Protein AF-0000000077598444 (afdb_homodimer)

Secondary structure (DSSP, 8-state):
-------------------B-TTSPBPEE-SSS--TT--EEEEETTEEEEE-HHHHHHH-HHHHHHHHT--S-EETTEEEEEESS-HHHHHHHHHHHHH-STT---STTTHHHHHHHHHHHHHTT-HHHHHHHHHHHHHHS-SSHHHHHHHHHHTB-TTS-B--TTTS--HHHHHHHHHHHT-GGGHHHHHHHHHTS-HHHHHH-EE-TTS-EE---HHHHHHHHHHHHHHHHHHHHHIIIIITTPPPPTT-TTTTTSTTHHHHHHHHHHHHHHHHHHHHS--SSGGGG-HHHHHHHHHHHHTSPEEE-SSS-EEE---HHHHHHHHHHHHHHHHHHHHHHHHHTT---SSTT-/-------------------B-TTSPBPEE-SSS--TT--EEEEETTEEEEE-HHHHHHH-HHHHHHHHT--S-EETTEEEEEESS-HHHHHHHHHHHHH-STT---STTTHHHHHHHHHHHHHTT-HHHHHHHHHHHHHHS-SSHHHHHHHHHHTB-TTS-B--TTTS--HHHHHHHHHHHT-GGGHHHHHHHHHTS-HHHHHH-EE-TTS-EE---HHHHHHHHHHHHHHHHHHHHHIIIIITTPPPPTT-TTTTTSTTTHHHHHHHHHHHHHHHHHHHS--SSGGGG-HHHHHHHHHHHHTSPEEE-SSS-EEE---HHHHHHHHHHHHHHHHHHHHHHHHHTT---SSTT-

Radius of gyration: 36.98 Å; Cα contacts (8 Å, |Δi|>4): 1005; chains: 2; bounding box: 118×114×106 Å

Sequence (708 aa):
MEVCHDFSTNRHARKNSKIWANGGHRAKRHPTLNFEDGNLAILAGEFYFLVHQGLISRHSAPLAAAILELSTDRLEGRPVLRVSESPEDMLHFLTALYDGVSSLRYDNAGFPLVAIVLTLATKYDVKHLRNDLLRGLRVSWPVSLIQWDEREAAAEDSDGHCIPRPSLPHPIMVINLARLAGAPELLPSAFYDLSRCSPSDSAAGYMCPTSQLAFLSAEDLMKLLRGREHASRFLSTFIVNELEGRHPSALCAFGAREPGRRSCQAAFEAITFELLRNINVSSDDIRGADPLYAIYDLEAMLNRNFVTGGDHPTLYQACESCREEFRVLAEGVREDLWRHLPQWFDIEIANWSSMEVCHDFSTNRHARKNSKIWANGGHRAKRHPTLNFEDGNLAILAGEFYFLVHQGLISRHSAPLAAAILELSTDRLEGRPVLRVSESPEDMLHFLTALYDGVSSLRYDNAGFPLVAIVLTLATKYDVKHLRNDLLRGLRVSWPVSLIQWDEREAAAEDSDGHCIPRPSLPHPIMVINLARLAGAPELLPSAFYDLSRCSPSDSAAGYMCPTSQLAFLSAEDLMKLLRGREHASRFLSTFIVNELEGRHPSALCAFGAREPGRRSCQAAFEAITFELLRNINVSSDDIRGADPLYAIYDLEAMLNRNFVTGGDHPTLYQACESCREEFRVLAEGVREDLWRHLPQWFDIEIANWSS

Solvent-accessible surface area (backbone atoms only — not comparable to full-atom values): 38681 Å² total; per-residue (Å²): 136,83,80,76,77,78,77,76,76,82,74,74,73,74,70,62,46,75,50,61,24,95,83,75,46,70,53,35,76,43,90,84,59,66,39,91,85,31,61,26,25,40,32,17,54,54,29,29,31,36,34,49,54,67,62,50,38,71,48,11,60,61,52,32,55,51,60,75,64,46,61,89,52,35,49,82,82,18,43,41,47,80,50,89,52,51,49,69,56,47,48,53,38,51,48,33,70,75,71,45,68,81,83,63,43,76,26,41,85,32,31,64,60,51,50,50,35,40,42,50,23,47,74,34,51,21,58,69,60,34,51,51,51,50,56,60,48,31,61,80,26,27,64,41,69,69,50,44,53,51,44,52,58,70,28,39,49,96,86,67,47,64,55,50,61,75,62,27,51,53,37,64,61,50,43,54,46,25,64,74,47,66,36,60,71,42,38,43,42,27,47,52,60,48,41,26,47,57,68,37,54,58,69,71,33,43,78,39,96,85,74,41,77,44,67,64,52,72,65,55,45,46,26,38,40,40,22,37,51,49,48,49,41,51,46,28,49,45,40,62,72,62,40,55,88,44,72,63,39,95,67,29,79,48,44,95,81,54,87,45,41,50,22,33,32,46,31,44,51,50,50,46,49,50,48,44,49,44,56,48,39,78,48,97,44,46,61,34,57,26,58,65,52,52,54,55,47,48,56,59,52,53,74,39,80,41,70,48,59,83,93,62,61,44,76,20,50,45,41,71,50,35,49,51,55,47,45,55,50,45,52,51,50,47,51,52,54,59,59,42,37,33,64,45,41,70,46,87,64,84,73,71,64,107,135,81,84,77,80,80,79,79,76,79,75,72,72,75,70,63,47,75,51,62,24,96,83,76,45,69,53,36,76,43,91,83,59,65,39,91,85,31,61,25,26,42,32,17,54,53,28,28,29,35,34,50,52,67,63,51,37,71,49,10,61,61,54,33,57,50,59,75,64,47,59,88,50,34,49,84,82,18,44,42,45,79,48,90,52,51,48,68,56,47,50,52,38,51,47,32,71,75,73,43,66,82,84,63,45,75,24,41,87,31,30,63,60,49,51,49,35,42,42,50,22,47,74,36,51,22,58,69,61,35,50,51,50,51,55,60,47,32,60,81,26,29,62,41,69,68,50,42,52,51,42,53,59,70,28,38,48,96,85,66,48,63,56,50,60,74,64,27,50,54,35,64,60,49,42,54,45,24,65,75,47,69,36,60,70,42,38,43,43,27,47,53,59,48,39,26,47,56,69,38,54,58,70,70,33,43,77,40,95,86,74,41,77,43,67,64,52,73,66,55,46,45,26,38,40,41,22,36,51,48,47,49,40,51,45,29,49,44,40,60,72,62,39,54,88,44,72,63,40,96,68,31,78,51,49,94,79,48,91,63,33,53,22,35,34,47,31,44,52,49,51,48,50,49,49,43,48,45,56,47,40,77,47,97,44,45,60,33,57,25,58,66,52,52,54,57,47,48,57,60,52,53,73,40,81,40,71,48,57,84,93,62,61,43,75,21,51,45,43,70,50,35,48,50,55,46,46,55,50,45,52,50,52,48,52,52,53,60,60,44,36,34,64,46,40,71,46,85,64,83,72,70,63,109

Organism: Pleurotus ostreatus (NCBI:txid5322)

Structure (mmCIF, N/CA/C/O backbone):
data_AF-0000000077598444-model_v1
#
loop_
_entity.id
_entity.type
_entity.pdbx_description
1 polymer 'BTB domain-containing protein'
#
loop_
_atom_site.group_PDB
_atom_site.id
_atom_site.type_symbol
_atom_site.label_atom_id
_atom_site.label_alt_id
_atom_site.label_comp_id
_atom_site.label_asym_id
_atom_site.label_entity_id
_atom_site.label_seq_id
_atom_site.pdbx_PDB_ins_code
_atom_site.Cartn_x
_atom_site.Cartn_y
_atom_site.Cartn_z
_atom_site.occupancy
_atom_site.B_iso_or_equiv
_atom_site.auth_seq_id
_atom_site.auth_comp_id
_atom_site.auth_asym_id
_atom_site.auth_atom_id
_atom_site.pdbx_PDB_model_num
ATOM 1 N N . MET A 1 1 ? -48.844 -69.75 -50.406 1 29.05 1 MET A N 1
ATOM 2 C CA . MET A 1 1 ? -49.656 -68.688 -49.812 1 29.05 1 MET A CA 1
ATOM 3 C C . MET A 1 1 ? -48.938 -68 -48.656 1 29.05 1 MET A C 1
ATOM 5 O O . MET A 1 1 ? -48.844 -68.562 -47.562 1 29.05 1 MET A O 1
ATOM 9 N N . GLU A 1 2 ? -47.75 -67.312 -48.906 1 31.41 2 GLU A N 1
ATOM 10 C CA . GLU A 1 2 ? -46.656 -66.812 -48.094 1 31.41 2 GLU A CA 1
ATOM 11 C C . GLU A 1 2 ? -47.125 -65.625 -47.25 1 31.41 2 GLU A C 1
ATOM 13 O O . GLU A 1 2 ? -47.656 -64.625 -47.75 1 31.41 2 GLU A O 1
ATOM 18 N N . VAL A 1 3 ? -47.688 -66 -46.062 1 33.88 3 VAL A N 1
ATOM 19 C CA . VAL A 1 3 ? -48.25 -65.062 -45.031 1 33.88 3 VAL A CA 1
ATOM 20 C C . VAL A 1 3 ? -47.25 -64 -44.688 1 33.88 3 VAL A C 1
ATOM 22 O O . VAL A 1 3 ? -46.125 -64.312 -44.219 1 33.88 3 VAL A O 1
ATOM 25 N N . CYS A 1 4 ? -47.125 -62.906 -45.438 1 30.52 4 CYS A N 1
ATOM 26 C CA . CYS A 1 4 ? -46.406 -61.656 -45.219 1 30.52 4 CYS A CA 1
ATOM 27 C C . CYS A 1 4 ? -46.781 -61.031 -43.875 1 30.52 4 CYS A C 1
ATOM 29 O O . CYS A 1 4 ? -47.875 -60.469 -43.719 1 30.52 4 CYS A O 1
ATOM 31 N N . HIS A 1 5 ? -46.594 -61.719 -42.719 1 30.75 5 HIS A N 1
ATOM 32 C CA . HIS A 1 5 ? -46.906 -61.094 -41.438 1 30.75 5 HIS A CA 1
ATOM 33 C C . HIS A 1 5 ? -46.188 -59.75 -41.281 1 30.75 5 HIS A C 1
ATOM 35 O O . HIS A 1 5 ? -44.969 -59.688 -41.375 1 30.75 5 HIS A O 1
ATOM 41 N N . ASP A 1 6 ? -46.812 -58.594 -41.688 1 29.97 6 ASP A N 1
ATOM 42 C CA . ASP A 1 6 ? -46.438 -57.219 -41.531 1 29.97 6 ASP A CA 1
ATOM 43 C C . ASP A 1 6 ? -46.188 -56.875 -40.062 1 29.97 6 ASP A C 1
ATOM 45 O O . ASP A 1 6 ? -47.094 -56.906 -39.25 1 29.97 6 ASP A O 1
ATOM 49 N N . PHE A 1 7 ? -45.156 -57.375 -39.344 1 31.48 7 PHE A N 1
ATOM 50 C CA . PHE A 1 7 ? -44.719 -57 -38 1 31.48 7 PHE A CA 1
ATOM 51 C C . PHE A 1 7 ? -44.469 -55.5 -37.938 1 31.48 7 PHE A C 1
ATOM 53 O O . PHE A 1 7 ? -43.469 -55 -38.438 1 31.48 7 PHE A O 1
ATOM 60 N N . SER A 1 8 ? -45.594 -54.656 -38.094 1 31.59 8 SER A N 1
ATOM 61 C CA . SER A 1 8 ? -45.5 -53.219 -37.812 1 31.59 8 SER A CA 1
ATOM 62 C C . SER A 1 8 ? -44.781 -52.969 -36.469 1 31.59 8 SER A C 1
ATOM 64 O O . SER A 1 8 ? -45.25 -53.438 -35.438 1 31.59 8 SER A O 1
ATOM 66 N N . THR A 1 9 ? -43.5 -52.969 -36.344 1 31.73 9 THR A N 1
ATOM 67 C CA . THR A 1 9 ? -42.656 -52.562 -35.25 1 31.73 9 THR A CA 1
ATOM 68 C C . THR A 1 9 ? -43.125 -51.219 -34.688 1 31.73 9 THR A C 1
ATOM 70 O O . THR A 1 9 ? -43.344 -50.25 -35.438 1 31.73 9 THR A O 1
ATOM 73 N N . ASN A 1 10 ? -44.031 -51.156 -33.625 1 31.66 10 ASN A N 1
ATOM 74 C CA . ASN A 1 10 ? -44.438 -50.062 -32.781 1 31.66 10 ASN A CA 1
ATOM 75 C C . ASN A 1 10 ? -43.281 -49.094 -32.5 1 31.66 10 ASN A C 1
ATOM 77 O O . ASN A 1 10 ? -42.312 -49.469 -31.828 1 31.66 10 ASN A O 1
ATOM 81 N N . ARG A 1 11 ? -43 -48.188 -33.312 1 31.52 11 ARG A N 1
ATOM 82 C CA . ARG A 1 11 ? -42.188 -47 -33.125 1 31.52 11 ARG A CA 1
ATOM 83 C C . ARG A 1 11 ? -42.656 -46.219 -31.891 1 31.52 11 ARG A C 1
ATOM 85 O O . ARG A 1 11 ? -43.625 -45.469 -31.969 1 31.52 11 ARG A O 1
ATOM 92 N N . HIS A 1 12 ? -42.781 -46.781 -30.688 1 33.53 12 HIS A N 1
ATOM 93 C CA . HIS A 1 12 ? -42.938 -45.906 -29.547 1 33.53 12 HIS A CA 1
ATOM 94 C C . HIS A 1 12 ? -42 -44.719 -29.641 1 33.53 12 HIS A C 1
ATOM 96 O O . HIS A 1 12 ? -40.781 -44.906 -29.75 1 33.53 12 HIS A O 1
ATOM 102 N N . ALA A 1 13 ? -42.469 -43.688 -30.219 1 36.16 13 ALA A N 1
ATOM 103 C CA . ALA A 1 13 ? -41.812 -42.375 -30.172 1 36.16 13 ALA A CA 1
ATOM 104 C C . ALA A 1 13 ? -41.219 -42.125 -28.797 1 36.16 13 ALA A C 1
ATOM 106 O O . ALA A 1 13 ? -41.906 -42.188 -27.781 1 36.16 13 ALA A O 1
ATOM 107 N N . ARG A 1 14 ? -40 -42.312 -28.594 1 34.25 14 ARG A N 1
ATOM 108 C CA . ARG A 1 14 ? -39.188 -41.875 -27.469 1 34.25 14 ARG A CA 1
ATOM 109 C C . ARG A 1 14 ? -39.625 -40.5 -27 1 34.25 14 ARG A C 1
ATOM 111 O O . ARG A 1 14 ? -39.625 -39.531 -27.766 1 34.25 14 ARG A O 1
ATOM 118 N N . LYS A 1 15 ? -40.594 -40.344 -26.156 1 38.66 15 LYS A N 1
ATOM 119 C CA . LYS A 1 15 ? -41 -39.125 -25.484 1 38.66 15 LYS A CA 1
ATOM 120 C C . LYS A 1 15 ? -39.781 -38.25 -25.141 1 38.66 15 LYS A C 1
ATOM 122 O O . LYS A 1 15 ? -38.969 -38.656 -24.297 1 38.66 15 LYS A O 1
ATOM 127 N N . ASN A 1 16 ? -39.219 -37.688 -26.219 1 39.78 16 ASN A N 1
ATOM 128 C CA . ASN A 1 16 ? -38.281 -36.625 -25.891 1 39.78 16 ASN A CA 1
ATOM 129 C C . ASN A 1 16 ? -38.812 -35.781 -24.703 1 39.78 16 ASN A C 1
ATOM 131 O O . ASN A 1 16 ? -39.719 -34.969 -24.859 1 39.78 16 ASN A O 1
ATOM 135 N N . SER A 1 17 ? -38.938 -36.375 -23.688 1 43.78 17 SER A N 1
ATOM 136 C CA . SER A 1 17 ? -39.406 -35.594 -22.547 1 43.78 17 SER A CA 1
ATOM 137 C C . SER A 1 17 ? -38.656 -34.281 -22.438 1 43.78 17 SER A C 1
ATOM 139 O O . SER A 1 17 ? -37.406 -34.281 -22.438 1 43.78 17 SER A O 1
ATOM 141 N N . LYS A 1 18 ? -39.219 -33.188 -22.812 1 49.56 18 LYS A N 1
ATOM 142 C CA . LYS A 1 18 ? -38.812 -31.797 -22.703 1 49.56 18 LYS A CA 1
ATOM 143 C C . LYS A 1 18 ? -38.375 -31.453 -21.297 1 49.56 18 LYS A C 1
ATOM 145 O O . LYS A 1 18 ? -39.188 -31.391 -20.375 1 49.56 18 LYS A O 1
ATOM 150 N N . ILE A 1 19 ? -37.281 -32.062 -20.953 1 55.69 19 ILE A N 1
ATOM 151 C CA . ILE A 1 19 ? -36.781 -31.547 -19.703 1 55.69 19 ILE A CA 1
ATOM 152 C C . ILE A 1 19 ? -36.5 -30.047 -19.844 1 55.69 19 ILE A C 1
ATOM 154 O O . ILE A 1 19 ? -35.844 -29.609 -20.797 1 55.69 19 ILE A O 1
ATOM 158 N N . TRP A 1 20 ? -37.281 -29.188 -19.188 1 51.47 20 TRP A N 1
ATOM 159 C CA . TRP A 1 20 ? -37.156 -27.734 -19.156 1 51.47 20 TRP A CA 1
ATOM 160 C C . TRP A 1 20 ? -35.938 -27.312 -18.328 1 51.47 20 TRP A C 1
ATOM 162 O O . TRP A 1 20 ? -35.656 -27.891 -17.266 1 51.47 20 TRP A O 1
ATOM 172 N N . ALA A 1 21 ? -34.844 -26.75 -19.031 1 55.72 21 ALA A N 1
ATOM 173 C CA . ALA A 1 21 ? -33.719 -26.094 -18.359 1 55.72 21 ALA A CA 1
ATOM 174 C C . ALA A 1 21 ? -34.188 -25 -17.422 1 55.72 21 ALA A C 1
ATOM 176 O O . ALA A 1 21 ? -35.344 -24.578 -17.484 1 55.72 21 ALA A O 1
ATOM 177 N N . ASN A 1 22 ? -33.469 -24.625 -16.438 1 50.09 22 ASN A N 1
ATOM 178 C CA . ASN A 1 22 ? -33.75 -23.5 -15.555 1 50.09 22 ASN A CA 1
ATOM 179 C C . ASN A 1 22 ? -33.969 -22.203 -16.344 1 50.09 22 ASN A C 1
ATOM 181 O O . ASN A 1 22 ? -33.062 -21.734 -17.047 1 50.09 22 ASN A O 1
ATOM 185 N N . GLY A 1 23 ? -35.406 -21.781 -16.781 1 52.72 23 GLY A N 1
ATOM 186 C CA . GLY A 1 23 ? -35.969 -20.594 -17.406 1 52.72 23 GLY A CA 1
ATOM 187 C C . GLY A 1 23 ? -36.969 -20.922 -18.484 1 52.72 23 GLY A C 1
ATOM 188 O O . GLY A 1 23 ? -37.25 -20.078 -19.344 1 52.72 23 GLY A O 1
ATOM 189 N N . GLY A 1 24 ? -37.469 -22.109 -18.562 1 56.72 24 GLY A N 1
ATOM 190 C CA . GLY A 1 24 ? -38.625 -22.406 -19.422 1 56.72 24 GLY A CA 1
ATOM 191 C C . GLY A 1 24 ? -38.219 -22.875 -20.797 1 56.72 24 GLY A C 1
ATOM 192 O O . GLY A 1 24 ? -39.094 -23.203 -21.625 1 56.72 24 GLY A O 1
ATOM 193 N N . HIS A 1 25 ? -37.031 -22.75 -21.188 1 62.84 25 HIS A N 1
ATOM 194 C CA . HIS A 1 25 ? -36.688 -23.094 -22.562 1 62.84 25 HIS A CA 1
ATOM 195 C C . HIS A 1 25 ? -36.25 -24.547 -22.656 1 62.84 25 HIS A C 1
ATOM 197 O O . HIS A 1 25 ? -35.812 -25.141 -21.672 1 62.84 25 HIS A O 1
ATOM 203 N N . ARG A 1 26 ? -36.531 -25.203 -23.766 1 78.38 26 ARG A N 1
ATOM 204 C CA . ARG A 1 26 ? -36.156 -26.578 -24.094 1 78.38 26 ARG A CA 1
ATOM 205 C C . ARG A 1 26 ? -34.656 -26.734 -24.141 1 78.38 26 ARG A C 1
ATOM 207 O O . ARG A 1 26 ? -33.938 -25.922 -24.734 1 78.38 26 ARG A O 1
ATOM 214 N N . ALA A 1 27 ? -34.094 -27.688 -23.344 1 90.44 27 ALA A N 1
ATOM 215 C CA . ALA A 1 27 ? -32.656 -27.984 -23.328 1 90.44 27 ALA A CA 1
ATOM 216 C C . ALA A 1 27 ? -32.156 -28.375 -24.703 1 90.44 27 ALA A C 1
ATOM 218 O O . ALA A 1 27 ? -32.844 -29.078 -25.453 1 90.44 27 ALA A O 1
ATOM 219 N N . LYS A 1 28 ? -31.031 -27.75 -25.078 1 93.25 28 LYS A N 1
ATOM 220 C CA . LYS A 1 28 ? -30.438 -28.016 -26.391 1 93.25 28 LYS A CA 1
ATOM 221 C C . LYS A 1 28 ? -29.125 -28.797 -26.25 1 93.25 28 LYS A C 1
ATOM 223 O O . LYS A 1 28 ? -28.344 -28.547 -25.328 1 93.25 28 LYS A O 1
ATOM 228 N N . ARG A 1 29 ? -28.938 -29.688 -27.219 1 94.06 29 ARG A N 1
ATOM 229 C CA . ARG A 1 29 ? -27.656 -30.406 -27.297 1 94.06 29 ARG A CA 1
ATOM 230 C C . ARG A 1 29 ? -26.516 -29.438 -27.562 1 94.06 29 ARG A C 1
ATOM 232 O O . ARG A 1 29 ? -26.609 -28.562 -28.438 1 94.06 29 ARG A O 1
ATOM 239 N N . HIS A 1 30 ? -25.453 -29.594 -26.812 1 94.81 30 HIS A N 1
ATOM 240 C CA . HIS A 1 30 ? -24.297 -28.75 -27.109 1 94.81 30 HIS A CA 1
ATOM 241 C C . HIS A 1 30 ? -23.641 -29.141 -28.422 1 94.81 30 HIS A C 1
ATOM 243 O O . HIS A 1 30 ? -23.453 -30.328 -28.703 1 94.81 30 HIS A O 1
ATOM 249 N N . PRO A 1 31 ? -23.266 -28.25 -29.203 1 92.94 31 PRO A N 1
ATOM 250 C CA . PRO A 1 31 ? -22.812 -28.531 -30.562 1 92.94 31 PRO A CA 1
ATOM 251 C C . PRO A 1 31 ? -21.406 -29.125 -30.609 1 92.94 31 PRO A C 1
ATOM 253 O O . PRO A 1 31 ? -21.031 -29.797 -31.578 1 92.94 31 PRO A O 1
ATOM 256 N N . THR A 1 32 ? -20.594 -28.984 -29.656 1 92.38 32 THR A N 1
ATOM 257 C CA . THR A 1 32 ? -19.172 -29.266 -29.766 1 92.38 32 THR A CA 1
ATOM 258 C C . THR A 1 32 ? -18.828 -30.609 -29.125 1 92.38 32 THR A C 1
ATOM 260 O O . THR A 1 32 ? -18.031 -31.375 -29.672 1 92.38 32 THR A O 1
ATOM 263 N N . LEU A 1 33 ? -19.391 -30.938 -27.969 1 93.75 33 LEU A N 1
ATOM 264 C CA . LEU A 1 33 ? -18.984 -32.125 -27.234 1 93.75 33 LEU A CA 1
ATOM 265 C C . LEU A 1 33 ? -20.188 -33 -26.875 1 93.75 33 LEU A C 1
ATOM 267 O O . LEU A 1 33 ? -20.828 -32.781 -25.828 1 93.75 33 LEU A O 1
ATOM 271 N N . ASN A 1 34 ? -20.312 -34.031 -27.719 1 94.81 34 ASN A N 1
ATOM 272 C CA . ASN A 1 34 ? -21.344 -35.031 -27.516 1 94.81 34 ASN A CA 1
ATOM 273 C C . ASN A 1 34 ? -20.906 -36.406 -28.031 1 94.81 34 ASN A C 1
ATOM 275 O O . ASN A 1 34 ? -20.297 -36.5 -29.109 1 94.81 34 ASN A O 1
ATOM 279 N N . PHE A 1 35 ? -21.281 -37.375 -27.266 1 95.5 35 PHE A N 1
ATOM 280 C CA . PHE A 1 35 ? -20.984 -38.719 -27.688 1 95.5 35 PHE A CA 1
ATOM 281 C C . PHE A 1 35 ? -22.266 -39.531 -27.938 1 95.5 35 PHE A C 1
ATOM 283 O O . PHE A 1 35 ? -23.078 -39.688 -27.031 1 95.5 35 PHE A O 1
ATOM 290 N N . GLU A 1 36 ? -22.406 -40.031 -29.109 1 93.94 36 GLU A N 1
ATOM 291 C CA . GLU A 1 36 ? -23.625 -40.75 -29.453 1 93.94 36 GLU A CA 1
ATOM 292 C C . GLU A 1 36 ? -23.828 -41.969 -28.562 1 93.94 36 GLU A C 1
ATOM 294 O O . GLU A 1 36 ? -24.953 -42.375 -28.281 1 93.94 36 GLU A O 1
ATOM 299 N N . ASP A 1 37 ? -22.734 -42.469 -28.188 1 95.06 37 ASP A N 1
ATOM 300 C CA . ASP A 1 37 ? -22.812 -43.656 -27.344 1 95.06 37 ASP A CA 1
ATOM 301 C C . ASP A 1 37 ? -22.812 -43.281 -25.875 1 95.06 37 ASP A C 1
ATOM 303 O O . ASP A 1 37 ? -22.672 -44.156 -25 1 95.06 37 ASP A O 1
ATOM 307 N N . GLY A 1 38 ? -23 -42.031 -25.562 1 96.19 38 GLY A N 1
ATOM 308 C CA . GLY A 1 38 ? -23.125 -41.594 -24.188 1 96.19 38 GLY A CA 1
ATOM 309 C C . GLY A 1 38 ? -24.391 -42.062 -23.5 1 96.19 38 GLY A C 1
ATOM 310 O O . GLY A 1 38 ? -25.422 -42.219 -24.141 1 96.19 38 GLY A O 1
ATOM 311 N N . ASN A 1 39 ? -24.266 -42.281 -22.172 1 95.81 39 ASN A N 1
ATOM 312 C CA . ASN A 1 39 ? -25.422 -42.844 -21.453 1 95.81 39 ASN A CA 1
ATOM 313 C C . ASN A 1 39 ? -25.844 -41.938 -20.297 1 95.81 39 ASN A C 1
ATOM 315 O O . ASN A 1 39 ? -26.578 -42.344 -19.406 1 95.81 39 ASN A O 1
ATOM 319 N N . LEU A 1 40 ? -25.297 -40.781 -20.297 1 96 40 LEU A N 1
ATOM 320 C CA . LEU A 1 40 ? -25.656 -39.75 -19.328 1 96 40 LEU A CA 1
ATOM 321 C C . LEU A 1 40 ? -25.734 -38.375 -19.984 1 96 40 LEU A C 1
ATOM 323 O O . LEU A 1 40 ? -24.906 -38.031 -20.828 1 96 40 LEU A O 1
ATOM 327 N N . ALA A 1 41 ? -26.719 -37.625 -19.609 1 95.94 41 ALA A N 1
ATOM 328 C CA . ALA A 1 41 ? -26.844 -36.219 -20.078 1 95.94 41 ALA A CA 1
ATOM 329 C C . ALA A 1 41 ? -26.531 -35.25 -18.938 1 95.94 41 ALA A C 1
ATOM 331 O O . ALA A 1 41 ? -27.219 -35.25 -17.922 1 95.94 41 ALA A O 1
ATOM 332 N N . ILE A 1 42 ? -25.469 -34.469 -19.125 1 96.44 42 ILE A N 1
ATOM 333 C CA . ILE A 1 42 ? -25.172 -33.406 -18.172 1 96.44 42 ILE A CA 1
ATOM 334 C C . ILE A 1 42 ? -25.766 -32.094 -18.641 1 96.44 42 ILE A C 1
ATOM 336 O O . ILE A 1 42 ? -25.391 -31.562 -19.703 1 96.44 42 ILE A O 1
ATOM 340 N N . LEU A 1 43 ? -26.688 -31.578 -17.859 1 95.56 43 LEU A N 1
ATOM 341 C CA . LEU A 1 43 ? -27.391 -30.344 -18.234 1 95.56 43 LEU A CA 1
ATOM 342 C C . LEU A 1 43 ? -26.781 -29.141 -17.531 1 95.56 43 LEU A C 1
ATOM 344 O O . LEU A 1 43 ? -26.797 -29.047 -16.297 1 95.56 43 LEU A O 1
ATOM 348 N N . ALA A 1 44 ? -26.188 -28.297 -18.25 1 96.06 44 ALA A N 1
ATOM 349 C CA . ALA A 1 44 ? -25.641 -27.031 -17.781 1 96.06 44 ALA A CA 1
ATOM 350 C C . ALA A 1 44 ? -26.328 -25.844 -18.469 1 96.06 44 ALA A C 1
ATOM 352 O O . ALA A 1 44 ? -26.156 -25.625 -19.672 1 96.06 44 ALA A O 1
ATOM 353 N N . GLY A 1 45 ? -27.078 -25.078 -17.688 1 93.69 45 GLY A N 1
ATOM 354 C CA . GLY A 1 45 ? -27.859 -24.016 -18.297 1 93.69 45 GLY A CA 1
ATOM 355 C C . GLY A 1 45 ? -28.859 -24.531 -19.328 1 93.69 45 GLY A C 1
ATOM 356 O O . GLY A 1 45 ? -29.688 -25.375 -19.016 1 93.69 45 GLY A O 1
ATOM 357 N N . GLU A 1 46 ? -28.719 -24.062 -20.547 1 93.31 46 GLU A N 1
ATOM 358 C CA . GLU A 1 46 ? -29.672 -24.438 -21.594 1 93.31 46 GLU A CA 1
ATOM 359 C C . GLU A 1 46 ? -29.109 -25.547 -22.469 1 93.31 46 GLU A C 1
ATOM 361 O O . GLU A 1 46 ? -29.797 -26.078 -23.344 1 93.31 46 GLU A O 1
ATOM 366 N N . PHE A 1 47 ? -27.906 -25.953 -22.172 1 95.75 47 PHE A N 1
ATOM 367 C CA . PHE A 1 47 ? -27.266 -26.969 -23.016 1 95.75 47 PHE A CA 1
ATOM 368 C C . PHE A 1 47 ? -27.016 -28.234 -22.219 1 95.75 47 PHE A C 1
ATOM 370 O O . PHE A 1 47 ? -26.781 -28.188 -21.016 1 95.75 47 PHE A O 1
ATOM 377 N N . TYR A 1 48 ? -27.109 -29.344 -22.922 1 96.06 48 TYR A N 1
ATOM 378 C CA . TYR A 1 48 ? -26.734 -30.594 -22.281 1 96.06 48 TYR A CA 1
ATOM 379 C C . TYR A 1 48 ? -25.656 -31.328 -23.094 1 96.06 48 TYR A C 1
ATOM 381 O O . TYR A 1 48 ? -25.516 -31.094 -24.297 1 96.06 48 TYR A O 1
ATOM 389 N N . PHE A 1 49 ? -24.859 -32.125 -22.453 1 97.44 49 PHE A N 1
ATOM 390 C CA . PHE A 1 49 ? -23.766 -32.906 -23.016 1 97.44 49 PHE A CA 1
ATOM 391 C C . PHE A 1 49 ? -24.047 -34.406 -22.828 1 97.44 49 PHE A C 1
ATOM 393 O O . PHE A 1 49 ? -24.359 -34.844 -21.719 1 97.44 49 PHE A O 1
ATOM 400 N N . LEU A 1 50 ? -24 -35.125 -23.922 1 96.94 50 LEU A N 1
ATOM 401 C CA . LEU A 1 50 ? -24.078 -36.594 -23.828 1 96.94 50 LEU A CA 1
ATOM 402 C C . LEU A 1 50 ? -22.703 -37.188 -23.547 1 96.94 50 LEU A C 1
ATOM 404 O O . LEU A 1 50 ? -21.797 -37.094 -24.375 1 96.94 50 LEU A O 1
ATOM 408 N N . VAL A 1 51 ? -22.609 -37.812 -22.344 1 97.44 51 VAL A N 1
ATOM 409 C CA . VAL A 1 51 ? -21.297 -38.281 -21.891 1 97.44 51 VAL A CA 1
ATOM 410 C C . VAL A 1 51 ? -21.422 -39.688 -21.328 1 97.44 51 VAL A C 1
ATOM 412 O O . VAL A 1 51 ? -22.516 -40.25 -21.281 1 97.44 51 VAL A O 1
ATOM 415 N N . HIS A 1 52 ? -20.266 -40.25 -21.078 1 96.94 52 HIS A N 1
ATOM 416 C CA . HIS A 1 52 ? -20.219 -41.625 -20.531 1 96.94 52 HIS A CA 1
ATOM 417 C C . HIS A 1 52 ? -20.219 -41.594 -19.016 1 96.94 52 HIS A C 1
ATOM 419 O O . HIS A 1 52 ? -19.281 -41.094 -18.391 1 96.94 52 HIS A O 1
ATOM 425 N N . GLN A 1 53 ? -21.188 -42.188 -18.453 1 96.06 53 GLN A N 1
ATOM 426 C CA . GLN A 1 53 ? -21.344 -42.219 -17 1 96.06 53 GLN A CA 1
ATOM 427 C C . GLN A 1 53 ? -20.125 -42.875 -16.328 1 96.06 53 GLN A C 1
ATOM 429 O O . GLN A 1 53 ? -19.672 -42.406 -15.289 1 96.06 53 GLN A O 1
ATOM 434 N N . GLY A 1 54 ? -19.625 -43.906 -16.906 1 95.12 54 GLY A N 1
ATOM 435 C CA . GLY A 1 54 ? -18.484 -44.594 -16.344 1 95.12 54 GLY A CA 1
ATOM 436 C C . GLY A 1 54 ? -17.25 -43.719 -16.234 1 95.12 54 GLY A C 1
ATOM 437 O O . GLY A 1 54 ? -16.531 -43.781 -15.227 1 95.12 54 GLY A O 1
ATOM 438 N N . LEU A 1 55 ? -17.016 -42.969 -17.25 1 95.25 55 LEU A N 1
ATOM 439 C CA . LEU A 1 55 ? -15.859 -42.094 -17.25 1 95.25 55 LEU A CA 1
ATOM 440 C C . LEU A 1 55 ? -15.977 -41 -16.188 1 95.25 55 LEU A C 1
ATOM 442 O O . LEU A 1 55 ? -15.031 -40.75 -15.438 1 95.25 55 LEU A O 1
ATOM 446 N N . ILE A 1 56 ? -17.141 -40.406 -16.094 1 96.25 56 ILE A N 1
ATOM 447 C CA . ILE A 1 56 ? -17.406 -39.344 -15.133 1 96.25 56 ILE A CA 1
ATOM 448 C C . ILE A 1 56 ? -17.266 -39.906 -13.711 1 96.25 56 ILE A C 1
ATOM 450 O O . ILE A 1 56 ? -16.562 -39.312 -12.875 1 96.25 56 ILE A O 1
ATOM 454 N N . SER A 1 57 ? -17.797 -41.031 -13.477 1 95.88 57 SER A N 1
ATOM 455 C CA . SER A 1 57 ? -17.828 -41.656 -12.148 1 95.88 57 SER A CA 1
ATOM 456 C C . SER A 1 57 ? -16.438 -42.125 -11.734 1 95.88 57 SER A C 1
ATOM 458 O O . SER A 1 57 ? -16.109 -42.094 -10.547 1 95.88 57 SER A O 1
ATOM 460 N N . ARG A 1 58 ? -15.695 -42.5 -12.648 1 96.06 58 ARG A N 1
ATOM 461 C CA . ARG A 1 58 ? -14.344 -42.969 -12.359 1 96.06 58 ARG A CA 1
ATOM 462 C C . ARG A 1 58 ? -13.461 -41.844 -11.852 1 96.06 58 ARG A C 1
ATOM 464 O O . ARG A 1 58 ? -12.609 -42.031 -10.984 1 96.06 58 ARG A O 1
ATOM 471 N N . HIS A 1 59 ? -13.695 -40.688 -12.352 1 96.12 59 HIS A N 1
ATOM 472 C CA . HIS A 1 59 ? -12.727 -39.625 -12.133 1 96.12 59 HIS A CA 1
ATOM 473 C C . HIS A 1 59 ? -13.234 -38.625 -11.094 1 96.12 59 HIS A C 1
ATOM 475 O O . HIS A 1 59 ? -12.461 -37.812 -10.586 1 96.12 59 HIS A O 1
ATOM 481 N N . SER A 1 60 ? -14.531 -38.719 -10.75 1 97.12 60 SER A N 1
ATOM 482 C CA . SER A 1 60 ? -15.094 -37.75 -9.82 1 97.12 60 SER A CA 1
ATOM 483 C C . SER A 1 60 ? -16.047 -38.406 -8.836 1 97.12 60 SER A C 1
ATOM 485 O O . SER A 1 60 ? -17.156 -38.812 -9.219 1 97.12 60 SER A O 1
ATOM 487 N N . ALA A 1 61 ? -15.648 -38.406 -7.598 1 95.81 61 ALA A N 1
ATOM 488 C CA . ALA A 1 61 ? -16.484 -39 -6.559 1 95.81 61 ALA A CA 1
ATOM 489 C C . ALA A 1 61 ? -17.766 -38.188 -6.348 1 95.81 61 ALA A C 1
ATOM 491 O O . ALA A 1 61 ? -18.859 -38.719 -6.273 1 95.81 61 ALA A O 1
ATOM 492 N N . PRO A 1 62 ? -17.578 -36.906 -6.289 1 96.62 62 PRO A N 1
ATOM 493 C CA . PRO A 1 62 ? -18.797 -36.094 -6.125 1 96.62 62 PRO A CA 1
ATOM 494 C C . PRO A 1 62 ? -19.797 -36.281 -7.27 1 96.62 62 PRO A C 1
ATOM 496 O O . PRO A 1 62 ? -21 -36.375 -7.031 1 96.62 62 PRO A O 1
ATOM 499 N N . LEU A 1 63 ? -19.344 -36.375 -8.469 1 95.94 63 LEU A N 1
ATOM 500 C CA . LEU A 1 63 ? -20.234 -36.562 -9.602 1 95.94 63 LEU A CA 1
ATOM 501 C C . LEU A 1 63 ? -20.812 -37.969 -9.609 1 95.94 63 LEU A C 1
ATOM 503 O O . LEU A 1 63 ? -21.969 -38.156 -9.977 1 95.94 63 LEU A O 1
ATOM 507 N N . ALA A 1 64 ? -20.016 -38.875 -9.195 1 96.12 64 ALA A N 1
ATOM 508 C CA . ALA A 1 64 ? -20.5 -40.25 -9.07 1 96.12 64 ALA A CA 1
ATOM 509 C C . ALA A 1 64 ? -21.672 -40.344 -8.094 1 96.12 64 ALA A C 1
ATOM 511 O O . ALA A 1 64 ? -22.672 -41 -8.367 1 96.12 64 ALA A O 1
ATOM 512 N N . ALA A 1 65 ? -21.484 -39.688 -7.02 1 96 65 ALA A N 1
ATOM 513 C CA . ALA A 1 65 ? -22.547 -39.656 -6.004 1 96 65 ALA A CA 1
ATOM 514 C C . ALA A 1 65 ? -23.797 -39 -6.535 1 96 65 ALA A C 1
ATOM 516 O O . ALA A 1 65 ? -24.922 -39.438 -6.27 1 96 65 ALA A O 1
ATOM 517 N N . ALA A 1 66 ? -23.578 -37.969 -7.258 1 94.88 66 ALA A N 1
ATOM 518 C CA . ALA A 1 66 ? -24.719 -37.219 -7.824 1 94.88 66 ALA A CA 1
ATOM 519 C C . ALA A 1 66 ? -25.469 -38.094 -8.844 1 94.88 66 ALA A C 1
ATOM 521 O O . ALA A 1 66 ? -26.688 -38 -8.945 1 94.88 66 ALA A O 1
ATOM 522 N N . ILE A 1 67 ? -24.781 -38.875 -9.586 1 93.5 67 ILE A N 1
ATOM 523 C CA . ILE A 1 67 ? -25.359 -39.719 -10.633 1 93.5 67 ILE A CA 1
ATOM 524 C C . ILE A 1 67 ? -26.219 -40.812 -10 1 93.5 67 ILE A C 1
ATOM 526 O O . ILE A 1 67 ? -27.25 -41.188 -10.555 1 93.5 67 ILE A O 1
ATOM 530 N N . LEU A 1 68 ? -25.812 -41.25 -8.883 1 90.69 68 LEU A N 1
ATOM 531 C CA . LEU A 1 68 ? -26.547 -42.281 -8.18 1 90.69 68 LEU A CA 1
ATOM 532 C C . LEU A 1 68 ? -27.891 -41.781 -7.703 1 90.69 68 LEU A C 1
ATOM 534 O O . LEU A 1 68 ? -28.828 -42.562 -7.504 1 90.69 68 LEU A O 1
ATOM 538 N N . GLU A 1 69 ? -27.969 -40.5 -7.566 1 90.62 69 GLU A N 1
ATOM 539 C CA . GLU A 1 69 ? -29.188 -39.906 -7.02 1 90.62 69 GLU A CA 1
ATOM 540 C C . GLU A 1 69 ? -30 -39.219 -8.102 1 90.62 69 GLU A C 1
ATOM 542 O O . GLU A 1 69 ? -30.812 -38.344 -7.812 1 90.62 69 GLU A O 1
ATOM 547 N N . LEU A 1 70 ? -29.734 -39.562 -9.242 1 85.69 70 LEU A N 1
ATOM 548 C CA . LEU A 1 70 ? -30.359 -38.844 -10.352 1 85.69 70 LEU A CA 1
ATOM 549 C C . LEU A 1 70 ? -31.875 -39.031 -10.336 1 85.69 70 LEU A C 1
ATOM 551 O O . LEU A 1 70 ? -32.344 -40.094 -9.906 1 85.69 70 LEU A O 1
ATOM 555 N N . SER A 1 71 ? -32.438 -37.938 -10.781 1 75.25 71 SER A N 1
ATOM 556 C CA . SER A 1 71 ? -33.906 -37.938 -10.891 1 75.25 71 SER A CA 1
ATOM 557 C C . SER A 1 71 ? -34.375 -38.781 -12.078 1 75.25 71 SER A C 1
ATOM 559 O O . SER A 1 71 ? -33.562 -39.375 -12.773 1 75.25 71 SER A O 1
ATOM 561 N N . THR A 1 72 ? -35.719 -38.719 -12.273 1 80.12 72 THR A N 1
ATOM 562 C CA . THR A 1 72 ? -36.406 -39.5 -13.312 1 80.12 72 THR A CA 1
ATOM 563 C C . THR A 1 72 ? -36.375 -38.75 -14.641 1 80.12 72 THR A C 1
ATOM 565 O O . THR A 1 72 ? -36.781 -39.281 -15.672 1 80.12 72 THR A O 1
ATOM 568 N N . ASP A 1 73 ? -35.75 -37.625 -14.625 1 85.31 73 ASP A N 1
ATOM 569 C CA . ASP A 1 73 ? -35.719 -36.844 -15.859 1 85.31 73 ASP A CA 1
ATOM 570 C C . ASP A 1 73 ? -34.812 -37.5 -16.891 1 85.31 73 ASP A C 1
ATOM 572 O O . ASP A 1 73 ? -33.75 -38.031 -16.547 1 85.31 73 ASP A O 1
ATOM 576 N N . ARG A 1 74 ? -35.344 -37.5 -18.109 1 89.94 74 ARG A N 1
ATOM 577 C CA . ARG A 1 74 ? -34.562 -38.094 -19.203 1 89.94 74 ARG A CA 1
ATOM 578 C C . ARG A 1 74 ? -34.438 -37.125 -20.375 1 89.94 74 ARG A C 1
ATOM 580 O O . ARG A 1 74 ? -35.375 -36.375 -20.656 1 89.94 74 ARG A O 1
ATOM 587 N N . LEU A 1 75 ? -33.281 -37.094 -20.938 1 90.44 75 LEU A N 1
ATOM 588 C CA . LEU A 1 75 ? -33.031 -36.438 -22.203 1 90.44 75 LEU A CA 1
ATOM 589 C C . LEU A 1 75 ? -32.531 -37.406 -23.25 1 90.44 75 LEU A C 1
ATOM 591 O O . LEU A 1 75 ? -31.531 -38.062 -23.047 1 90.44 75 LEU A O 1
ATOM 595 N N . GLU A 1 76 ? -33.25 -37.5 -24.266 1 91.25 76 GLU A N 1
ATOM 596 C CA . GLU A 1 76 ? -32.969 -38.5 -25.312 1 91.25 76 GLU A CA 1
ATOM 597 C C . GLU A 1 76 ? -32.844 -39.875 -24.719 1 91.25 76 GLU A C 1
ATOM 599 O O . GLU A 1 76 ? -31.922 -40.625 -25.078 1 91.25 76 GLU A O 1
ATOM 604 N N . GLY A 1 77 ? -33.656 -40.188 -23.766 1 89.25 77 GLY A N 1
ATOM 605 C CA . GLY A 1 77 ? -33.719 -41.5 -23.156 1 89.25 77 GLY A CA 1
ATOM 606 C C . GLY A 1 77 ? -32.625 -41.719 -22.109 1 89.25 77 GLY A C 1
ATOM 607 O O . GLY A 1 77 ? -32.531 -42.781 -21.531 1 89.25 77 GLY A O 1
ATOM 608 N N . ARG A 1 78 ? -31.828 -40.781 -21.859 1 92.88 78 ARG A N 1
ATOM 609 C CA . ARG A 1 78 ? -30.734 -40.906 -20.922 1 92.88 78 ARG A CA 1
ATOM 610 C C . ARG A 1 78 ? -31.016 -40.094 -19.641 1 92.88 78 ARG A C 1
ATOM 612 O O . ARG A 1 78 ? -31.641 -39.062 -19.688 1 92.88 78 ARG A O 1
ATOM 619 N N . PRO A 1 79 ? -30.562 -40.594 -18.5 1 93.81 79 PRO A N 1
ATOM 620 C CA . PRO A 1 79 ? -30.703 -39.844 -17.266 1 93.81 79 PRO A CA 1
ATOM 621 C C . PRO A 1 79 ? -30 -38.469 -17.328 1 93.81 79 PRO A C 1
ATOM 623 O O . PRO A 1 79 ? -28.984 -38.344 -18 1 93.81 79 PRO A O 1
ATOM 626 N N . VAL A 1 80 ? -30.547 -37.5 -16.531 1 94.69 80 VAL A N 1
ATOM 627 C CA . VAL A 1 80 ? -30.062 -36.125 -16.625 1 94.69 80 VAL A CA 1
ATOM 628 C C . VAL A 1 80 ? -29.422 -35.719 -15.297 1 94.69 80 VAL A C 1
ATOM 630 O O . VAL A 1 80 ? -30.031 -35.844 -14.234 1 94.69 80 VAL A O 1
ATOM 633 N N . LEU A 1 81 ? -28.141 -35.281 -15.336 1 95.5 81 LEU A N 1
ATOM 634 C CA . LEU A 1 81 ? -27.469 -34.656 -14.219 1 95.5 81 LEU A CA 1
ATOM 635 C C . LEU A 1 81 ? -27.422 -33.125 -14.398 1 95.5 81 LEU A C 1
ATOM 637 O O . LEU A 1 81 ? -26.766 -32.625 -15.312 1 95.5 81 LEU A O 1
ATOM 641 N N . ARG A 1 82 ? -28.031 -32.406 -13.492 1 94.12 82 ARG A N 1
ATOM 642 C CA . ARG A 1 82 ? -28.047 -30.953 -13.57 1 94.12 82 ARG A CA 1
ATOM 643 C C . ARG A 1 82 ? -26.891 -30.344 -12.781 1 94.12 82 ARG A C 1
ATOM 645 O O . ARG A 1 82 ? -26.656 -30.734 -11.641 1 94.12 82 ARG A O 1
ATOM 652 N N . VAL A 1 83 ? -26.219 -29.5 -13.43 1 94.62 83 VAL A N 1
ATOM 653 C CA . VAL A 1 83 ? -25.125 -28.812 -12.766 1 94.62 83 VAL A CA 1
ATOM 654 C C . VAL A 1 83 ? -25.359 -27.297 -12.805 1 94.62 83 VAL A C 1
ATOM 656 O O . VAL A 1 83 ? -26.156 -26.812 -13.602 1 94.62 83 VAL A O 1
ATOM 659 N N . SER A 1 84 ? -24.672 -26.531 -11.945 1 94.81 84 SER A N 1
ATOM 660 C CA . SER A 1 84 ? -24.891 -25.094 -11.812 1 94.81 84 SER A CA 1
ATOM 661 C C . SER A 1 84 ? -23.906 -24.312 -12.664 1 94.81 84 SER A C 1
ATOM 663 O O . SER A 1 84 ? -24.062 -23.109 -12.867 1 94.81 84 SER A O 1
ATOM 665 N N . GLU A 1 85 ? -22.953 -25 -13.203 1 95.38 85 GLU A N 1
ATOM 666 C CA . GLU A 1 85 ? -21.922 -24.344 -13.992 1 95.38 85 GLU A CA 1
ATOM 667 C C . GLU A 1 85 ? -22.469 -23.844 -15.32 1 95.38 85 GLU A C 1
ATOM 669 O O . GLU A 1 85 ? -23.484 -24.344 -15.812 1 95.38 85 GLU A O 1
ATOM 674 N N . SER A 1 86 ? -21.781 -22.844 -15.891 1 95.75 86 SER A N 1
ATOM 675 C CA . SER A 1 86 ? -22.141 -22.406 -17.234 1 95.75 86 SER A CA 1
ATOM 676 C C . SER A 1 86 ? -21.812 -23.469 -18.281 1 95.75 86 SER A C 1
ATOM 678 O O . SER A 1 86 ? -20.906 -24.281 -18.078 1 95.75 86 SER A O 1
ATOM 680 N N . PRO A 1 87 ? -22.562 -23.453 -19.438 1 96.44 87 PRO A N 1
ATOM 681 C CA . PRO A 1 87 ? -22.266 -24.406 -20.5 1 96.44 87 PRO A CA 1
ATOM 682 C C . PRO A 1 87 ? -20.828 -24.297 -21 1 96.44 87 PRO A C 1
ATOM 684 O O . PRO A 1 87 ? -20.172 -25.312 -21.281 1 96.44 87 PRO A O 1
ATOM 687 N N . GLU A 1 88 ? -20.359 -23.094 -21 1 95.88 88 GLU A N 1
ATOM 688 C CA . GLU A 1 88 ? -19 -22.859 -21.484 1 95.88 88 GLU A CA 1
ATOM 689 C C . GLU A 1 88 ? -17.969 -23.453 -20.547 1 95.88 88 GLU A C 1
ATOM 691 O O . GLU A 1 88 ? -17.031 -24.125 -21 1 95.88 88 GLU A O 1
ATOM 696 N N . ASP A 1 89 ? -18.156 -23.266 -19.328 1 96.69 89 ASP A N 1
ATOM 697 C CA . ASP A 1 89 ? -17.234 -23.812 -18.328 1 96.69 89 ASP A CA 1
ATOM 698 C C . ASP A 1 89 ? -17.266 -25.344 -18.328 1 96.69 89 ASP A C 1
ATOM 700 O O . ASP A 1 89 ? -16.219 -25.984 -18.266 1 96.69 89 ASP A O 1
ATOM 704 N N . MET A 1 90 ? -18.453 -25.859 -18.484 1 97.12 90 MET A N 1
ATOM 705 C CA . MET A 1 90 ? -18.625 -27.297 -18.469 1 97.12 90 MET A CA 1
ATOM 706 C C . MET A 1 90 ? -17.969 -27.938 -19.703 1 97.12 90 MET A C 1
ATOM 708 O O . MET A 1 90 ? -17.375 -29 -19.609 1 97.12 90 MET A O 1
ATOM 712 N N . LEU A 1 91 ? -18.125 -27.188 -20.797 1 97.31 91 LEU A N 1
ATOM 713 C CA . LEU A 1 91 ? -17.469 -27.656 -22.016 1 97.31 91 LEU A CA 1
ATOM 714 C C . LEU A 1 91 ? -15.969 -27.812 -21.797 1 97.31 91 LEU A C 1
ATOM 716 O O . LEU A 1 91 ? -15.398 -28.844 -22.141 1 97.31 91 LEU A O 1
ATOM 720 N N . HIS A 1 92 ? -15.375 -26.875 -21.234 1 96.88 92 HIS A N 1
ATOM 721 C CA . HIS A 1 92 ? -13.93 -26.891 -21.031 1 96.88 92 HIS A CA 1
ATOM 722 C C . HIS A 1 92 ? -13.523 -27.969 -20.031 1 96.88 92 HIS A C 1
ATOM 724 O O . HIS A 1 92 ? -12.523 -28.672 -20.25 1 96.88 92 HIS A O 1
ATOM 730 N N . PHE A 1 93 ? -14.305 -28.141 -19.047 1 97.62 93 PHE A N 1
ATOM 731 C CA . PHE A 1 93 ? -14.039 -29.156 -18.047 1 97.62 93 PHE A CA 1
ATOM 732 C C . PHE A 1 93 ? -14.133 -30.562 -18.641 1 97.62 93 PHE A C 1
ATOM 734 O O . PHE A 1 93 ? -13.227 -31.375 -18.469 1 97.62 93 PHE A O 1
ATOM 741 N N . LEU A 1 94 ? -15.227 -30.781 -19.344 1 97.38 94 LEU A N 1
ATOM 742 C CA . LEU A 1 94 ? -15.438 -32.094 -19.953 1 97.38 94 LEU A CA 1
ATOM 743 C C . LEU A 1 94 ? -14.383 -32.375 -21.016 1 97.38 94 LEU A C 1
ATOM 745 O O . LEU A 1 94 ? -13.883 -33.5 -21.109 1 97.38 94 LEU A O 1
ATOM 749 N N . THR A 1 95 ? -14.039 -31.375 -21.766 1 96.88 95 THR A N 1
ATOM 750 C CA . THR A 1 95 ? -13 -31.547 -22.781 1 96.88 95 THR A CA 1
ATOM 751 C C . THR A 1 95 ? -11.68 -31.953 -22.125 1 96.88 95 THR A C 1
ATOM 753 O O . THR A 1 95 ? -11 -32.844 -22.609 1 96.88 95 THR A O 1
ATOM 756 N N . ALA A 1 96 ? -11.344 -31.328 -21.047 1 96.88 96 ALA A N 1
ATOM 757 C CA . ALA A 1 96 ? -10.125 -31.672 -20.312 1 96.88 96 ALA A CA 1
ATOM 758 C C . ALA A 1 96 ? -10.211 -33.094 -19.75 1 96.88 96 ALA A C 1
ATOM 760 O O . ALA A 1 96 ? -9.211 -33.812 -19.734 1 96.88 96 ALA A O 1
ATOM 761 N N . LEU A 1 97 ? -11.367 -33.438 -19.297 1 96.19 97 LEU A N 1
ATOM 762 C CA . LEU A 1 97 ? -11.562 -34.781 -18.719 1 96.19 97 LEU A CA 1
ATOM 763 C C . LEU A 1 97 ? -11.352 -35.844 -19.766 1 96.19 97 LEU A C 1
ATOM 765 O O . LEU A 1 97 ? -10.742 -36.875 -19.484 1 96.19 97 LEU A O 1
ATOM 769 N N . TYR A 1 98 ? -11.844 -35.594 -20.969 1 95.5 98 TYR A N 1
ATOM 770 C CA . TYR A 1 98 ? -11.789 -36.594 -22.016 1 95.5 98 TYR A CA 1
ATOM 771 C C . TYR A 1 98 ? -10.453 -36.562 -22.734 1 95.5 98 TYR A C 1
ATOM 773 O O . TYR A 1 98 ? -9.906 -37.594 -23.094 1 95.5 98 TYR A O 1
ATOM 781 N N . ASP A 1 99 ? -9.922 -35.375 -22.969 1 94.06 99 ASP A N 1
ATOM 782 C CA . ASP A 1 99 ? -8.773 -35.25 -23.875 1 94.06 99 ASP A CA 1
ATOM 783 C C . ASP A 1 99 ? -7.504 -34.906 -23.094 1 94.06 99 ASP A C 1
ATOM 785 O O . ASP A 1 99 ? -6.402 -34.938 -23.641 1 94.06 99 ASP A O 1
ATOM 789 N N . GLY A 1 100 ? -7.629 -34.562 -21.859 1 93 100 GLY A N 1
ATOM 790 C CA . GLY A 1 100 ? -6.477 -34.156 -21.078 1 93 100 GLY A CA 1
ATOM 791 C C . GLY A 1 100 ? -6.23 -32.656 -21.141 1 93 100 GLY A C 1
ATOM 792 O O . GLY A 1 100 ? -7.055 -31.906 -21.688 1 93 100 GLY A O 1
ATOM 793 N N . VAL A 1 101 ? -5.102 -32.188 -20.547 1 93.44 101 VAL A N 1
ATOM 794 C CA . VAL A 1 101 ? -4.875 -30.75 -20.406 1 93.44 101 VAL A CA 1
ATOM 795 C C . VAL A 1 101 ? -3.682 -30.328 -21.25 1 93.44 101 VAL A C 1
ATOM 797 O O . VAL A 1 101 ? -3.156 -29.219 -21.094 1 93.44 101 VAL A O 1
ATOM 800 N N . SER A 1 102 ? -3.281 -31.109 -22.188 1 89.31 102 SER A N 1
ATOM 801 C CA . SER A 1 102 ? -2.064 -30.859 -22.953 1 89.31 102 SER A CA 1
ATOM 802 C C . SER A 1 102 ? -2.232 -29.656 -23.875 1 89.31 102 SER A C 1
ATOM 804 O O . SER A 1 102 ? -1.249 -29.016 -24.266 1 89.31 102 SER A O 1
ATOM 806 N N . SER A 1 103 ? -3.373 -29.328 -24.203 1 90.31 103 SER A N 1
ATOM 807 C CA . SER A 1 103 ? -3.625 -28.25 -25.141 1 90.31 103 SER A CA 1
ATOM 808 C C . SER A 1 103 ? -3.727 -26.906 -24.422 1 90.31 103 SER A C 1
ATOM 810 O O . SER A 1 103 ? -3.766 -25.844 -25.062 1 90.31 103 SER A O 1
ATOM 812 N N . LEU A 1 104 ? -3.68 -26.953 -23.188 1 93.38 104 LEU A N 1
ATOM 813 C CA . LEU A 1 104 ? -3.854 -25.719 -22.422 1 93.38 104 LEU A CA 1
ATOM 814 C C . LEU A 1 104 ? -2.551 -24.922 -22.375 1 93.38 104 LEU A C 1
ATOM 816 O O . LEU A 1 104 ? -1.471 -25.5 -22.25 1 93.38 104 LEU A O 1
ATOM 820 N N . ARG A 1 105 ? -2.76 -23.641 -22.5 1 91.19 105 ARG A N 1
ATOM 821 C CA . ARG A 1 105 ? -1.63 -22.734 -22.391 1 91.19 105 ARG A CA 1
ATOM 822 C C . ARG A 1 105 ? -1.605 -22.062 -21.016 1 91.19 105 ARG A C 1
ATOM 824 O O . ARG A 1 105 ? -2.648 -21.656 -20.5 1 91.19 105 ARG A O 1
ATOM 831 N N . TYR A 1 106 ? -0.386 -21.906 -20.547 1 91.75 106 TYR A N 1
ATOM 832 C CA . TYR A 1 106 ? -0.248 -21.406 -19.188 1 91.75 106 TYR A CA 1
ATOM 833 C C . TYR A 1 106 ? 0.257 -19.969 -19.203 1 91.75 106 TYR A C 1
ATOM 835 O O . TYR A 1 106 ? 0.775 -19.469 -18.188 1 91.75 106 TYR A O 1
ATOM 843 N N . ASP A 1 107 ? 0.127 -19.297 -20.281 1 88.44 107 ASP A N 1
ATOM 844 C CA . ASP A 1 107 ? 0.467 -17.875 -20.375 1 88.44 107 ASP A CA 1
ATOM 845 C C . ASP A 1 107 ? -0.74 -17 -20.047 1 88.44 107 ASP A C 1
ATOM 847 O O . ASP A 1 107 ? -1.778 -17.5 -19.609 1 88.44 107 ASP A O 1
ATOM 851 N N . ASN A 1 108 ? -0.551 -15.766 -20.188 1 88.06 108 ASN A N 1
ATOM 852 C CA . ASN A 1 108 ? -1.576 -14.805 -19.797 1 88.06 108 ASN A CA 1
ATOM 853 C C . ASN A 1 108 ? -2.863 -15 -20.594 1 88.06 108 ASN A C 1
ATOM 855 O O . ASN A 1 108 ? -3.961 -14.922 -20.031 1 88.06 108 ASN A O 1
ATOM 859 N N . ALA A 1 109 ? -2.766 -15.352 -21.812 1 86.88 109 ALA A N 1
ATOM 860 C CA . ALA A 1 109 ? -3.922 -15.508 -22.688 1 86.88 109 ALA A CA 1
ATOM 861 C C . ALA A 1 109 ? -4.676 -16.797 -22.375 1 86.88 109 ALA A C 1
ATOM 863 O O . ALA A 1 109 ? -5.902 -16.844 -22.484 1 86.88 109 ALA A O 1
ATOM 864 N N . GLY A 1 110 ? -3.969 -17.812 -22.031 1 92.19 110 GLY A N 1
ATOM 865 C CA . GLY A 1 110 ? -4.562 -19.125 -21.812 1 92.19 110 GLY A CA 1
ATOM 866 C C . GLY A 1 110 ? -5.008 -19.344 -20.375 1 92.19 110 GLY A C 1
ATOM 867 O O . GLY A 1 110 ? -5.793 -20.25 -20.078 1 92.19 110 GLY A O 1
ATOM 868 N N . PHE A 1 111 ? -4.656 -18.469 -19.531 1 94.38 111 PHE A N 1
ATOM 869 C CA . PHE A 1 111 ? -4.824 -18.656 -18.094 1 94.38 111 PHE A CA 1
ATOM 870 C C . PHE A 1 111 ? -6.301 -18.75 -17.734 1 94.38 111 PHE A C 1
ATOM 872 O O . PHE A 1 111 ? -6.691 -19.547 -16.875 1 94.38 111 PHE A O 1
ATOM 879 N N . PRO A 1 112 ? -7.133 -17.969 -18.344 1 93.38 112 PRO A N 1
ATOM 880 C CA . PRO A 1 112 ? -8.547 -18.062 -17.969 1 93.38 112 PRO A CA 1
ATOM 881 C C . PRO A 1 112 ? -9.102 -19.484 -18.125 1 93.38 112 PRO A C 1
ATOM 883 O O . PRO A 1 112 ? -9.875 -19.938 -17.281 1 93.38 112 PRO A O 1
ATOM 886 N N . LEU A 1 113 ? -8.695 -20.109 -19.141 1 94.75 113 LEU A N 1
ATOM 887 C CA . LEU A 1 113 ? -9.156 -21.484 -19.359 1 94.75 113 LEU A CA 1
ATOM 888 C C . LEU A 1 113 ? -8.57 -22.422 -18.312 1 94.75 113 LEU A C 1
ATOM 890 O O . LEU A 1 113 ? -9.273 -23.297 -17.812 1 94.75 113 LEU A O 1
ATOM 894 N N . VAL A 1 114 ? -7.332 -22.234 -18.031 1 96.69 114 VAL A N 1
ATOM 895 C CA . VAL A 1 114 ? -6.676 -23.016 -17 1 96.69 114 VAL A CA 1
ATOM 896 C C . VAL A 1 114 ? -7.406 -22.828 -15.664 1 96.69 114 VAL A C 1
ATOM 898 O O . VAL A 1 114 ? -7.656 -23.797 -14.945 1 96.69 114 VAL A O 1
ATOM 901 N N . ALA A 1 115 ? -7.742 -21.641 -15.43 1 96.31 115 ALA A N 1
ATOM 902 C CA . ALA A 1 115 ? -8.422 -21.312 -14.18 1 96.31 115 ALA A CA 1
ATOM 903 C C . ALA A 1 115 ? -9.781 -22 -14.086 1 96.31 115 ALA A C 1
ATOM 905 O O . ALA A 1 115 ? -10.141 -22.531 -13.039 1 96.31 115 ALA A O 1
ATOM 906 N N . ILE A 1 116 ? -10.484 -22.016 -15.133 1 96.19 116 ILE A N 1
ATOM 907 C CA . ILE A 1 116 ? -11.805 -22.641 -15.18 1 96.19 116 ILE A CA 1
ATOM 908 C C . ILE A 1 116 ? -11.68 -24.141 -14.906 1 96.19 116 ILE A C 1
ATOM 910 O O . ILE A 1 116 ? -12.375 -24.688 -14.055 1 96.19 116 ILE A O 1
ATOM 914 N N . VAL A 1 117 ? -10.805 -24.734 -15.578 1 97.75 117 VAL A N 1
ATOM 915 C CA . VAL A 1 117 ? -10.664 -26.188 -15.484 1 97.75 117 VAL A CA 1
ATOM 916 C C . VAL A 1 117 ? -10.156 -26.562 -14.102 1 97.75 117 VAL A C 1
ATOM 918 O O . VAL A 1 117 ? -10.641 -27.531 -13.5 1 97.75 117 VAL A O 1
ATOM 921 N N . LEU A 1 118 ? -9.18 -25.828 -13.57 1 97.94 118 LEU A N 1
ATOM 922 C CA . LEU A 1 118 ? -8.664 -26.125 -12.242 1 97.94 118 LEU A CA 1
ATOM 923 C C . LEU A 1 118 ? -9.75 -25.953 -11.18 1 97.94 118 LEU A C 1
ATOM 925 O O . LEU A 1 118 ? -9.867 -26.766 -10.266 1 97.94 118 LEU A O 1
ATOM 929 N N . THR A 1 119 ? -10.508 -24.969 -11.336 1 97.44 119 THR A N 1
ATOM 930 C CA . THR A 1 119 ? -11.586 -24.703 -10.391 1 97.44 119 THR A CA 1
ATOM 931 C C . THR A 1 119 ? -12.586 -25.859 -10.391 1 97.44 119 THR A C 1
ATOM 933 O O . THR A 1 119 ? -12.945 -26.375 -9.328 1 97.44 119 THR A O 1
ATOM 936 N N . LEU A 1 120 ? -12.984 -26.312 -11.508 1 97.56 120 LEU A N 1
ATOM 937 C CA . LEU A 1 120 ? -13.969 -27.391 -11.609 1 97.56 120 LEU A CA 1
ATOM 938 C C . LEU A 1 120 ? -13.352 -28.734 -11.234 1 97.56 120 LEU A C 1
ATOM 940 O O . LEU A 1 120 ? -14.016 -29.578 -10.633 1 97.56 120 LEU A O 1
ATOM 944 N N . ALA A 1 121 ? -12.086 -28.906 -11.633 1 97.81 121 ALA A N 1
ATOM 945 C CA . ALA A 1 121 ? -11.398 -30.125 -11.219 1 97.81 121 ALA A CA 1
ATOM 946 C C . ALA A 1 121 ? -11.328 -30.234 -9.703 1 97.81 121 ALA A C 1
ATOM 948 O O . ALA A 1 121 ? -11.406 -31.328 -9.148 1 97.81 121 ALA A O 1
ATOM 949 N N . THR A 1 122 ? -11.172 -29.109 -9.078 1 97.12 122 THR A N 1
ATOM 950 C CA . THR A 1 122 ? -11.148 -29.078 -7.617 1 97.12 122 THR A CA 1
ATOM 951 C C . THR A 1 122 ? -12.539 -29.297 -7.043 1 97.12 122 THR A C 1
ATOM 953 O O . THR A 1 122 ? -12.719 -30.109 -6.129 1 97.12 122 THR A O 1
ATOM 956 N N . LYS A 1 123 ? -13.477 -28.656 -7.59 1 96.62 123 LYS A N 1
ATOM 957 C CA . LYS A 1 123 ? -14.859 -28.766 -7.125 1 96.62 123 LYS A CA 1
ATOM 958 C C . LYS A 1 123 ? -15.344 -30.203 -7.203 1 96.62 123 LYS A C 1
ATOM 960 O O . L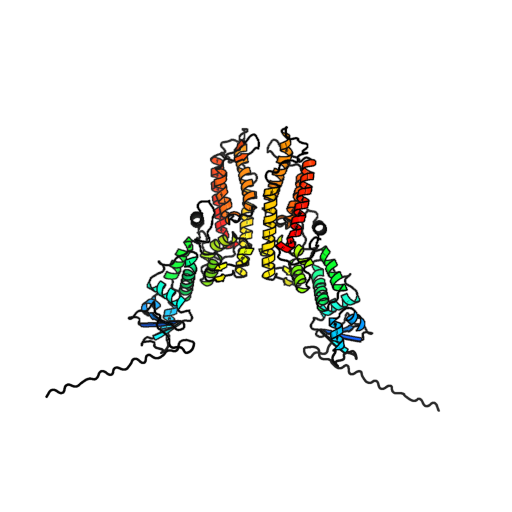YS A 1 123 ? -16 -30.703 -6.277 1 96.62 123 LYS A O 1
ATOM 965 N N . TYR A 1 124 ? -15.039 -30.844 -8.312 1 97.5 124 TYR A N 1
ATOM 966 C CA . TYR A 1 124 ? -15.547 -32.188 -8.562 1 97.5 124 TYR A CA 1
ATOM 967 C C . TYR A 1 124 ? -14.508 -33.25 -8.188 1 97.5 124 TYR A C 1
ATOM 969 O O . TYR A 1 124 ? -14.664 -34.406 -8.516 1 97.5 124 TYR A O 1
ATOM 977 N N . ASP A 1 125 ? -13.414 -32.812 -7.594 1 97.19 125 ASP A N 1
ATOM 978 C CA . ASP A 1 125 ? -12.375 -33.656 -7.008 1 97.19 125 ASP A CA 1
ATOM 979 C C . ASP A 1 125 ? -11.789 -34.625 -8.055 1 97.19 125 ASP A C 1
ATOM 981 O O . ASP A 1 125 ? -11.727 -35.812 -7.832 1 97.19 125 ASP A O 1
ATOM 985 N N . VAL A 1 126 ? -11.5 -34.031 -9.164 1 97.5 126 VAL A N 1
ATOM 986 C CA . VAL A 1 126 ? -10.781 -34.781 -10.18 1 97.5 126 VAL A CA 1
ATOM 987 C C . VAL A 1 126 ? -9.281 -34.656 -9.953 1 97.5 126 VAL A C 1
ATOM 989 O O . VAL A 1 126 ? -8.641 -33.75 -10.477 1 97.5 126 VAL A O 1
ATOM 992 N N . LYS A 1 127 ? -8.664 -35.594 -9.43 1 95.56 127 LYS A N 1
ATOM 993 C CA . LYS A 1 127 ? -7.324 -35.5 -8.867 1 95.56 127 LYS A CA 1
ATOM 994 C C . LYS A 1 127 ? -6.27 -35.406 -9.961 1 95.56 127 LYS A C 1
ATOM 996 O O . LYS A 1 127 ? -5.363 -34.562 -9.898 1 95.56 127 LYS A O 1
ATOM 1001 N N . HIS A 1 128 ? -6.391 -36.281 -10.906 1 95.25 128 HIS A N 1
ATOM 1002 C CA . HIS A 1 128 ? -5.34 -36.312 -11.914 1 95.25 128 HIS A CA 1
ATOM 1003 C C . HIS A 1 128 ? -5.309 -35 -12.703 1 95.25 128 HIS A C 1
ATOM 1005 O O . HIS A 1 128 ? -4.234 -34.469 -13.023 1 95.25 128 HIS A O 1
ATOM 1011 N N . LEU A 1 129 ? -6.445 -34.406 -13.047 1 96.25 129 LEU A N 1
ATOM 1012 C CA . LEU A 1 129 ? -6.496 -33.125 -13.75 1 96.25 129 LEU A CA 1
ATOM 1013 C C . LEU A 1 129 ? -5.934 -32.031 -12.875 1 96.25 129 LEU A C 1
ATOM 1015 O O . LEU A 1 129 ? -5.148 -31.203 -13.344 1 96.25 129 LEU A O 1
ATOM 1019 N N . ARG A 1 130 ? -6.355 -32.031 -11.648 1 96.94 130 ARG A N 1
ATOM 1020 C CA . ARG A 1 130 ? -5.863 -31.031 -10.719 1 96.94 130 ARG A CA 1
ATOM 1021 C C . ARG A 1 130 ? -4.344 -31.078 -10.617 1 96.94 130 ARG A C 1
ATOM 1023 O O . ARG A 1 130 ? -3.68 -30.047 -10.711 1 96.94 130 ARG A O 1
ATOM 1030 N N . ASN A 1 131 ? -3.857 -32.25 -10.492 1 95.81 131 ASN A N 1
ATOM 1031 C CA . ASN A 1 131 ? -2.414 -32.406 -10.352 1 95.81 131 ASN A CA 1
ATOM 1032 C C . ASN A 1 131 ? -1.671 -31.969 -11.602 1 95.81 131 ASN A C 1
ATOM 1034 O O . ASN A 1 131 ? -0.628 -31.312 -11.516 1 95.81 131 ASN A O 1
ATOM 1038 N N . ASP A 1 132 ? -2.209 -32.312 -12.703 1 96.38 132 ASP A N 1
ATOM 1039 C CA . ASP A 1 132 ? -1.586 -31.922 -13.961 1 96.38 132 ASP A CA 1
ATOM 1040 C C . ASP A 1 132 ? -1.572 -30.406 -14.133 1 96.38 132 ASP A C 1
ATOM 1042 O O . ASP A 1 132 ? -0.568 -29.844 -14.562 1 96.38 132 ASP A O 1
ATOM 1046 N N . LEU A 1 133 ? -2.617 -29.828 -13.805 1 97.5 133 LEU A N 1
ATOM 1047 C CA . LEU A 1 133 ? -2.729 -28.375 -13.953 1 97.5 133 LEU A CA 1
ATOM 1048 C C . LEU A 1 133 ? -1.792 -27.672 -12.984 1 97.5 133 LEU A C 1
ATOM 1050 O O . LEU A 1 133 ? -1.128 -26.703 -13.359 1 97.5 133 LEU A O 1
ATOM 1054 N N . LEU A 1 134 ? -1.712 -28.156 -11.781 1 96.25 134 LEU A N 1
ATOM 1055 C CA . LEU A 1 134 ? -0.834 -27.547 -10.789 1 96.25 134 LEU A CA 1
ATOM 1056 C C . LEU A 1 134 ? 0.629 -27.703 -11.188 1 96.25 134 LEU A C 1
ATOM 1058 O O . LEU A 1 134 ? 1.438 -26.797 -10.977 1 96.25 134 LEU A O 1
ATOM 1062 N N . ARG A 1 135 ? 0.902 -28.812 -11.766 1 94.38 135 ARG A N 1
ATOM 1063 C CA . ARG A 1 135 ? 2.254 -29.016 -12.273 1 94.38 135 ARG A CA 1
ATOM 1064 C C . ARG A 1 135 ? 2.598 -28 -13.359 1 94.38 135 ARG A C 1
ATOM 1066 O O . ARG A 1 135 ? 3.695 -27.453 -13.359 1 94.38 135 ARG A O 1
ATOM 1073 N N . GLY A 1 136 ? 1.698 -27.828 -14.25 1 94.12 136 GLY A N 1
ATOM 1074 C CA . GLY A 1 136 ? 1.9 -26.812 -15.281 1 94.12 136 GLY A CA 1
ATOM 1075 C C . GLY A 1 136 ? 2.064 -25.422 -14.727 1 94.12 136 GLY A C 1
ATOM 1076 O O . GLY A 1 136 ? 2.916 -24.656 -15.195 1 94.12 136 GLY A O 1
ATOM 1077 N N . LEU A 1 137 ? 1.31 -25.125 -13.711 1 96 137 LEU A N 1
ATOM 1078 C CA . LEU A 1 137 ? 1.34 -23.797 -13.109 1 96 137 LEU A CA 1
ATOM 1079 C C . LEU A 1 137 ? 2.633 -23.578 -12.328 1 96 137 LEU A C 1
ATOM 1081 O O . LEU A 1 137 ? 3.105 -22.453 -12.203 1 96 137 LEU A O 1
ATOM 1085 N N . ARG A 1 138 ? 3.229 -24.594 -11.883 1 93.5 138 ARG A N 1
ATOM 1086 C CA . ARG A 1 138 ? 4.441 -24.516 -11.078 1 93.5 138 ARG A CA 1
ATOM 1087 C C . ARG A 1 138 ? 5.625 -24.047 -11.914 1 93.5 138 ARG A C 1
ATOM 1089 O O . ARG A 1 138 ? 6.621 -23.562 -11.383 1 93.5 138 ARG A O 1
ATOM 1096 N N . VAL A 1 139 ? 5.535 -24.172 -13.133 1 92.12 139 VAL A N 1
ATOM 1097 C CA . VAL A 1 139 ? 6.594 -23.672 -14.008 1 92.12 139 VAL A CA 1
ATOM 1098 C C . VAL A 1 139 ? 6.648 -22.141 -13.945 1 92.12 139 VAL A C 1
ATOM 1100 O O . VAL A 1 139 ? 7.73 -21.562 -13.867 1 92.12 139 VAL A O 1
ATOM 1103 N N . SER A 1 140 ? 5.5 -21.578 -13.938 1 93.94 140 SER A N 1
ATOM 1104 C CA . SER A 1 140 ? 5.406 -20.125 -13.852 1 93.94 140 SER A CA 1
ATOM 1105 C C . SER A 1 140 ? 5.48 -19.641 -12.406 1 93.94 140 SER A C 1
ATOM 1107 O O . SER A 1 140 ? 5.941 -18.531 -12.141 1 93.94 140 SER A O 1
ATOM 1109 N N . TRP A 1 141 ? 5.039 -20.5 -11.531 1 96.25 141 TRP A N 1
ATOM 1110 C CA . TRP A 1 141 ? 4.973 -20.156 -10.117 1 96.25 141 TRP A CA 1
ATOM 1111 C C . TRP A 1 141 ? 5.629 -21.219 -9.258 1 96.25 141 TRP A C 1
ATOM 1113 O O . TRP A 1 141 ? 4.945 -21.969 -8.555 1 96.25 141 TRP A O 1
ATOM 1123 N N . PRO A 1 142 ? 6.883 -21.188 -9.266 1 95.69 142 PRO A N 1
ATOM 1124 C CA . PRO A 1 142 ? 7.66 -22.297 -8.703 1 95.69 142 PRO A CA 1
ATOM 1125 C C . PRO A 1 142 ? 7.707 -22.266 -7.176 1 95.69 142 PRO A C 1
ATOM 1127 O O . PRO A 1 142 ? 7.398 -21.25 -6.562 1 95.69 142 PRO A O 1
ATOM 1130 N N . VAL A 1 143 ? 8.172 -23.438 -6.641 1 94.81 143 VAL A N 1
ATOM 1131 C CA . VAL A 1 143 ? 8.305 -23.594 -5.199 1 94.81 143 VAL A CA 1
ATOM 1132 C C . VAL A 1 143 ? 9.781 -23.547 -4.809 1 94.81 143 VAL A C 1
ATOM 1134 O O . VAL A 1 143 ? 10.117 -23.5 -3.621 1 94.81 143 VAL A O 1
ATOM 1137 N N . SER A 1 144 ? 10.656 -23.516 -5.812 1 94.94 144 SER A N 1
ATOM 1138 C CA . SER A 1 144 ? 12.086 -23.484 -5.52 1 94.94 144 SER A CA 1
ATOM 1139 C C . SER A 1 144 ? 12.75 -22.25 -6.125 1 94.94 144 SER A C 1
ATOM 1141 O O . SER A 1 144 ? 12.289 -21.734 -7.141 1 94.94 144 SER A O 1
ATOM 1143 N N . LEU A 1 145 ? 13.836 -21.906 -5.508 1 96.81 145 LEU A N 1
ATOM 1144 C CA . LEU A 1 145 ? 14.562 -20.719 -5.953 1 96.81 145 LEU A CA 1
ATOM 1145 C C . LEU A 1 145 ? 15.18 -20.953 -7.324 1 96.81 145 LEU A C 1
ATOM 1147 O O . LEU A 1 145 ? 15.195 -20.047 -8.164 1 96.81 145 LEU A O 1
ATOM 1151 N N . ILE A 1 146 ? 15.688 -22.125 -7.555 1 95.25 146 ILE A N 1
ATOM 1152 C CA . ILE A 1 146 ? 16.328 -22.453 -8.82 1 95.25 146 ILE A CA 1
ATOM 1153 C C . ILE A 1 146 ? 15.336 -22.281 -9.961 1 95.25 146 ILE A C 1
ATOM 1155 O O . ILE A 1 146 ? 15.656 -21.688 -10.992 1 95.25 146 ILE A O 1
ATOM 1159 N N . GLN A 1 147 ? 14.188 -22.797 -9.766 1 95.12 147 GLN A N 1
ATOM 1160 C CA . GLN A 1 147 ? 13.156 -22.688 -10.789 1 95.12 147 GLN A CA 1
ATOM 1161 C C . GLN A 1 147 ? 12.703 -21.234 -10.969 1 95.12 147 GLN A C 1
ATOM 1163 O O . GLN A 1 147 ? 12.359 -20.812 -12.078 1 95.12 147 GLN A O 1
ATOM 1168 N N . TRP A 1 148 ? 12.695 -20.453 -9.891 1 96.06 148 TRP A N 1
ATOM 1169 C CA . TRP A 1 148 ? 12.406 -19.031 -9.977 1 96.06 148 TRP A CA 1
ATOM 1170 C C . TRP A 1 148 ? 13.406 -18.312 -10.875 1 96.06 148 TRP A C 1
ATOM 1172 O O . TRP A 1 148 ? 13.023 -17.531 -11.742 1 96.06 148 TRP A O 1
ATOM 1182 N N . ASP A 1 149 ? 14.648 -18.641 -10.695 1 94.31 149 ASP A N 1
ATOM 1183 C CA . ASP A 1 149 ? 15.703 -18.016 -11.5 1 94.31 149 ASP A CA 1
ATOM 1184 C C . ASP A 1 149 ? 15.547 -18.375 -12.977 1 94.31 149 ASP A C 1
ATOM 1186 O O . ASP A 1 149 ? 15.766 -17.531 -13.844 1 94.31 149 ASP A O 1
ATOM 1190 N N . GLU A 1 150 ? 15.18 -19.578 -13.195 1 93.56 150 GLU A N 1
ATOM 1191 C CA . GLU A 1 150 ? 14.953 -20.016 -14.57 1 93.56 150 GLU A CA 1
ATOM 1192 C C . GLU A 1 150 ? 13.789 -19.25 -15.203 1 93.56 150 GLU A C 1
ATOM 1194 O O . GLU A 1 150 ? 13.883 -18.812 -16.359 1 93.56 150 GLU A O 1
ATOM 1199 N N . ARG A 1 151 ? 12.797 -19.109 -14.477 1 93.5 151 ARG A N 1
ATOM 1200 C CA . ARG A 1 151 ? 11.617 -18.375 -14.914 1 93.5 151 ARG A CA 1
ATOM 1201 C C . ARG A 1 151 ? 11.977 -16.938 -15.258 1 93.5 151 ARG A C 1
ATOM 1203 O O . ARG A 1 151 ? 11.547 -16.406 -16.297 1 93.5 151 ARG A O 1
ATOM 1210 N N . GLU A 1 152 ? 12.695 -16.312 -14.359 1 92.56 152 GLU A N 1
ATOM 1211 C CA . GLU A 1 152 ? 13.086 -14.914 -14.547 1 92.56 152 GLU A CA 1
ATOM 1212 C C . GLU A 1 152 ? 13.984 -14.758 -15.773 1 92.56 152 GLU A C 1
ATOM 1214 O O . GLU A 1 152 ? 13.867 -13.773 -16.516 1 92.56 152 GLU A O 1
ATOM 1219 N N . ALA A 1 153 ? 14.828 -15.688 -15.977 1 90.31 153 ALA A N 1
ATOM 1220 C CA . ALA A 1 153 ? 15.719 -15.656 -17.125 1 90.31 153 ALA A CA 1
ATOM 1221 C C . ALA A 1 153 ? 14.938 -15.789 -18.438 1 90.31 153 ALA A C 1
ATOM 1223 O O . ALA A 1 153 ? 15.266 -15.141 -19.438 1 90.31 153 ALA A O 1
ATOM 1224 N N . ALA A 1 154 ? 13.93 -16.562 -18.375 1 89.44 154 ALA A N 1
ATOM 1225 C CA . ALA A 1 154 ? 13.102 -16.781 -19.547 1 89.44 154 ALA A CA 1
ATOM 1226 C C . ALA A 1 154 ? 12.273 -15.555 -19.891 1 89.44 154 ALA A C 1
ATOM 1228 O O . ALA A 1 154 ? 11.859 -15.375 -21.031 1 89.44 154 ALA A O 1
ATOM 1229 N N . ALA A 1 155 ? 12.047 -14.727 -18.875 1 87.88 155 ALA A N 1
ATOM 1230 C CA . ALA A 1 155 ? 11.203 -13.555 -19.062 1 87.88 155 ALA A CA 1
ATOM 1231 C C . ALA A 1 155 ? 12.039 -12.328 -19.422 1 87.88 155 ALA A C 1
ATOM 1233 O O . ALA A 1 155 ? 11.516 -11.211 -19.516 1 87.88 155 ALA A O 1
ATOM 1234 N N . GLU A 1 156 ? 13.25 -12.461 -19.594 1 86.31 156 GLU A N 1
ATOM 1235 C CA . GLU A 1 156 ? 14.141 -11.359 -19.922 1 86.31 156 GLU A CA 1
ATOM 1236 C C . GLU A 1 156 ? 14.188 -11.125 -21.438 1 86.31 156 GLU A C 1
ATOM 1238 O O . GLU A 1 156 ? 14.234 -12.086 -22.219 1 86.31 156 GLU A O 1
ATOM 1243 N N . ASP A 1 157 ? 14.07 -9.891 -21.75 1 82 157 ASP A N 1
ATOM 1244 C CA . ASP A 1 157 ? 14.156 -9.57 -23.172 1 82 157 ASP A CA 1
ATOM 1245 C C . ASP A 1 157 ? 15.602 -9.344 -23.594 1 82 157 ASP A C 1
ATOM 1247 O O . ASP A 1 157 ? 16.531 -9.586 -22.812 1 82 157 ASP A O 1
ATOM 1251 N N . SER A 1 158 ? 15.781 -8.906 -24.828 1 81.81 158 SER A N 1
ATOM 1252 C CA . SER A 1 158 ? 17.109 -8.742 -25.422 1 81.81 158 SER A CA 1
ATOM 1253 C C . SER A 1 158 ? 17.859 -7.594 -24.766 1 81.81 158 SER A C 1
ATOM 1255 O O . SER A 1 158 ? 19.094 -7.594 -24.734 1 81.81 158 SER A O 1
ATOM 1257 N N . ASP A 1 159 ? 17.125 -6.688 -24.188 1 78.56 159 ASP A N 1
ATOM 1258 C CA . ASP A 1 159 ? 17.75 -5.523 -23.578 1 78.56 159 ASP A CA 1
ATOM 1259 C C . ASP A 1 159 ? 18 -5.746 -22.094 1 78.56 159 ASP A C 1
ATOM 1261 O O . ASP A 1 159 ? 18.484 -4.852 -21.391 1 78.56 159 ASP A O 1
ATOM 1265 N N . GLY A 1 160 ? 17.594 -6.906 -21.562 1 76.06 160 GLY A N 1
ATOM 1266 C CA . GLY A 1 160 ? 17.859 -7.223 -20.172 1 76.06 160 GLY A CA 1
ATOM 1267 C C . GLY A 1 160 ? 16.719 -6.816 -19.25 1 76.06 160 GLY A C 1
ATOM 1268 O O . GLY A 1 160 ? 16.844 -6.891 -18.016 1 76.06 160 GLY A O 1
ATOM 1269 N N . HIS A 1 161 ? 15.633 -6.383 -19.875 1 79.5 161 HIS A N 1
ATOM 1270 C CA . HIS A 1 161 ? 14.477 -6.004 -19.062 1 79.5 161 HIS A CA 1
ATOM 1271 C C . HIS A 1 161 ? 13.602 -7.219 -18.75 1 79.5 161 HIS A C 1
ATOM 1273 O O . HIS A 1 161 ? 13.375 -8.062 -19.625 1 79.5 161 HIS A O 1
ATOM 1279 N N . CYS A 1 162 ? 13.281 -7.285 -17.516 1 78.44 162 CYS A N 1
ATOM 1280 C CA . CYS A 1 162 ? 12.375 -8.352 -17.141 1 78.44 162 CYS A CA 1
ATOM 1281 C C . CYS A 1 162 ? 10.922 -7.934 -17.328 1 78.44 162 CYS A C 1
ATOM 1283 O O . CYS A 1 162 ? 10.43 -7.031 -16.641 1 78.44 162 CYS A O 1
ATOM 1285 N N . ILE A 1 163 ? 10.25 -8.539 -18.312 1 79.44 163 ILE A N 1
ATOM 1286 C CA . ILE A 1 163 ? 8.859 -8.25 -18.625 1 79.44 163 ILE A CA 1
ATOM 1287 C C . ILE A 1 163 ? 8.023 -9.523 -18.531 1 79.44 163 ILE A C 1
ATOM 1289 O O . ILE A 1 163 ? 7.691 -10.141 -19.547 1 79.44 163 ILE A O 1
ATOM 1293 N N . PRO A 1 164 ? 7.613 -9.852 -17.391 1 77.38 164 PRO A N 1
ATOM 1294 C CA . PRO A 1 164 ? 6.996 -11.156 -17.172 1 77.38 164 PRO A CA 1
ATOM 1295 C C . PRO A 1 164 ? 5.535 -11.203 -17.609 1 77.38 164 PRO A C 1
ATOM 1297 O O . PRO A 1 164 ? 5.004 -12.281 -17.891 1 77.38 164 PRO A O 1
ATOM 1300 N N . ARG A 1 165 ? 4.855 -10.125 -17.844 1 79.12 165 ARG A N 1
ATOM 1301 C CA . ARG A 1 165 ? 3.4 -10.086 -17.922 1 79.12 165 ARG A CA 1
ATOM 1302 C C . ARG A 1 165 ? 2.91 -10.68 -19.234 1 79.12 165 ARG A C 1
ATOM 1304 O O . ARG A 1 165 ? 1.865 -11.328 -19.281 1 79.12 165 ARG A O 1
ATOM 1311 N N . PRO A 1 166 ? 3.689 -10.578 -20.219 1 77.25 166 PRO A N 1
ATOM 1312 C CA . PRO A 1 166 ? 3.205 -11.211 -21.453 1 77.25 166 PRO A CA 1
ATOM 1313 C C . PRO A 1 166 ? 3.283 -12.734 -21.406 1 77.25 166 PRO A C 1
ATOM 1315 O O . PRO A 1 166 ? 2.434 -13.414 -21.984 1 77.25 166 PRO A O 1
ATOM 1318 N N . SER A 1 167 ? 4.199 -13.273 -20.719 1 85.88 167 SER A N 1
ATOM 1319 C CA . SER A 1 167 ? 4.445 -14.711 -20.766 1 85.88 167 SER A CA 1
ATOM 1320 C C . SER A 1 167 ? 3.896 -15.398 -19.516 1 85.88 167 SER A C 1
ATOM 1322 O O . SER A 1 167 ? 3.729 -16.625 -19.5 1 85.88 167 SER A O 1
ATOM 1324 N N . LEU A 1 168 ? 3.574 -14.617 -18.609 1 92.38 168 LEU A N 1
ATOM 1325 C CA . LEU A 1 168 ? 3.115 -15.203 -17.359 1 92.38 168 LEU A CA 1
ATOM 1326 C C . LEU A 1 168 ? 1.769 -14.617 -16.938 1 92.38 168 LEU A C 1
ATOM 1328 O O . LEU A 1 168 ? 1.527 -13.422 -17.125 1 92.38 168 LEU A O 1
ATOM 1332 N N . PRO A 1 169 ? 0.954 -15.516 -16.375 1 93.5 169 PRO A N 1
ATOM 1333 C CA . PRO A 1 169 ? -0.298 -14.961 -15.844 1 93.5 169 PRO A CA 1
ATOM 1334 C C . PRO A 1 169 ? -0.072 -13.914 -14.758 1 93.5 169 PRO A C 1
ATOM 1336 O O . PRO A 1 169 ? 0.895 -14 -14 1 93.5 169 PRO A O 1
ATOM 1339 N N . HIS A 1 170 ? -0.903 -12.953 -14.773 1 94.75 170 HIS A N 1
ATOM 1340 C CA . HIS A 1 170 ? -0.773 -11.914 -13.766 1 94.75 170 HIS A CA 1
ATOM 1341 C C . HIS A 1 170 ? -0.916 -12.484 -12.359 1 94.75 170 HIS A C 1
ATOM 1343 O O . HIS A 1 170 ? -1.83 -13.266 -12.094 1 94.75 170 HIS A O 1
ATOM 1349 N N . PRO A 1 171 ? -0.113 -12.086 -11.469 1 96.38 171 PRO A N 1
ATOM 1350 C CA . PRO A 1 171 ? -0.106 -12.672 -10.125 1 96.38 171 PRO A CA 1
ATOM 1351 C C . PRO A 1 171 ? -1.442 -12.516 -9.406 1 96.38 171 PRO A C 1
ATOM 1353 O O . PRO A 1 171 ? -1.832 -13.383 -8.625 1 96.38 171 PRO A O 1
ATOM 1356 N N . ILE A 1 172 ? -2.168 -11.477 -9.617 1 97.12 172 ILE A N 1
ATOM 1357 C CA . ILE A 1 172 ? -3.457 -11.281 -8.961 1 97.12 172 ILE A CA 1
ATOM 1358 C C . ILE A 1 172 ? -4.402 -12.422 -9.328 1 97.12 172 ILE A C 1
ATOM 1360 O O . ILE A 1 172 ? -5.078 -12.977 -8.461 1 97.12 172 ILE A O 1
ATOM 1364 N N . MET A 1 173 ? -4.402 -12.75 -10.578 1 96.12 173 MET A N 1
ATOM 1365 C CA . MET A 1 173 ? -5.266 -13.836 -11.047 1 96.12 173 MET A CA 1
ATOM 1366 C C . MET A 1 173 ? -4.855 -15.164 -10.422 1 96.12 173 MET A C 1
ATOM 1368 O O . MET A 1 173 ? -5.711 -15.961 -10.031 1 96.12 173 MET A O 1
ATOM 1372 N N . VAL A 1 174 ? -3.617 -15.352 -10.312 1 97.62 174 VAL A N 1
ATOM 1373 C CA . VAL A 1 174 ? -3.086 -16.594 -9.773 1 97.62 174 VAL A CA 1
ATOM 1374 C C . VAL A 1 174 ? -3.408 -16.703 -8.281 1 97.62 174 VAL A C 1
ATOM 1376 O O . VAL A 1 174 ? -3.807 -17.766 -7.797 1 97.62 174 VAL A O 1
ATOM 1379 N N . ILE A 1 175 ? -3.229 -15.633 -7.59 1 98.38 175 ILE A N 1
ATOM 1380 C CA . ILE A 1 175 ? -3.521 -15.602 -6.16 1 98.38 175 ILE A CA 1
ATOM 1381 C C . ILE A 1 175 ? -5 -15.914 -5.93 1 98.38 175 ILE A C 1
ATOM 1383 O O . ILE A 1 175 ? -5.34 -16.75 -5.094 1 98.38 175 ILE A O 1
ATOM 1387 N N . ASN A 1 176 ? -5.809 -15.281 -6.672 1 97.38 176 ASN A N 1
ATOM 1388 C CA . ASN A 1 176 ? -7.242 -15.523 -6.543 1 97.38 176 ASN A CA 1
ATOM 1389 C C . ASN A 1 176 ? -7.594 -16.969 -6.848 1 97.38 176 ASN A C 1
ATOM 1391 O O . ASN A 1 176 ? -8.391 -17.594 -6.133 1 97.38 176 ASN A O 1
ATOM 1395 N N . LEU A 1 177 ? -7.02 -17.469 -7.887 1 97.38 177 LEU A N 1
ATOM 1396 C CA . LEU A 1 177 ? -7.266 -18.859 -8.258 1 97.38 177 LEU A CA 1
ATOM 1397 C C . LEU A 1 177 ? -6.777 -19.812 -7.172 1 97.38 177 LEU A C 1
ATOM 1399 O O . LEU A 1 177 ? -7.469 -20.766 -6.828 1 97.38 177 LEU A O 1
ATOM 1403 N N . ALA A 1 178 ? -5.602 -19.594 -6.691 1 97.81 178 ALA A N 1
ATOM 1404 C CA . ALA A 1 178 ? -5.016 -20.453 -5.664 1 97.81 178 ALA A CA 1
ATOM 1405 C C . ALA A 1 178 ? -5.902 -20.484 -4.422 1 97.81 178 ALA A C 1
ATOM 1407 O O . ALA A 1 178 ? -6.051 -21.547 -3.799 1 97.81 178 ALA A O 1
ATOM 1408 N N . ARG A 1 179 ? -6.445 -19.359 -4.078 1 96.88 179 ARG A N 1
ATOM 1409 C CA . ARG A 1 179 ? -7.355 -19.297 -2.941 1 96.88 179 ARG A CA 1
ATOM 1410 C C . ARG A 1 179 ? -8.617 -20.125 -3.209 1 96.88 179 ARG A C 1
ATOM 1412 O O . ARG A 1 179 ? -9.055 -20.891 -2.357 1 96.88 179 ARG A O 1
ATOM 1419 N N . LEU A 1 180 ? -9.148 -19.953 -4.348 1 94.81 180 LEU A N 1
ATOM 1420 C CA . LEU A 1 180 ? -10.383 -20.625 -4.727 1 94.81 180 LEU A CA 1
ATOM 1421 C C . LEU A 1 180 ? -10.172 -22.125 -4.832 1 94.81 180 LEU A C 1
ATOM 1423 O O . LEU A 1 180 ? -11.023 -22.906 -4.391 1 94.81 180 LEU A O 1
ATOM 1427 N N . ALA A 1 181 ? -9.07 -22.547 -5.402 1 96 181 ALA A N 1
ATOM 1428 C CA . ALA A 1 181 ? -8.805 -23.953 -5.688 1 96 181 ALA A CA 1
ATOM 1429 C C . ALA A 1 181 ? -8.078 -24.625 -4.527 1 96 181 ALA A C 1
ATOM 1431 O O . ALA A 1 181 ? -7.805 -25.828 -4.566 1 96 181 ALA A O 1
ATOM 1432 N N . GLY A 1 182 ? -7.715 -23.875 -3.537 1 94.19 182 GLY A N 1
ATOM 1433 C CA . GLY A 1 182 ? -6.973 -24.453 -2.432 1 94.19 182 GLY A CA 1
ATOM 1434 C C . GLY A 1 182 ? -5.594 -24.938 -2.832 1 94.19 182 GLY A C 1
ATOM 1435 O O . GLY A 1 182 ? -5.23 -26.094 -2.559 1 94.19 182 GLY A O 1
ATOM 1436 N N . ALA A 1 183 ? -4.879 -24.156 -3.445 1 95.62 183 ALA A N 1
ATOM 1437 C CA . ALA A 1 183 ? -3.523 -24.469 -3.887 1 95.62 183 ALA A CA 1
ATOM 1438 C C . ALA A 1 183 ? -2.512 -23.5 -3.289 1 95.62 183 ALA A C 1
ATOM 1440 O O . ALA A 1 183 ? -1.88 -22.734 -4.016 1 95.62 183 ALA A O 1
ATOM 1441 N N . PRO A 1 184 ? -2.258 -23.609 -2.012 1 96.12 184 PRO A N 1
ATOM 1442 C CA . PRO A 1 184 ? -1.392 -22.641 -1.335 1 96.12 184 PRO A CA 1
ATOM 1443 C C . PRO A 1 184 ? 0.048 -22.688 -1.841 1 96.12 184 PRO A C 1
ATOM 1445 O O . PRO A 1 184 ? 0.804 -21.734 -1.643 1 96.12 184 PRO A O 1
ATOM 1448 N N . GLU A 1 185 ? 0.466 -23.734 -2.525 1 94.94 185 GLU A N 1
ATOM 1449 C CA . GLU A 1 185 ? 1.836 -23.875 -3.01 1 94.94 185 GLU A CA 1
ATOM 1450 C C . GLU A 1 185 ? 2.162 -22.828 -4.062 1 94.94 185 GLU A C 1
ATOM 1452 O O . GLU A 1 185 ? 3.334 -22.547 -4.32 1 94.94 185 GLU A O 1
ATOM 1457 N N . LEU A 1 186 ? 1.135 -22.25 -4.684 1 96.94 186 LEU A N 1
ATOM 1458 C CA . LEU A 1 186 ? 1.349 -21.266 -5.727 1 96.94 186 LEU A CA 1
ATOM 1459 C C . LEU A 1 186 ? 1.495 -19.859 -5.129 1 96.94 186 LEU A C 1
ATOM 1461 O O . LEU A 1 186 ? 1.979 -18.953 -5.793 1 96.94 186 LEU A O 1
ATOM 1465 N N . LEU A 1 187 ? 1.154 -19.688 -3.926 1 98.19 187 LEU A N 1
ATOM 1466 C CA . LEU A 1 187 ? 0.906 -18.359 -3.352 1 98.19 187 LEU A CA 1
ATOM 1467 C C . LEU A 1 187 ? 2.217 -17.641 -3.059 1 98.19 187 LEU A C 1
ATOM 1469 O O . LEU A 1 187 ? 2.369 -16.469 -3.387 1 98.19 187 LEU A O 1
ATOM 1473 N N . PRO A 1 188 ? 3.24 -18.266 -2.473 1 98.19 188 PRO A N 1
ATOM 1474 C CA . PRO A 1 188 ? 4.43 -17.5 -2.094 1 98.19 188 PRO A CA 1
ATOM 1475 C C . PRO A 1 188 ? 5.117 -16.844 -3.289 1 98.19 188 PRO A C 1
ATOM 1477 O O . PRO A 1 188 ? 5.426 -15.641 -3.25 1 98.19 188 PRO A O 1
ATOM 1480 N N . SER A 1 189 ? 5.316 -17.578 -4.336 1 97.69 189 SER A N 1
ATOM 1481 C CA . SER A 1 189 ? 5.98 -17 -5.496 1 97.69 189 SER A CA 1
ATOM 1482 C C . SER A 1 189 ? 5.098 -15.969 -6.184 1 97.69 189 SER A C 1
ATOM 1484 O O . SER A 1 189 ? 5.598 -14.961 -6.695 1 97.69 189 SER A O 1
ATOM 1486 N N . ALA A 1 190 ? 3.812 -16.219 -6.195 1 97.94 190 ALA A N 1
ATOM 1487 C CA . ALA A 1 190 ? 2.893 -15.25 -6.801 1 97.94 190 ALA A CA 1
ATOM 1488 C C . ALA A 1 190 ? 2.879 -13.945 -6.016 1 97.94 190 ALA A C 1
ATOM 1490 O O . ALA A 1 190 ? 2.924 -12.859 -6.605 1 97.94 190 ALA A O 1
ATOM 1491 N N . PHE A 1 191 ? 2.826 -14.055 -4.719 1 98.44 191 PHE A N 1
ATOM 1492 C CA . PHE A 1 191 ? 2.873 -12.867 -3.867 1 98.44 191 PHE A CA 1
ATOM 1493 C C . PHE A 1 191 ? 4.195 -12.133 -4.039 1 98.44 191 PHE A C 1
ATOM 1495 O O . PHE A 1 191 ? 4.219 -10.898 -4.102 1 98.44 191 PHE A O 1
ATOM 1502 N N . TYR A 1 192 ? 5.242 -12.859 -4.109 1 97.75 192 TYR A N 1
ATOM 1503 C CA . TYR A 1 192 ? 6.547 -12.219 -4.262 1 97.75 192 TYR A CA 1
ATOM 1504 C C . TYR A 1 192 ? 6.629 -11.461 -5.582 1 97.75 192 TYR A C 1
ATOM 1506 O O . TYR A 1 192 ? 7.098 -10.32 -5.621 1 97.75 192 TYR A O 1
ATOM 1514 N N . ASP A 1 193 ? 6.188 -12.117 -6.602 1 96.62 193 ASP A N 1
ATOM 1515 C CA . ASP A 1 193 ? 6.188 -11.461 -7.91 1 96.62 193 ASP A CA 1
ATOM 1516 C C . ASP A 1 193 ? 5.387 -10.164 -7.871 1 96.62 193 ASP A C 1
ATOM 1518 O O . ASP A 1 193 ? 5.824 -9.141 -8.398 1 96.62 193 ASP A O 1
ATOM 1522 N N . LEU A 1 194 ? 4.25 -10.227 -7.254 1 96.31 194 LEU A N 1
ATOM 1523 C CA . LEU A 1 194 ? 3.385 -9.055 -7.18 1 96.31 194 LEU A CA 1
ATOM 1524 C C . LEU A 1 194 ? 4.016 -7.965 -6.316 1 96.31 194 LEU A C 1
ATOM 1526 O O . LEU A 1 194 ? 3.822 -6.773 -6.57 1 96.31 194 LEU A O 1
ATOM 1530 N N . SER A 1 195 ? 4.738 -8.359 -5.324 1 95.81 195 SER A N 1
ATOM 1531 C CA . SER A 1 195 ? 5.348 -7.41 -4.398 1 95.81 195 SER A CA 1
ATOM 1532 C C . SER A 1 195 ? 6.387 -6.539 -5.094 1 95.81 195 SER A C 1
ATOM 1534 O O . SER A 1 195 ? 6.793 -5.504 -4.566 1 95.81 195 SER A O 1
ATOM 1536 N N . ARG A 1 196 ? 6.766 -6.98 -6.227 1 92.25 196 ARG A N 1
ATOM 1537 C CA . ARG A 1 196 ? 7.742 -6.223 -7 1 92.25 196 ARG A CA 1
ATOM 1538 C C . ARG A 1 196 ? 7.082 -5.039 -7.703 1 92.25 196 ARG A C 1
ATOM 1540 O O . ARG A 1 196 ? 7.77 -4.133 -8.18 1 92.25 196 ARG A O 1
ATOM 1547 N N . CYS A 1 197 ? 5.816 -5.055 -7.727 1 90.5 197 CYS A N 1
ATOM 1548 C CA . CYS A 1 197 ? 5.066 -3.943 -8.297 1 90.5 197 CYS A CA 1
ATOM 1549 C C . CYS A 1 197 ? 4.754 -2.893 -7.238 1 90.5 197 CYS A C 1
ATOM 1551 O O . CYS A 1 197 ? 4.883 -3.156 -6.039 1 90.5 197 CYS A O 1
ATOM 1553 N N . SER A 1 198 ? 4.363 -1.73 -7.742 1 89.88 198 SER A N 1
ATOM 1554 C CA . SER A 1 198 ? 3.998 -0.683 -6.797 1 89.88 198 SER A CA 1
ATOM 1555 C C . SER A 1 198 ? 2.727 -1.044 -6.039 1 89.88 198 SER A C 1
ATOM 1557 O O . SER A 1 198 ? 1.821 -1.67 -6.594 1 89.88 198 SER A O 1
ATOM 1559 N N . PRO A 1 199 ? 2.662 -0.582 -4.781 1 91.56 199 PRO A N 1
ATOM 1560 C CA . PRO A 1 199 ? 1.462 -0.862 -3.992 1 91.56 199 PRO A CA 1
ATOM 1561 C C . PRO A 1 199 ? 0.192 -0.308 -4.633 1 91.56 199 PRO A C 1
ATOM 1563 O O . PRO A 1 199 ? -0.855 -0.959 -4.602 1 91.56 199 PRO A O 1
ATOM 1566 N N . SER A 1 200 ? 0.265 0.831 -5.219 1 92.06 200 SER A N 1
ATOM 1567 C CA . SER A 1 200 ? -0.916 1.421 -5.844 1 92.06 200 SER A CA 1
ATOM 1568 C C . SER A 1 200 ? -1.391 0.586 -7.027 1 92.06 200 SER A C 1
ATOM 1570 O O . SER A 1 200 ? -2.594 0.384 -7.207 1 92.06 200 SER A O 1
ATOM 1572 N N . ASP A 1 201 ? -0.481 0.109 -7.758 1 91.19 201 ASP A N 1
ATOM 1573 C CA . ASP A 1 201 ? -0.825 -0.74 -8.891 1 91.19 201 ASP A CA 1
ATOM 1574 C C . ASP A 1 201 ? -1.479 -2.039 -8.43 1 91.19 201 ASP A C 1
ATOM 1576 O O . ASP A 1 201 ? -2.461 -2.492 -9.023 1 91.19 201 ASP A O 1
ATOM 1580 N N . SER A 1 202 ? -0.915 -2.605 -7.426 1 93.44 202 SER A N 1
ATOM 1581 C CA . SER A 1 202 ? -1.46 -3.852 -6.898 1 93.44 202 SER A CA 1
ATOM 1582 C C . SER A 1 202 ? -2.854 -3.643 -6.316 1 93.44 202 SER A C 1
ATOM 1584 O O . SER A 1 202 ? -3.729 -4.496 -6.461 1 93.44 202 SER A O 1
ATOM 1586 N N . ALA A 1 203 ? -3.008 -2.492 -5.699 1 93.5 203 ALA A N 1
ATOM 1587 C CA . ALA A 1 203 ? -4.293 -2.184 -5.078 1 93.5 203 ALA A CA 1
ATOM 1588 C C . ALA A 1 203 ? -5.344 -1.844 -6.137 1 93.5 203 ALA A C 1
ATOM 1590 O O . ALA A 1 203 ? -6.535 -2.086 -5.938 1 93.5 203 ALA A O 1
ATOM 1591 N N . ALA A 1 204 ? -4.938 -1.339 -7.25 1 92.69 204 ALA A N 1
ATOM 1592 C CA . ALA A 1 204 ? -5.84 -0.911 -8.312 1 92.69 204 ALA A CA 1
ATOM 1593 C C . ALA A 1 204 ? -6.449 -2.111 -9.031 1 92.69 204 ALA A C 1
ATOM 1595 O O . ALA A 1 204 ? -7.461 -1.979 -9.727 1 92.69 204 ALA A O 1
ATOM 1596 N N . GLY A 1 205 ? -5.789 -3.211 -8.898 1 93.38 205 GLY A N 1
ATOM 1597 C CA . GLY A 1 205 ? -6.309 -4.398 -9.555 1 93.38 205 GLY A CA 1
ATOM 1598 C C . GLY A 1 205 ? -5.742 -4.605 -10.945 1 93.38 205 GLY A C 1
ATOM 1599 O O . GLY A 1 205 ? -4.789 -3.93 -11.344 1 93.38 205 GLY A O 1
ATOM 1600 N N . TYR A 1 206 ? -6.203 -5.641 -11.539 1 93 206 TYR A N 1
ATOM 1601 C CA . TYR A 1 206 ? -5.73 -6.027 -12.859 1 93 206 TYR A CA 1
ATOM 1602 C C . TYR A 1 206 ? -6.898 -6.215 -13.82 1 93 206 TYR A C 1
ATOM 1604 O O . TYR A 1 206 ? -7.863 -6.922 -13.508 1 93 206 TYR A O 1
ATOM 1612 N N . MET A 1 207 ? -6.734 -5.48 -14.953 1 89.81 207 MET A N 1
ATOM 1613 C CA . MET A 1 207 ? -7.723 -5.668 -16.016 1 89.81 207 MET A CA 1
ATOM 1614 C C . MET A 1 207 ? -7.426 -6.934 -16.812 1 89.81 207 MET A C 1
ATOM 1616 O O . MET A 1 207 ? -6.461 -6.98 -17.578 1 89.81 207 MET A O 1
ATOM 1620 N N . CYS A 1 208 ? -8.273 -7.871 -16.672 1 84.81 208 CYS A N 1
ATOM 1621 C CA . CYS A 1 208 ? -8.102 -9.156 -17.344 1 84.81 208 CYS A CA 1
ATOM 1622 C C . CYS A 1 208 ? -8.398 -9.039 -18.828 1 84.81 208 CYS A C 1
ATOM 1624 O O . CYS A 1 208 ? -9.102 -8.117 -19.266 1 84.81 208 CYS A O 1
ATOM 1626 N N . PRO A 1 209 ? -7.828 -9.945 -19.562 1 79.5 209 PRO A N 1
ATOM 1627 C CA . PRO A 1 209 ? -8.133 -9.953 -21 1 79.5 209 PRO A CA 1
ATOM 1628 C C . PRO A 1 209 ? -9.625 -10.078 -21.297 1 79.5 209 PRO A C 1
ATOM 1630 O O . PRO A 1 209 ? -10.094 -9.625 -22.344 1 79.5 209 PRO A O 1
ATOM 1633 N N . THR A 1 210 ? -10.367 -10.625 -20.359 1 77.69 210 THR A N 1
ATOM 1634 C CA . THR A 1 210 ? -11.812 -10.773 -20.484 1 77.69 210 THR A CA 1
ATOM 1635 C C . THR A 1 210 ? -12.531 -9.477 -20.141 1 77.69 210 THR A C 1
ATOM 1637 O O . THR A 1 210 ? -13.758 -9.438 -20.062 1 77.69 210 THR A O 1
ATOM 1640 N N . SER A 1 211 ? -11.773 -8.414 -19.859 1 80 211 SER A N 1
ATOM 1641 C CA . SER A 1 211 ? -12.289 -7.082 -19.562 1 80 211 SER A CA 1
ATOM 1642 C C . SER A 1 211 ? -12.93 -7.039 -18.172 1 80 211 SER A C 1
ATOM 1644 O O . SER A 1 211 ? -13.906 -6.316 -17.969 1 80 211 SER A O 1
ATOM 1646 N N . GLN A 1 212 ? -12.508 -7.93 -17.469 1 85.69 212 GLN A N 1
ATOM 1647 C CA . GLN A 1 212 ? -12.945 -7.902 -16.078 1 85.69 212 GLN A CA 1
ATOM 1648 C C . GLN A 1 212 ? -11.82 -7.438 -15.156 1 85.69 212 GLN A C 1
ATOM 1650 O O . GLN A 1 212 ? -10.664 -7.809 -15.344 1 85.69 212 GLN A O 1
ATOM 1655 N N . LEU A 1 213 ? -12.211 -6.621 -14.234 1 92.31 213 LEU A N 1
ATOM 1656 C CA . LEU A 1 213 ? -11.234 -6.121 -13.273 1 92.31 213 LEU A CA 1
ATOM 1657 C C . LEU A 1 213 ? -11.133 -7.055 -12.07 1 92.31 213 LEU A C 1
ATOM 1659 O O . LEU A 1 213 ? -12.141 -7.355 -11.43 1 92.31 213 LEU A O 1
ATOM 1663 N N . ALA A 1 214 ? -9.969 -7.578 -11.93 1 94.25 214 ALA A N 1
ATOM 1664 C CA . ALA A 1 214 ? -9.719 -8.469 -10.805 1 94.25 214 ALA A CA 1
ATOM 1665 C C . ALA A 1 214 ? -8.969 -7.734 -9.688 1 94.25 214 ALA A C 1
ATOM 1667 O O . ALA A 1 214 ? -8.023 -6.988 -9.953 1 94.25 214 ALA A O 1
ATOM 1668 N N . PHE A 1 215 ? -9.477 -7.988 -8.422 1 95.38 215 PHE A N 1
ATOM 1669 C CA . PHE A 1 215 ? -8.844 -7.375 -7.258 1 95.38 215 PHE A CA 1
ATOM 1670 C C . PHE A 1 215 ? -8.406 -8.438 -6.262 1 95.38 215 PHE A C 1
ATOM 1672 O O . PHE A 1 215 ? -8.977 -9.531 -6.215 1 95.38 215 PHE A O 1
ATOM 1679 N N . LEU A 1 216 ? -7.395 -8.102 -5.586 1 96.44 216 LEU A N 1
ATOM 1680 C CA . LEU A 1 216 ? -7.109 -8.883 -4.387 1 96.44 216 LEU A CA 1
ATOM 1681 C C . LEU A 1 216 ? -8.156 -8.633 -3.309 1 96.44 216 LEU A C 1
ATOM 1683 O O . LEU A 1 216 ? -8.711 -7.531 -3.219 1 96.44 216 LEU A O 1
ATOM 1687 N N . SER A 1 217 ? -8.406 -9.703 -2.545 1 95.75 217 SER A N 1
ATOM 1688 C CA . SER A 1 217 ? -9.188 -9.461 -1.336 1 95.75 217 SER A CA 1
ATOM 1689 C C . SER A 1 217 ? -8.461 -8.508 -0.394 1 95.75 217 SER A C 1
ATOM 1691 O O . SER A 1 217 ? -7.242 -8.344 -0.481 1 95.75 217 SER A O 1
ATOM 1693 N N . ALA A 1 218 ? -9.164 -7.875 0.522 1 91.94 218 ALA A N 1
ATOM 1694 C CA . ALA A 1 218 ? -8.555 -6.98 1.503 1 91.94 218 ALA A CA 1
ATOM 1695 C C . ALA A 1 218 ? -7.5 -7.711 2.332 1 91.94 218 ALA A C 1
ATOM 1697 O O . ALA A 1 218 ? -6.438 -7.16 2.629 1 91.94 218 ALA A O 1
ATOM 1698 N N . GLU A 1 219 ? -7.781 -8.859 2.623 1 95.25 219 GLU A N 1
ATOM 1699 C CA . GLU A 1 219 ? -6.848 -9.664 3.402 1 95.25 219 GLU A CA 1
ATOM 1700 C C . GLU A 1 219 ? -5.566 -9.938 2.619 1 95.25 219 GLU A C 1
ATOM 1702 O O . GLU A 1 219 ? -4.465 -9.797 3.154 1 95.25 219 GLU A O 1
ATOM 1707 N N . ASP A 1 220 ? -5.73 -10.32 1.389 1 97.62 220 ASP A N 1
ATOM 1708 C CA . ASP A 1 220 ? -4.559 -10.641 0.58 1 97.62 220 ASP A CA 1
ATOM 1709 C C . ASP A 1 220 ? -3.758 -9.391 0.242 1 97.62 220 ASP A C 1
ATOM 1711 O O . ASP A 1 220 ? -2.533 -9.438 0.126 1 97.62 220 ASP A O 1
ATOM 1715 N N . LEU A 1 221 ? -4.477 -8.328 0.105 1 96.81 221 LEU A N 1
ATOM 1716 C CA . LEU A 1 221 ? -3.758 -7.07 -0.084 1 96.81 221 LEU A CA 1
ATOM 1717 C C . LEU A 1 221 ? -2.896 -6.746 1.132 1 96.81 221 LEU A C 1
ATOM 1719 O O . LEU A 1 221 ? -1.742 -6.336 0.988 1 96.81 221 LEU A O 1
ATOM 1723 N N . MET A 1 222 ? -3.436 -6.922 2.293 1 95.81 222 MET A N 1
ATOM 1724 C CA . MET A 1 222 ? -2.684 -6.699 3.523 1 95.81 222 MET A CA 1
ATOM 1725 C C . MET A 1 222 ? -1.477 -7.625 3.6 1 95.81 222 MET A C 1
ATOM 1727 O O . MET A 1 222 ? -0.381 -7.199 3.967 1 95.81 222 MET A O 1
ATOM 1731 N N . LYS A 1 223 ? -1.666 -8.852 3.217 1 97.62 223 LYS A N 1
ATOM 1732 C CA . LYS A 1 223 ? -0.56 -9.805 3.191 1 97.62 223 LYS A CA 1
ATOM 1733 C C . LYS A 1 223 ? 0.53 -9.352 2.223 1 97.62 223 LYS A C 1
ATOM 1735 O O . LYS A 1 223 ? 1.721 -9.461 2.525 1 97.62 223 LYS A O 1
ATOM 1740 N N . LEU A 1 224 ? 0.075 -8.867 1.113 1 98.19 224 LEU A N 1
ATOM 1741 C CA . LEU A 1 224 ? 1.012 -8.383 0.104 1 98.19 224 LEU A CA 1
ATOM 1742 C C . LEU A 1 224 ? 1.852 -7.234 0.651 1 98.19 224 LEU A C 1
ATOM 1744 O O . LEU A 1 224 ?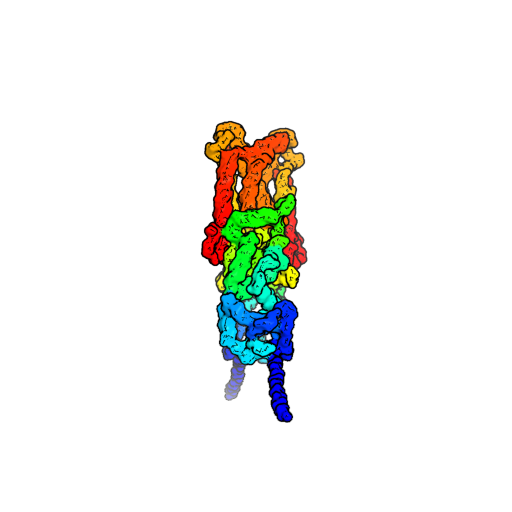 3.078 -7.234 0.514 1 98.19 224 LEU A O 1
ATOM 1748 N N . LEU A 1 225 ? 1.167 -6.297 1.239 1 96.31 225 LEU A N 1
ATOM 1749 C CA . LEU A 1 225 ? 1.853 -5.117 1.75 1 96.31 225 LEU A CA 1
ATOM 1750 C C . LEU A 1 225 ? 2.842 -5.492 2.848 1 96.31 225 LEU A C 1
ATOM 1752 O O . LEU A 1 225 ? 3.986 -5.035 2.842 1 96.31 225 LEU A O 1
ATOM 1756 N N . ARG A 1 226 ? 2.457 -6.316 3.705 1 96.12 226 ARG A N 1
ATOM 1757 C CA . ARG A 1 226 ? 3.334 -6.766 4.781 1 96.12 226 ARG A CA 1
ATOM 1758 C C . ARG A 1 226 ? 4.523 -7.547 4.23 1 96.12 226 ARG A C 1
ATOM 1760 O O . ARG A 1 226 ? 5.66 -7.348 4.664 1 96.12 226 ARG A O 1
ATOM 1767 N N . GLY A 1 227 ? 4.207 -8.453 3.346 1 97.38 227 GLY A N 1
ATOM 1768 C CA . GLY A 1 227 ? 5.277 -9.219 2.74 1 97.38 227 GLY A CA 1
ATOM 1769 C C . GLY A 1 227 ? 6.309 -8.359 2.031 1 97.38 227 GLY A C 1
ATOM 1770 O O . GLY A 1 227 ? 7.512 -8.602 2.145 1 97.38 227 GLY A O 1
ATOM 1771 N N . ARG A 1 228 ? 5.852 -7.379 1.326 1 95.5 228 ARG A N 1
ATOM 1772 C CA . ARG A 1 228 ? 6.746 -6.441 0.655 1 95.5 228 ARG A CA 1
ATOM 1773 C C . ARG A 1 228 ? 7.648 -5.73 1.659 1 95.5 228 ARG A C 1
ATOM 1775 O O . ARG A 1 228 ? 8.852 -5.574 1.423 1 95.5 228 ARG A O 1
ATOM 1782 N N . GLU A 1 229 ? 7.066 -5.312 2.717 1 92.56 229 GLU A N 1
ATOM 1783 C CA . GLU A 1 229 ? 7.816 -4.621 3.76 1 92.56 229 GLU A CA 1
ATOM 1784 C C . GLU A 1 229 ? 8.859 -5.535 4.387 1 92.56 229 GLU A C 1
ATOM 1786 O O . GLU A 1 229 ? 9.992 -5.113 4.645 1 92.56 229 GLU A O 1
ATOM 1791 N N . HIS A 1 230 ? 8.492 -6.73 4.609 1 95.38 230 HIS A N 1
ATOM 1792 C CA . HIS A 1 230 ? 9.438 -7.695 5.152 1 95.38 230 HIS A CA 1
ATOM 1793 C C . HIS A 1 230 ? 10.602 -7.926 4.191 1 95.38 230 HIS A C 1
ATOM 1795 O O . HIS A 1 230 ? 11.758 -7.969 4.609 1 95.38 230 HIS A O 1
ATOM 1801 N N . ALA A 1 231 ? 10.273 -8.078 2.961 1 95 231 ALA A N 1
ATOM 1802 C CA . ALA A 1 231 ? 11.312 -8.297 1.957 1 95 231 ALA A CA 1
ATOM 1803 C C . ALA A 1 231 ? 12.258 -7.102 1.884 1 95 231 ALA A C 1
ATOM 1805 O O . ALA A 1 231 ? 13.477 -7.273 1.798 1 95 231 ALA A O 1
ATOM 1806 N N . SER A 1 232 ? 11.695 -5.961 1.923 1 90.75 232 SER A N 1
ATOM 1807 C CA . SER A 1 232 ? 12.5 -4.742 1.896 1 90.75 232 SER A CA 1
ATOM 1808 C C . SER A 1 232 ? 13.406 -4.648 3.119 1 90.75 232 SER A C 1
ATOM 1810 O O . SER A 1 232 ? 14.578 -4.289 3.006 1 90.75 232 SER A O 1
ATOM 1812 N N . ARG A 1 233 ? 12.875 -4.941 4.227 1 91.31 233 ARG A N 1
ATOM 1813 C CA . ARG A 1 233 ? 13.648 -4.922 5.465 1 91.31 233 ARG A CA 1
ATOM 1814 C C . ARG A 1 233 ? 14.773 -5.953 5.422 1 91.31 233 ARG A C 1
ATOM 1816 O O . ARG A 1 233 ? 15.875 -5.695 5.902 1 91.31 233 ARG A O 1
ATOM 1823 N N . PHE A 1 234 ? 14.477 -7.062 4.895 1 95.5 234 PHE A N 1
ATOM 1824 C CA . PHE A 1 234 ? 15.477 -8.117 4.758 1 95.5 234 PHE A CA 1
ATOM 1825 C C . PHE A 1 234 ? 16.656 -7.633 3.918 1 95.5 234 PHE A C 1
ATOM 1827 O O . PHE A 1 234 ? 17.812 -7.812 4.301 1 95.5 234 PHE A O 1
ATOM 1834 N N . LEU A 1 235 ? 16.359 -7.012 2.82 1 93.69 235 LEU A N 1
ATOM 1835 C CA . LEU A 1 235 ? 17.406 -6.488 1.947 1 93.69 235 LEU A CA 1
ATOM 1836 C C . LEU A 1 235 ? 18.219 -5.406 2.654 1 93.69 235 LEU A C 1
ATOM 1838 O O . LEU A 1 235 ? 19.438 -5.379 2.564 1 93.69 235 LEU A O 1
ATOM 1842 N N . SER A 1 236 ? 17.531 -4.578 3.338 1 90.06 236 SER A N 1
ATOM 1843 C CA . SER A 1 236 ? 18.203 -3.516 4.078 1 90.06 236 SER A CA 1
ATOM 1844 C C . SER A 1 236 ? 19.172 -4.086 5.117 1 90.06 236 SER A C 1
ATOM 1846 O O . SER A 1 236 ? 20.297 -3.598 5.27 1 90.06 236 SER A O 1
ATOM 1848 N N . THR A 1 237 ? 18.672 -5.027 5.789 1 92 237 THR A N 1
ATOM 1849 C CA . THR A 1 237 ? 19.5 -5.684 6.793 1 92 237 THR A CA 1
ATOM 1850 C C . THR A 1 237 ? 20.719 -6.332 6.152 1 92 237 THR A C 1
ATOM 1852 O O . THR A 1 237 ? 21.828 -6.246 6.688 1 92 237 THR A O 1
ATOM 1855 N N . PHE A 1 238 ? 20.594 -6.949 5.031 1 95.06 238 PHE A N 1
ATOM 1856 C CA . PHE A 1 238 ? 21.703 -7.539 4.273 1 95.06 238 PHE A CA 1
ATOM 1857 C C . PHE A 1 238 ? 22.734 -6.484 3.914 1 95.06 238 PHE A C 1
ATOM 1859 O O . PHE A 1 238 ? 23.938 -6.715 4.055 1 95.06 238 PHE A O 1
ATOM 1866 N N . ILE A 1 239 ? 22.297 -5.348 3.51 1 91.56 239 ILE A N 1
ATOM 1867 C CA . ILE A 1 239 ? 23.188 -4.273 3.088 1 91.56 239 ILE A CA 1
ATOM 1868 C C . ILE A 1 239 ? 24.031 -3.799 4.277 1 91.56 239 ILE A C 1
ATOM 1870 O O . ILE A 1 239 ? 25.25 -3.701 4.184 1 91.56 239 ILE A O 1
ATOM 1874 N N . VAL A 1 240 ? 23.375 -3.596 5.371 1 88.06 240 VAL A N 1
ATOM 1875 C CA . VAL A 1 240 ? 24.047 -3.051 6.551 1 88.06 240 VAL A CA 1
ATOM 1876 C C . VAL A 1 240 ? 25 -4.094 7.137 1 88.06 240 VAL A C 1
ATOM 1878 O O . VAL A 1 240 ? 26.141 -3.779 7.473 1 88.06 240 VAL A O 1
ATOM 1881 N N . ASN A 1 241 ? 24.562 -5.328 7.109 1 91.38 241 ASN A N 1
ATOM 1882 C CA . ASN A 1 241 ? 25.297 -6.355 7.832 1 91.38 241 ASN A CA 1
ATOM 1883 C C . ASN A 1 241 ? 26.391 -6.973 6.965 1 91.38 241 ASN A C 1
ATOM 1885 O O . ASN A 1 241 ? 27.438 -7.387 7.473 1 91.38 241 ASN A O 1
ATOM 1889 N N . GLU A 1 242 ? 26.125 -7.012 5.629 1 93.25 242 GLU A N 1
ATOM 1890 C CA . GLU A 1 242 ? 27 -7.863 4.824 1 93.25 242 GLU A CA 1
ATOM 1891 C C . GLU A 1 242 ? 27.781 -7.039 3.801 1 93.25 242 GLU A C 1
ATOM 1893 O O . GLU A 1 242 ? 28.828 -7.477 3.311 1 93.25 242 GLU A O 1
ATOM 1898 N N . LEU A 1 243 ? 27.281 -5.906 3.48 1 91.5 243 LEU A N 1
ATOM 1899 C CA . LEU A 1 243 ? 27.922 -5.168 2.393 1 91.5 243 LEU A CA 1
ATOM 1900 C C . LEU A 1 243 ? 28.656 -3.947 2.926 1 91.5 243 LEU A C 1
ATOM 1902 O O . LEU A 1 243 ? 29.812 -3.717 2.568 1 91.5 243 LEU A O 1
ATOM 1906 N N . GLU A 1 244 ? 28 -3.256 3.729 1 86.38 244 GLU A N 1
ATOM 1907 C CA . GLU A 1 244 ? 28.609 -2.029 4.238 1 86.38 244 GLU A CA 1
ATOM 1908 C C . GLU A 1 244 ? 29.859 -2.33 5.059 1 86.38 244 GLU A C 1
ATOM 1910 O O . GLU A 1 244 ? 29.812 -3.104 6.02 1 86.38 244 GLU A O 1
ATOM 1915 N N . GLY A 1 245 ? 31.016 -1.662 4.656 1 82.62 245 GLY A N 1
ATOM 1916 C CA . GLY A 1 245 ? 32.25 -1.822 5.395 1 82.62 245 GLY A CA 1
ATOM 1917 C C . GLY A 1 245 ? 32.812 -3.227 5.316 1 82.62 245 GLY A C 1
ATOM 1918 O O . GLY A 1 245 ? 33.594 -3.641 6.184 1 82.62 245 GLY A O 1
ATOM 1919 N N . ARG A 1 246 ? 32.375 -3.98 4.312 1 89.31 246 ARG A N 1
ATOM 1920 C CA . ARG A 1 246 ? 32.844 -5.359 4.18 1 89.31 246 ARG A CA 1
ATOM 1921 C C . ARG A 1 246 ? 34.344 -5.418 3.98 1 89.31 246 ARG A C 1
ATOM 1923 O O . ARG A 1 246 ? 34.906 -4.66 3.18 1 89.31 246 ARG A O 1
ATOM 1930 N N . HIS A 1 247 ? 34.906 -6.301 4.711 1 87.81 247 HIS A N 1
ATOM 1931 C CA . HIS A 1 247 ? 36.344 -6.512 4.613 1 87.81 247 HIS A CA 1
ATOM 1932 C C . HIS A 1 247 ? 36.656 -7.586 3.582 1 87.81 247 HIS A C 1
ATOM 1934 O O . HIS A 1 247 ? 35.875 -8.492 3.348 1 87.81 247 HIS A O 1
ATOM 1940 N N . PRO A 1 248 ? 37.875 -7.438 2.986 1 89.12 248 PRO A N 1
ATOM 1941 C CA . PRO A 1 248 ? 38.312 -8.484 2.064 1 89.12 248 PRO A CA 1
ATOM 1942 C C . PRO A 1 248 ? 38.469 -9.844 2.748 1 89.12 248 PRO A C 1
ATOM 1944 O O . PRO A 1 248 ? 38.531 -9.914 3.977 1 89.12 248 PRO A O 1
ATOM 1947 N N . SER A 1 249 ? 38.438 -10.852 1.897 1 90.69 249 SER A N 1
ATOM 1948 C CA . SER A 1 249 ? 38.562 -12.219 2.383 1 90.69 249 SER A CA 1
ATOM 1949 C C . SER A 1 249 ? 39.938 -12.414 3.057 1 90.69 249 SER A C 1
ATOM 1951 O O . SER A 1 249 ? 40.875 -11.695 2.762 1 90.69 249 SER A O 1
ATOM 1953 N N . ALA A 1 250 ? 39.969 -13.336 3.982 1 88.38 250 ALA A N 1
ATOM 1954 C CA . ALA A 1 250 ? 41.219 -13.711 4.605 1 88.38 250 ALA A CA 1
ATOM 1955 C C . ALA A 1 250 ? 42.219 -14.188 3.559 1 88.38 250 ALA A C 1
ATOM 1957 O O . ALA A 1 250 ? 43.438 -14.078 3.758 1 88.38 250 ALA A O 1
ATOM 1958 N N . LEU A 1 251 ? 41.812 -14.625 2.434 1 89.19 251 LEU A N 1
ATOM 1959 C CA . LEU A 1 251 ? 42.656 -15.148 1.365 1 89.19 251 LEU A CA 1
ATOM 1960 C C . LEU A 1 251 ? 42.781 -14.141 0.232 1 89.19 251 LEU A C 1
ATOM 1962 O O . LEU A 1 251 ? 43.062 -14.508 -0.908 1 89.19 251 LEU A O 1
ATOM 1966 N N . CYS A 1 252 ? 42.469 -12.898 0.581 1 90.56 252 CYS A N 1
ATOM 1967 C CA . CYS A 1 252 ? 42.5 -11.859 -0.44 1 90.56 252 CYS A CA 1
ATOM 1968 C C . CYS A 1 252 ? 43.875 -11.805 -1.105 1 90.56 252 CYS A C 1
ATOM 1970 O O . CYS A 1 252 ? 44.906 -11.805 -0.423 1 90.56 252 CYS A O 1
ATOM 1972 N N . ALA A 1 253 ? 43.906 -11.781 -2.408 1 84.94 253 ALA A N 1
ATOM 1973 C CA . ALA A 1 253 ? 45.125 -11.781 -3.188 1 84.94 253 ALA A CA 1
ATOM 1974 C C . ALA A 1 253 ? 45.938 -10.5 -2.961 1 84.94 253 ALA A C 1
ATOM 1976 O O . ALA A 1 253 ? 47.156 -10.469 -3.158 1 84.94 253 ALA A O 1
ATOM 1977 N N . PHE A 1 254 ? 45.125 -9.508 -2.674 1 78.62 254 PHE A N 1
ATOM 1978 C CA . PHE A 1 254 ? 45.844 -8.234 -2.529 1 78.62 254 PHE A CA 1
ATOM 1979 C C . PHE A 1 254 ? 46.312 -8.039 -1.097 1 78.62 254 PHE A C 1
ATOM 1981 O O . PHE A 1 254 ? 47.031 -7.078 -0.801 1 78.62 254 PHE A O 1
ATOM 1988 N N . GLY A 1 255 ? 46.594 -9.062 -0.204 1 63.06 255 GLY A N 1
ATOM 1989 C CA . GLY A 1 255 ? 47.156 -9.18 1.128 1 63.06 255 GLY A CA 1
ATOM 1990 C C . GLY A 1 255 ? 46.906 -7.977 2.006 1 63.06 255 GLY A C 1
ATOM 1991 O O . GLY A 1 255 ? 46.344 -6.977 1.542 1 63.06 255 GLY A O 1
ATOM 1992 N N . ALA A 1 256 ? 46.906 -8.07 3.418 1 56.62 256 ALA A N 1
ATOM 1993 C CA . ALA A 1 256 ? 46.75 -7.059 4.457 1 56.62 256 ALA A CA 1
ATOM 1994 C C . ALA A 1 256 ? 47.625 -5.836 4.168 1 56.62 256 ALA A C 1
ATOM 1996 O O . ALA A 1 256 ? 47.438 -4.777 4.766 1 56.62 256 ALA A O 1
ATOM 1997 N N . ARG A 1 257 ? 48.875 -6.051 3.697 1 51.47 257 ARG A N 1
ATOM 1998 C CA . ARG A 1 257 ? 49.875 -5 3.789 1 51.47 257 ARG A CA 1
ATOM 1999 C C . ARG A 1 257 ? 49.562 -3.875 2.805 1 51.47 257 ARG A C 1
ATOM 2001 O O . ARG A 1 257 ? 50.062 -2.758 2.963 1 51.47 257 ARG A O 1
ATOM 2008 N N . GLU A 1 258 ? 49.719 -4.039 1.331 1 51.34 258 GLU A N 1
ATOM 2009 C CA . GLU A 1 258 ? 50 -3.016 0.329 1 51.34 258 GLU A CA 1
ATOM 2010 C C . GLU A 1 258 ? 48.75 -2.244 -0.043 1 51.34 258 GLU A C 1
ATOM 2012 O O . GLU A 1 258 ? 47.625 -2.715 0.195 1 51.34 258 GLU A O 1
ATOM 2017 N N . PRO A 1 259 ? 48.812 -1.08 -0.681 1 52.19 259 PRO A N 1
ATOM 2018 C CA . PRO A 1 259 ? 47.906 -0.139 -1.314 1 52.19 259 PRO A CA 1
ATOM 2019 C C . PRO A 1 259 ? 46.75 -0.839 -2.043 1 52.19 259 PRO A C 1
ATOM 2021 O O . PRO A 1 259 ? 45.719 -0.233 -2.279 1 52.19 259 PRO A O 1
ATOM 2024 N N . GLY A 1 260 ? 46.906 -2.102 -2.297 1 51.81 260 GLY A N 1
ATOM 2025 C CA . GLY A 1 260 ? 46 -2.863 -3.137 1 51.81 260 GLY A CA 1
ATOM 2026 C C . GLY A 1 260 ? 44.781 -3.363 -2.389 1 51.81 260 GLY A C 1
ATOM 2027 O O . GLY A 1 260 ? 43.75 -3.695 -3.002 1 51.81 260 GLY A O 1
ATOM 2028 N N . ARG A 1 261 ? 44.906 -3.795 -1.052 1 53.59 261 ARG A N 1
ATOM 2029 C CA . ARG A 1 261 ? 43.812 -4.199 -0.206 1 53.59 261 ARG A CA 1
ATOM 2030 C C . ARG A 1 261 ? 42.625 -3.248 -0.364 1 53.59 261 ARG A C 1
ATOM 2032 O O . ARG A 1 261 ? 41.469 -3.662 -0.267 1 53.59 261 ARG A O 1
ATOM 2039 N N . ARG A 1 262 ? 43.062 -2.205 -0.885 1 71.5 262 ARG A N 1
ATOM 2040 C CA . ARG A 1 262 ? 42.062 -1.145 -1.048 1 71.5 262 ARG A CA 1
ATOM 2041 C C . ARG A 1 262 ? 41.219 -1.381 -2.287 1 71.5 262 ARG A C 1
ATOM 2043 O O . ARG A 1 262 ? 40.062 -0.896 -2.367 1 71.5 262 ARG A O 1
ATOM 2050 N N . SER A 1 263 ? 41.844 -2.457 -3.059 1 80.56 263 SER A N 1
ATOM 2051 C CA . SER A 1 263 ? 41.125 -2.629 -4.32 1 80.56 263 SER A CA 1
ATOM 2052 C C . SER A 1 263 ? 39.812 -3.371 -4.109 1 80.56 263 SER A C 1
ATOM 2054 O O . SER A 1 263 ? 38.75 -2.91 -4.551 1 80.56 263 SER A O 1
ATOM 2056 N N . CYS A 1 264 ? 39.938 -4.5 -3.277 1 87.38 264 CYS A N 1
ATOM 2057 C CA . CYS A 1 264 ? 38.719 -5.273 -3.061 1 87.38 264 CYS A CA 1
ATOM 2058 C C . CYS A 1 264 ? 37.719 -4.5 -2.199 1 87.38 264 CYS A C 1
ATOM 2060 O O . CYS A 1 264 ? 36.531 -4.531 -2.451 1 87.38 264 CYS A O 1
ATOM 2062 N N . GLN A 1 265 ? 38.25 -3.85 -1.249 1 85.38 265 GLN A N 1
ATOM 2063 C CA . GLN A 1 265 ? 37.375 -3.041 -0.396 1 85.38 265 GLN A CA 1
ATOM 2064 C C . GLN A 1 265 ? 36.688 -1.949 -1.2 1 85.38 265 GLN A C 1
ATOM 2066 O O . GLN A 1 265 ? 35.5 -1.703 -1.015 1 85.38 265 GLN A O 1
ATOM 2071 N N . ALA A 1 266 ? 37.406 -1.361 -2.057 1 83.81 266 ALA A N 1
ATOM 2072 C CA . ALA A 1 266 ? 36.875 -0.323 -2.918 1 83.81 266 ALA A CA 1
ATOM 2073 C C . ALA A 1 266 ? 35.812 -0.898 -3.857 1 83.81 266 ALA A C 1
ATOM 2075 O O . ALA A 1 266 ? 34.812 -0.241 -4.156 1 83.81 266 ALA A O 1
ATOM 2076 N N . ALA A 1 267 ? 36.062 -2.084 -4.262 1 88.06 267 ALA A N 1
ATOM 2077 C CA . ALA A 1 267 ? 35.094 -2.744 -5.133 1 88.06 267 ALA A CA 1
ATOM 2078 C C . ALA A 1 267 ? 33.781 -2.99 -4.406 1 88.06 267 ALA A C 1
ATOM 2080 O O . ALA A 1 267 ? 32.719 -2.732 -4.957 1 88.06 267 ALA A O 1
ATOM 2081 N N . PHE A 1 268 ? 33.906 -3.414 -3.172 1 90.06 268 PHE A N 1
ATOM 2082 C CA . PHE A 1 268 ? 32.688 -3.666 -2.391 1 90.06 268 PHE A CA 1
ATOM 2083 C C . PHE A 1 268 ? 31.969 -2.363 -2.098 1 90.06 268 PHE A C 1
ATOM 2085 O O . PHE A 1 268 ? 30.734 -2.328 -2.096 1 90.06 268 PHE A O 1
ATOM 2092 N N . GLU A 1 269 ? 32.688 -1.347 -1.867 1 85.44 269 GLU A N 1
ATOM 2093 C CA . GLU A 1 269 ? 32.062 -0.045 -1.655 1 85.44 269 GLU A CA 1
ATOM 2094 C C . GLU A 1 269 ? 31.344 0.43 -2.912 1 85.44 269 GLU A C 1
ATOM 2096 O O . GLU A 1 269 ? 30.234 0.969 -2.832 1 85.44 269 GLU A O 1
ATOM 2101 N N . ALA A 1 270 ? 31.969 0.149 -4 1 86.06 270 ALA A N 1
ATOM 2102 C CA . ALA A 1 270 ? 31.375 0.576 -5.27 1 86.06 270 ALA A CA 1
ATOM 2103 C C . ALA A 1 270 ? 30.062 -0.152 -5.543 1 86.06 270 ALA A C 1
ATOM 2105 O O . ALA A 1 270 ? 29.078 0.465 -5.957 1 86.06 270 ALA A O 1
ATOM 2106 N N . ILE A 1 271 ? 30.031 -1.438 -5.297 1 90.12 271 ILE A N 1
ATOM 2107 C CA . ILE A 1 271 ? 28.812 -2.182 -5.602 1 90.12 271 ILE A CA 1
ATOM 2108 C C . ILE A 1 271 ? 27.734 -1.839 -4.586 1 90.12 271 ILE A C 1
ATOM 2110 O O . ILE A 1 271 ? 26.547 -1.886 -4.902 1 90.12 271 ILE A O 1
ATOM 2114 N N . THR A 1 272 ? 28.156 -1.533 -3.371 1 89.31 272 THR A N 1
ATOM 2115 C CA . THR A 1 272 ? 27.188 -1.104 -2.375 1 89.31 272 THR A CA 1
ATOM 2116 C C . THR A 1 272 ? 26.5 0.19 -2.809 1 89.31 272 THR A C 1
ATOM 2118 O O . THR A 1 272 ? 25.281 0.302 -2.748 1 89.31 272 THR A O 1
ATOM 2121 N N . PHE A 1 273 ? 27.25 1.055 -3.299 1 84.56 273 PHE A N 1
ATOM 2122 C CA . PHE A 1 273 ? 26.703 2.324 -3.773 1 84.56 273 PHE A CA 1
ATOM 2123 C C . PHE A 1 273 ? 25.781 2.109 -4.965 1 84.56 273 PHE A C 1
ATOM 2125 O O . PHE A 1 273 ? 24.688 2.691 -5.027 1 84.56 273 PHE A O 1
ATOM 2132 N N . GLU A 1 274 ? 26.25 1.327 -5.809 1 86.75 274 GLU A N 1
ATOM 2133 C CA . GLU A 1 274 ? 25.453 1.056 -6.996 1 86.75 274 GLU A CA 1
ATOM 2134 C C . GLU A 1 274 ? 24.125 0.397 -6.625 1 86.75 274 GLU A C 1
ATOM 2136 O O . GLU A 1 274 ? 23.078 0.719 -7.199 1 86.75 274 GLU A O 1
ATOM 2141 N N . LEU A 1 275 ? 24.156 -0.469 -5.707 1 89.38 275 LEU A N 1
ATOM 2142 C CA . LEU A 1 275 ? 22.938 -1.122 -5.242 1 89.38 275 LEU A CA 1
ATOM 2143 C C . LEU A 1 275 ? 21.969 -0.107 -4.637 1 89.38 275 LEU A C 1
ATOM 2145 O O . LEU A 1 275 ? 20.797 -0.095 -4.977 1 89.38 275 LEU A O 1
ATOM 2149 N N . LEU A 1 276 ? 22.484 0.723 -3.803 1 87.19 276 LEU A N 1
ATOM 2150 C CA . LEU A 1 276 ? 21.656 1.729 -3.146 1 87.19 276 LEU A CA 1
ATOM 2151 C C . LEU A 1 276 ? 21.047 2.682 -4.168 1 87.19 276 LEU A C 1
ATOM 2153 O O . LEU A 1 276 ? 19.891 3.098 -4.023 1 87.19 276 LEU A O 1
ATOM 2157 N N . ARG A 1 277 ? 21.797 2.906 -5.133 1 83.5 277 ARG A N 1
ATOM 2158 C CA . ARG A 1 277 ? 21.312 3.758 -6.211 1 83.5 277 ARG A CA 1
ATOM 2159 C C . ARG A 1 277 ? 20.172 3.074 -6.977 1 83.5 277 ARG A C 1
ATOM 2161 O O . ARG A 1 277 ? 19.125 3.676 -7.223 1 83.5 277 ARG A O 1
ATOM 2168 N N . ASN A 1 278 ? 20.391 1.877 -7.254 1 83.06 278 ASN A N 1
ATOM 2169 C CA . ASN A 1 278 ? 19.453 1.134 -8.086 1 83.06 278 ASN A CA 1
ATOM 2170 C C . ASN A 1 278 ? 18.125 0.925 -7.367 1 83.06 278 ASN A C 1
ATOM 2172 O O . ASN A 1 278 ? 17.062 0.947 -7.996 1 83.06 278 ASN A O 1
ATOM 2176 N N . ILE A 1 279 ? 18.188 0.725 -6.121 1 82.81 279 ILE A N 1
ATOM 2177 C CA . ILE A 1 279 ? 16.953 0.431 -5.383 1 82.81 279 ILE A CA 1
ATOM 2178 C C . ILE A 1 279 ? 16.141 1.708 -5.211 1 82.81 279 ILE A C 1
ATOM 2180 O O . ILE A 1 279 ? 14.922 1.652 -5.027 1 82.81 279 ILE A O 1
ATOM 2184 N N . ASN A 1 280 ? 16.75 2.793 -5.305 1 75.38 280 ASN A N 1
ATOM 2185 C CA . ASN A 1 280 ? 16.047 4.055 -5.074 1 75.38 280 ASN A CA 1
ATOM 2186 C C . ASN A 1 280 ? 15.578 4.68 -6.383 1 75.38 280 ASN A C 1
ATOM 2188 O O . ASN A 1 280 ? 14.719 5.562 -6.379 1 75.38 280 ASN A O 1
ATOM 2192 N N . VAL A 1 281 ? 16.203 4.289 -7.434 1 64.81 281 VAL A N 1
ATOM 2193 C CA . VAL A 1 281 ? 15.797 4.867 -8.711 1 64.81 281 VAL A CA 1
ATOM 2194 C C . VAL A 1 281 ? 14.555 4.148 -9.234 1 64.81 281 VAL A C 1
ATOM 2196 O O . VAL A 1 281 ? 14.508 2.918 -9.266 1 64.81 281 VAL A O 1
ATOM 2199 N N . SER A 1 282 ? 13.406 4.949 -9.164 1 60.44 282 SER A N 1
ATOM 2200 C CA . SER A 1 282 ? 12.125 4.453 -9.656 1 60.44 282 SER A CA 1
ATOM 2201 C C . SER A 1 282 ? 12.227 4.035 -11.117 1 60.44 282 SER A C 1
ATOM 2203 O O . SER A 1 282 ? 12.508 4.859 -11.992 1 60.44 282 SER A O 1
ATOM 2205 N N . SER A 1 283 ? 12.648 2.826 -11.336 1 59.44 283 SER A N 1
ATOM 2206 C CA . SER A 1 283 ? 12.602 2.338 -12.711 1 59.44 283 SER A CA 1
ATOM 2207 C C . SER A 1 283 ? 11.297 1.596 -12.992 1 59.44 283 SER A C 1
ATOM 2209 O O . SER A 1 283 ? 10.633 1.129 -12.062 1 59.44 283 SER A O 1
ATOM 2211 N N . ASP A 1 284 ? 10.828 1.894 -14.125 1 62.09 284 ASP A N 1
ATOM 2212 C CA . ASP A 1 284 ? 9.672 1.154 -14.617 1 62.09 284 ASP A CA 1
ATOM 2213 C C . ASP A 1 284 ? 9.938 -0.348 -14.625 1 62.09 284 ASP A C 1
ATOM 2215 O O . ASP A 1 284 ? 9.031 -1.147 -14.852 1 62.09 284 ASP A O 1
ATOM 2219 N N . ASP A 1 285 ? 11.164 -0.583 -14.203 1 67.25 285 ASP A N 1
ATOM 2220 C CA . ASP A 1 285 ? 11.531 -1.996 -14.195 1 67.25 285 ASP A CA 1
ATOM 2221 C C . ASP A 1 285 ? 11.188 -2.643 -12.852 1 67.25 285 ASP A C 1
ATOM 2223 O O . ASP A 1 285 ? 11.516 -2.1 -11.797 1 67.25 285 ASP A O 1
ATOM 2227 N N . ILE A 1 286 ? 10.531 -3.756 -12.969 1 74.12 286 ILE A N 1
ATOM 2228 C CA . ILE A 1 286 ? 10.102 -4.496 -11.789 1 74.12 286 ILE A CA 1
ATOM 2229 C C . ILE A 1 286 ? 11.32 -4.898 -10.961 1 74.12 286 ILE A C 1
ATOM 2231 O O . ILE A 1 286 ? 11.203 -5.203 -9.773 1 74.12 286 ILE A O 1
ATOM 2235 N N . ARG A 1 287 ? 12.453 -4.836 -11.523 1 75.88 287 ARG A N 1
ATOM 2236 C CA . ARG A 1 287 ? 13.672 -5.289 -10.859 1 75.88 287 ARG A CA 1
ATOM 2237 C C . ARG A 1 287 ? 14.141 -4.262 -9.836 1 75.88 287 ARG A C 1
ATOM 2239 O O . ARG A 1 287 ? 14.922 -4.586 -8.938 1 75.88 287 ARG A O 1
ATOM 2246 N N . GLY A 1 288 ? 13.711 -3.137 -10 1 73.62 288 GLY A N 1
ATOM 2247 C CA . GLY A 1 288 ? 14.109 -2.096 -9.07 1 73.62 288 GLY A CA 1
ATOM 2248 C C . GLY A 1 288 ? 13.648 -2.359 -7.648 1 73.62 288 GLY A C 1
ATOM 2249 O O . GLY A 1 288 ? 14.328 -1.975 -6.691 1 73.62 288 GLY A O 1
ATOM 2250 N N . ALA A 1 289 ? 12.617 -3.055 -7.539 1 78.88 289 ALA A N 1
ATOM 2251 C CA . ALA A 1 289 ? 12.055 -3.344 -6.223 1 78.88 289 ALA A CA 1
ATOM 2252 C C . ALA A 1 289 ? 12.172 -4.828 -5.891 1 78.88 289 ALA A C 1
ATOM 2254 O O . ALA A 1 289 ? 11.43 -5.34 -5.043 1 78.88 289 ALA A O 1
ATOM 2255 N N . ASP A 1 290 ? 13.094 -5.504 -6.527 1 92.12 290 ASP A N 1
ATOM 2256 C CA . ASP A 1 290 ? 13.219 -6.949 -6.387 1 92.12 290 ASP A CA 1
ATOM 2257 C C . ASP A 1 290 ? 14.43 -7.316 -5.539 1 92.12 290 ASP A C 1
ATOM 2259 O O . ASP A 1 290 ? 15.562 -7.332 -6.039 1 92.12 290 ASP A O 1
ATOM 2263 N N . PRO A 1 291 ? 14.227 -7.707 -4.305 1 94.44 291 PRO A N 1
ATOM 2264 C CA . PRO A 1 291 ? 15.352 -8.047 -3.432 1 94.44 291 PRO A CA 1
ATOM 2265 C C . PRO A 1 291 ? 16.156 -9.25 -3.938 1 94.44 291 PRO A C 1
ATOM 2267 O O . PRO A 1 291 ? 17.391 -9.242 -3.873 1 94.44 291 PRO A O 1
ATOM 2270 N N . LEU A 1 292 ? 15.469 -10.273 -4.469 1 95.5 292 LEU A N 1
ATOM 2271 C CA . LEU A 1 292 ? 16.156 -11.453 -4.973 1 95.5 292 LEU A CA 1
ATOM 2272 C C . LEU A 1 292 ? 17.078 -11.086 -6.137 1 95.5 292 LEU A C 1
ATOM 2274 O O . LEU A 1 292 ? 18.219 -11.539 -6.195 1 95.5 292 LEU A O 1
ATOM 2278 N N . TYR A 1 293 ? 16.609 -10.305 -6.953 1 93.5 293 TYR A N 1
ATOM 2279 C CA . TYR A 1 293 ? 17.406 -9.883 -8.102 1 93.5 293 TYR A CA 1
ATOM 2280 C C . TYR A 1 293 ? 18.562 -8.992 -7.664 1 93.5 293 TYR A C 1
ATOM 2282 O O . TYR A 1 293 ? 19.672 -9.109 -8.18 1 93.5 293 TYR A O 1
ATOM 2290 N N . ALA A 1 294 ? 18.266 -8.055 -6.789 1 93.12 294 ALA A N 1
ATOM 2291 C CA . ALA A 1 294 ? 19.281 -7.129 -6.309 1 93.12 294 ALA A CA 1
ATOM 2292 C C . ALA A 1 294 ? 20.5 -7.883 -5.77 1 93.12 294 ALA A C 1
ATOM 2294 O O . ALA A 1 294 ? 21.641 -7.531 -6.074 1 93.12 294 ALA A O 1
ATOM 2295 N N . ILE A 1 295 ? 20.266 -8.906 -5.035 1 95.06 295 ILE A N 1
ATOM 2296 C CA . ILE A 1 295 ? 21.344 -9.688 -4.445 1 95.06 295 ILE A CA 1
ATOM 2297 C C . ILE A 1 295 ? 22.047 -10.492 -5.535 1 95.06 295 ILE A C 1
ATOM 2299 O O . ILE A 1 295 ? 23.281 -10.586 -5.551 1 95.06 295 ILE A O 1
ATOM 2303 N N . TYR A 1 296 ? 21.234 -10.977 -6.422 1 92.88 296 TYR A N 1
ATOM 2304 C CA . TYR A 1 296 ? 21.766 -11.734 -7.547 1 92.88 296 TYR A CA 1
ATOM 2305 C C . TYR A 1 296 ? 22.672 -10.867 -8.406 1 92.88 296 TYR A C 1
ATOM 2307 O O . TYR A 1 296 ? 23.766 -11.297 -8.805 1 92.88 296 TYR A O 1
ATOM 2315 N N . ASP A 1 297 ? 22.328 -9.695 -8.617 1 90.94 297 ASP A N 1
ATOM 2316 C CA . ASP A 1 297 ? 23.016 -8.781 -9.523 1 90.94 297 ASP A CA 1
ATOM 2317 C C . ASP A 1 297 ? 24.344 -8.32 -8.938 1 90.94 297 ASP A C 1
ATOM 2319 O O . ASP A 1 297 ? 25.25 -7.891 -9.664 1 90.94 297 ASP A O 1
ATOM 2323 N N . LEU A 1 298 ? 24.484 -8.367 -7.656 1 92.38 298 LEU A N 1
ATOM 2324 C CA . LEU A 1 298 ? 25.719 -7.934 -6.996 1 92.38 298 LEU A CA 1
ATOM 2325 C C . LEU A 1 298 ? 26.906 -8.773 -7.445 1 92.38 298 LEU A C 1
ATOM 2327 O O . LEU A 1 298 ? 28.016 -8.266 -7.598 1 92.38 298 LEU A O 1
ATOM 2331 N N . GLU A 1 299 ? 26.625 -10.008 -7.637 1 86.94 299 GLU A N 1
ATOM 2332 C CA . GLU A 1 299 ? 27.703 -10.875 -8.125 1 86.94 299 GLU A CA 1
ATOM 2333 C C . GLU A 1 299 ? 28.203 -10.43 -9.492 1 86.94 299 GLU A C 1
ATOM 2335 O O . GLU A 1 299 ? 29.406 -10.375 -9.727 1 86.94 299 GLU A O 1
ATOM 2340 N N . ALA A 1 300 ? 27.281 -10.172 -10.266 1 86.56 300 ALA A N 1
ATOM 2341 C CA . ALA A 1 300 ? 27.641 -9.703 -11.602 1 86.56 300 ALA A CA 1
ATOM 2342 C C . ALA A 1 300 ? 28.359 -8.359 -11.539 1 86.56 300 ALA A C 1
ATOM 2344 O O . ALA A 1 300 ? 29.312 -8.133 -12.289 1 86.56 300 ALA A O 1
ATOM 2345 N N . MET A 1 301 ? 27.984 -7.535 -10.664 1 88.31 301 MET A N 1
ATOM 2346 C CA . MET A 1 301 ? 28.594 -6.219 -10.508 1 88.31 301 MET A CA 1
ATOM 2347 C C . MET A 1 301 ? 30.047 -6.352 -10.07 1 88.31 301 MET A C 1
ATOM 2349 O O . MET A 1 301 ? 30.906 -5.582 -10.508 1 88.31 301 MET A O 1
ATOM 2353 N N . LEU A 1 302 ? 30.234 -7.293 -9.242 1 89.12 302 LEU A N 1
ATOM 2354 C CA . LEU A 1 302 ? 31.562 -7.457 -8.664 1 89.12 302 LEU A CA 1
ATOM 2355 C C . LEU A 1 302 ? 32.531 -7.965 -9.711 1 89.12 302 LEU A C 1
ATOM 2357 O O . LEU A 1 302 ? 33.75 -7.867 -9.531 1 89.12 302 LEU A O 1
ATOM 2361 N N . ASN A 1 303 ? 32 -8.477 -10.773 1 85.25 303 ASN A N 1
ATOM 2362 C CA . ASN A 1 303 ? 32.844 -8.969 -11.852 1 85.25 303 ASN A CA 1
ATOM 2363 C C . ASN A 1 303 ? 33.25 -7.859 -12.82 1 85.25 303 ASN A C 1
ATOM 2365 O O . ASN A 1 303 ? 34.062 -8.055 -13.703 1 85.25 303 ASN A O 1
ATOM 2369 N N . ARG A 1 304 ? 32.656 -6.734 -12.562 1 80.56 304 ARG A N 1
ATOM 2370 C CA . ARG A 1 304 ? 32.969 -5.594 -13.414 1 80.56 304 ARG A CA 1
ATOM 2371 C C . ARG A 1 304 ? 34.125 -4.801 -12.859 1 80.56 304 ARG A C 1
ATOM 2373 O O . ARG A 1 304 ? 34.562 -5.008 -11.719 1 80.56 304 ARG A O 1
ATOM 2380 N N . ASN A 1 305 ? 34.656 -4.016 -13.82 1 73.19 305 ASN A N 1
ATOM 2381 C CA . ASN A 1 305 ? 35.688 -3.074 -13.406 1 73.19 305 ASN A CA 1
ATOM 2382 C C . ASN A 1 305 ? 35.094 -1.74 -12.969 1 73.19 305 ASN A C 1
ATOM 2384 O O . ASN A 1 305 ? 34.188 -1.216 -13.617 1 73.19 305 ASN A O 1
ATOM 2388 N N . PHE A 1 306 ? 35.469 -1.438 -11.727 1 69 306 PHE A N 1
ATOM 2389 C CA . PHE A 1 306 ? 34.969 -0.16 -11.234 1 69 306 PHE A CA 1
ATOM 2390 C C . PHE A 1 306 ? 36.062 0.912 -11.32 1 69 306 PHE A C 1
ATOM 2392 O O . PHE A 1 306 ? 37.25 0.644 -11.055 1 69 306 PHE A O 1
ATOM 2399 N N . VAL A 1 307 ? 35.688 1.968 -12.023 1 61.78 307 VAL A N 1
ATOM 2400 C CA . VAL A 1 307 ? 36.625 3.078 -12.164 1 61.78 307 VAL A CA 1
ATOM 2401 C C . VAL A 1 307 ? 36.281 4.184 -11.172 1 61.78 307 VAL A C 1
ATOM 2403 O O . VAL A 1 307 ? 35.125 4.578 -11.062 1 61.78 307 VAL A O 1
ATOM 2406 N N . THR A 1 308 ? 37.094 4.242 -10.148 1 57.53 308 THR A N 1
ATOM 2407 C CA . THR A 1 308 ? 36.906 5.402 -9.281 1 57.53 308 THR A CA 1
ATOM 2408 C C . THR A 1 308 ? 37.938 6.484 -9.609 1 57.53 308 THR A C 1
ATOM 2410 O O . THR A 1 308 ? 39.031 6.188 -10.086 1 57.53 308 THR A O 1
ATOM 2413 N N . GLY A 1 309 ? 37.594 7.863 -9.703 1 52.34 309 GLY A N 1
ATOM 2414 C CA . GLY A 1 309 ? 38.531 8.969 -9.812 1 52.34 309 GLY A CA 1
ATOM 2415 C C . GLY A 1 309 ? 38.375 9.75 -11.109 1 52.34 309 GLY A C 1
ATOM 2416 O O . GLY A 1 309 ? 37.969 9.195 -12.125 1 52.34 309 GLY A O 1
ATOM 2417 N N . GLY A 1 310 ? 37.938 10.898 -11.109 1 46.88 310 GLY A N 1
ATOM 2418 C CA . GLY A 1 310 ? 37.844 11.867 -12.188 1 46.88 310 GLY A CA 1
ATOM 2419 C C . GLY A 1 310 ? 38.969 11.742 -13.203 1 46.88 310 GLY A C 1
ATOM 2420 O O . GLY A 1 310 ? 39.031 10.766 -13.953 1 46.88 310 GLY A O 1
ATOM 2421 N N . ASP A 1 311 ? 40.031 12.312 -13.07 1 50.78 311 ASP A N 1
ATOM 2422 C CA . ASP A 1 311 ? 41.125 12.531 -13.992 1 50.78 311 ASP A CA 1
ATOM 2423 C C . ASP A 1 311 ? 42.094 11.344 -13.984 1 50.78 311 ASP A C 1
ATOM 2425 O O . ASP A 1 311 ? 42.875 11.172 -14.914 1 50.78 311 ASP A O 1
ATOM 2429 N N . HIS A 1 312 ? 42.125 10.578 -12.891 1 52.94 312 HIS A N 1
ATOM 2430 C CA . HIS A 1 312 ? 42.969 9.391 -12.852 1 52.94 312 HIS A CA 1
ATOM 2431 C C . HIS A 1 312 ? 42.156 8.164 -12.422 1 52.94 312 HIS A C 1
ATOM 2433 O O . HIS A 1 312 ? 42.125 7.82 -11.234 1 52.94 312 HIS A O 1
ATOM 2439 N N . PRO A 1 313 ? 41.531 7.555 -13.383 1 57.44 313 PRO A N 1
ATOM 2440 C CA . PRO A 1 313 ? 40.625 6.449 -13.055 1 57.44 313 PRO A CA 1
ATOM 2441 C C . PRO A 1 313 ? 41.375 5.238 -12.484 1 57.44 313 PRO A C 1
ATOM 2443 O O . PRO A 1 313 ? 42.375 4.812 -13.031 1 57.44 313 PRO A O 1
ATOM 2446 N N . THR A 1 314 ? 41.344 5.082 -11.219 1 61.72 314 THR A N 1
ATOM 2447 C CA . THR A 1 314 ? 41.844 3.846 -10.633 1 61.72 314 THR A CA 1
ATOM 2448 C C . THR A 1 314 ? 40.812 2.725 -10.758 1 61.72 314 THR A C 1
ATOM 2450 O O . THR A 1 314 ? 39.656 2.914 -10.445 1 61.72 314 THR A O 1
ATOM 2453 N N . LEU A 1 315 ? 41.312 1.717 -11.438 1 66.06 315 LEU A N 1
ATOM 2454 C CA . LEU A 1 315 ? 40.469 0.539 -11.656 1 66.06 315 LEU A CA 1
ATOM 2455 C C . LEU A 1 315 ? 40.5 -0.377 -10.438 1 66.06 315 LEU A C 1
ATOM 2457 O O . LEU A 1 315 ? 41.594 -0.683 -9.906 1 66.06 315 LEU A O 1
ATOM 2461 N N . TYR A 1 316 ? 39.375 -0.509 -9.859 1 75.44 316 TYR A N 1
ATOM 2462 C CA . TYR A 1 316 ? 39.281 -1.451 -8.75 1 75.44 316 TYR A CA 1
ATOM 2463 C C . TYR A 1 316 ? 38.5 -2.705 -9.148 1 75.44 316 TYR A C 1
ATOM 2465 O O . TYR A 1 316 ? 37.469 -2.619 -9.82 1 75.44 316 TYR A O 1
ATOM 2473 N N . GLN A 1 317 ? 39.25 -3.879 -8.914 1 82.12 317 GLN A N 1
ATOM 2474 C CA . GLN A 1 317 ? 38.625 -5.172 -9.156 1 82.12 317 GLN A CA 1
ATOM 2475 C C . GLN A 1 317 ? 38.781 -6.094 -7.953 1 82.12 317 GLN A C 1
ATOM 2477 O O . GLN A 1 317 ? 39.844 -6.156 -7.352 1 82.12 317 GLN A O 1
ATOM 2482 N N . ALA A 1 318 ? 37.688 -6.684 -7.621 1 89 318 ALA A N 1
ATOM 2483 C CA . ALA A 1 318 ? 37.781 -7.664 -6.539 1 89 318 ALA A CA 1
ATOM 2484 C C . ALA A 1 318 ? 38.531 -8.914 -6.988 1 89 318 ALA A C 1
ATOM 2486 O O . ALA A 1 318 ? 38.375 -9.367 -8.125 1 89 318 ALA A O 1
ATOM 2487 N N . CYS A 1 319 ? 39.406 -9.367 -6.156 1 89.94 319 CYS A N 1
ATOM 2488 C CA . CYS A 1 319 ? 40.156 -10.562 -6.5 1 89.94 319 CYS A CA 1
ATOM 2489 C C . CYS A 1 319 ? 39.25 -11.797 -6.488 1 89.94 319 CYS A C 1
ATOM 2491 O O . CYS A 1 319 ? 38.125 -11.727 -6.035 1 89.94 319 CYS A O 1
ATOM 2493 N N . GLU A 1 320 ? 39.719 -12.914 -6.914 1 90.5 320 GLU A N 1
ATOM 2494 C CA . GLU A 1 320 ? 38.938 -14.141 -7.074 1 90.5 320 GLU A CA 1
ATOM 2495 C C . GLU A 1 320 ? 38.5 -14.68 -5.723 1 90.5 320 GLU A C 1
ATOM 2497 O O . GLU A 1 320 ? 37.344 -15.117 -5.582 1 90.5 320 GLU A O 1
ATOM 2502 N N . SER A 1 321 ? 39.344 -14.633 -4.738 1 93.19 321 SER A N 1
ATOM 2503 C CA . SER A 1 321 ? 39 -15.156 -3.418 1 93.19 321 SER A CA 1
ATOM 2504 C C . SER A 1 321 ? 37.875 -14.344 -2.775 1 93.19 321 SER A C 1
ATOM 2506 O O . SER A 1 321 ? 36.969 -14.914 -2.188 1 93.19 321 SER A O 1
ATOM 2508 N N . CYS A 1 322 ? 37.938 -13.047 -2.898 1 93 322 CYS A N 1
ATOM 2509 C CA . CYS A 1 322 ? 36.906 -12.18 -2.344 1 93 322 CYS A CA 1
ATOM 2510 C C . CYS A 1 322 ? 35.562 -12.367 -3.07 1 93 322 CYS A C 1
ATOM 2512 O O . CYS A 1 322 ? 34.531 -12.398 -2.441 1 93 322 CYS A O 1
ATOM 2514 N N . ARG A 1 323 ? 35.625 -12.609 -4.344 1 93.5 323 ARG A N 1
ATOM 2515 C CA . ARG A 1 323 ? 34.406 -12.812 -5.137 1 93.5 323 ARG A CA 1
ATOM 2516 C C . ARG A 1 323 ? 33.75 -14.133 -4.773 1 93.5 323 ARG A C 1
ATOM 2518 O O . ARG A 1 323 ? 32.531 -14.195 -4.633 1 93.5 323 ARG A O 1
ATOM 2525 N N . GLU A 1 324 ? 34.562 -15.086 -4.645 1 94.44 324 GLU A N 1
ATOM 2526 C CA . GLU A 1 324 ? 34.031 -16.406 -4.336 1 94.44 324 GLU A CA 1
ATOM 2527 C C . GLU A 1 324 ? 33.375 -16.422 -2.951 1 94.44 324 GLU A C 1
ATOM 2529 O O . GLU A 1 324 ? 32.312 -16.984 -2.773 1 94.44 324 GLU A O 1
ATOM 2534 N N . GLU A 1 325 ? 34 -15.852 -2.016 1 95.19 325 GLU A N 1
ATOM 2535 C CA . GLU A 1 325 ? 33.438 -15.773 -0.673 1 95.19 325 GLU A CA 1
ATOM 2536 C C . GLU A 1 325 ? 32.125 -15.023 -0.676 1 95.19 325 GLU A C 1
ATOM 2538 O O . GLU A 1 325 ? 31.156 -15.445 -0.02 1 95.19 325 GLU A O 1
ATOM 2543 N N . PHE A 1 326 ? 32.125 -13.977 -1.437 1 95.5 326 PHE A N 1
ATOM 2544 C CA . PHE A 1 326 ? 30.906 -13.18 -1.504 1 95.5 326 PHE A CA 1
ATOM 2545 C C . PHE A 1 326 ? 29.797 -13.938 -2.234 1 95.5 326 PHE A C 1
ATOM 2547 O O . PHE A 1 326 ? 28.625 -13.852 -1.862 1 95.5 326 PHE A O 1
ATOM 2554 N N . ARG A 1 327 ? 30.156 -14.656 -3.215 1 94.94 327 ARG A N 1
ATOM 2555 C CA . ARG A 1 327 ? 29.188 -15.445 -3.969 1 94.94 327 ARG A CA 1
ATOM 2556 C C . ARG A 1 327 ? 28.469 -16.438 -3.064 1 94.94 327 ARG A C 1
ATOM 2558 O O . ARG A 1 327 ? 27.25 -16.562 -3.113 1 94.94 327 ARG A O 1
ATOM 2565 N N . VAL A 1 328 ? 29.203 -17.125 -2.277 1 96.12 328 VAL A N 1
ATOM 2566 C CA . VAL A 1 328 ? 28.641 -18.125 -1.364 1 96.12 328 VAL A CA 1
ATOM 2567 C C . VAL A 1 328 ? 27.688 -17.438 -0.379 1 96.12 328 VAL A C 1
ATOM 2569 O O . VAL A 1 328 ? 26.594 -17.922 -0.122 1 96.12 328 VAL A O 1
ATOM 2572 N N . LEU A 1 329 ? 28.109 -16.328 0.068 1 96.5 329 LEU A N 1
ATOM 2573 C CA . LEU A 1 329 ? 27.281 -15.578 1.002 1 96.5 329 LEU A CA 1
ATOM 2574 C C . LEU A 1 329 ? 25.984 -15.133 0.339 1 96.5 329 LEU A C 1
ATOM 2576 O O . LEU A 1 329 ? 24.891 -15.305 0.906 1 96.5 329 LEU A O 1
ATOM 2580 N N . ALA A 1 330 ? 26.078 -14.57 -0.828 1 96.25 330 ALA A N 1
ATOM 2581 C CA . ALA A 1 330 ? 24.922 -14.062 -1.553 1 96.25 330 ALA A CA 1
ATOM 2582 C C . ALA A 1 330 ? 23.938 -15.18 -1.864 1 96.25 330 ALA A C 1
ATOM 2584 O O . ALA A 1 330 ? 22.719 -14.992 -1.736 1 96.25 330 ALA A O 1
ATOM 2585 N N . GLU A 1 331 ? 24.484 -16.297 -2.232 1 95.94 331 GLU A N 1
ATOM 2586 C CA . GLU A 1 331 ? 23.625 -17.453 -2.514 1 95.94 331 GLU A CA 1
ATOM 2587 C C . GLU A 1 331 ? 22.875 -17.906 -1.26 1 95.94 331 GLU A C 1
ATOM 2589 O O . GLU A 1 331 ? 21.688 -18.219 -1.317 1 95.94 331 GLU A O 1
ATOM 2594 N N . GLY A 1 332 ? 23.562 -17.953 -0.204 1 97 332 GLY A N 1
ATOM 2595 C CA . GLY A 1 332 ? 22.938 -18.297 1.057 1 97 332 GLY A CA 1
ATOM 2596 C C . GLY A 1 332 ? 21.844 -17.328 1.469 1 97 332 GLY A C 1
ATOM 2597 O O . GLY A 1 332 ? 20.781 -17.75 1.949 1 97 332 GLY A O 1
ATOM 2598 N N . VAL A 1 333 ? 22.109 -16.094 1.26 1 97.44 333 VAL A N 1
ATOM 2599 C CA . VAL A 1 333 ? 21.141 -15.047 1.619 1 97.44 333 VAL A CA 1
ATOM 2600 C C . VAL A 1 333 ? 19.906 -15.172 0.746 1 97.44 333 VAL A C 1
ATOM 2602 O O . VAL A 1 333 ? 18.781 -15.016 1.231 1 97.44 333 VAL A O 1
ATOM 2605 N N . ARG A 1 334 ? 20.062 -15.469 -0.462 1 97.38 334 ARG A N 1
ATOM 2606 C CA . ARG A 1 334 ? 18.922 -15.633 -1.365 1 97.38 334 ARG A CA 1
ATOM 2607 C C . ARG A 1 334 ? 18.078 -16.844 -0.97 1 97.38 334 ARG A C 1
ATOM 2609 O O . ARG A 1 334 ? 16.859 -16.781 -1.005 1 97.38 334 ARG A O 1
ATOM 2616 N N . GLU A 1 335 ? 18.734 -17.859 -0.61 1 97.19 335 GLU A N 1
ATOM 2617 C CA . GLU A 1 335 ? 18.016 -19.047 -0.15 1 97.19 335 GLU A CA 1
ATOM 2618 C C . GLU A 1 335 ? 17.219 -18.75 1.121 1 97.19 335 GLU A C 1
ATOM 2620 O O . GLU A 1 335 ? 16.078 -19.203 1.269 1 97.19 335 GLU A O 1
ATOM 2625 N N . ASP A 1 336 ? 17.844 -18.047 1.945 1 97.25 336 ASP A N 1
ATOM 2626 C CA . ASP A 1 336 ? 17.172 -17.656 3.182 1 97.25 336 ASP A CA 1
ATOM 2627 C C . ASP A 1 336 ? 15.945 -16.812 2.896 1 97.25 336 ASP A C 1
ATOM 2629 O O . ASP A 1 336 ? 14.883 -17.031 3.484 1 97.25 336 ASP A O 1
ATOM 2633 N N . LEU A 1 337 ? 16.125 -15.859 2.023 1 97.94 337 LEU A N 1
ATOM 2634 C CA . LEU A 1 337 ? 15 -15.023 1.621 1 97.94 337 LEU A CA 1
ATOM 2635 C C . LEU A 1 337 ? 13.859 -15.883 1.085 1 97.94 337 LEU A C 1
ATOM 2637 O O . LEU A 1 337 ? 12.711 -15.719 1.499 1 97.94 337 LEU A O 1
ATOM 2641 N N . TRP A 1 338 ? 14.203 -16.812 0.252 1 97.94 338 TRP A N 1
ATOM 2642 C CA . TRP A 1 338 ? 13.203 -17.656 -0.373 1 97.94 338 TRP A CA 1
ATOM 2643 C C . TRP A 1 338 ? 12.461 -18.484 0.675 1 97.94 338 TRP A C 1
ATOM 2645 O O . TRP A 1 338 ? 11.234 -18.641 0.598 1 97.94 338 TRP A O 1
ATOM 2655 N N . ARG A 1 339 ? 13.109 -18.922 1.646 1 96.62 339 ARG A N 1
ATOM 2656 C CA . ARG A 1 339 ? 12.539 -19.766 2.689 1 96.62 339 ARG A CA 1
ATOM 2657 C C . ARG A 1 339 ? 11.555 -18.984 3.547 1 96.62 339 ARG A C 1
ATOM 2659 O O . ARG A 1 339 ? 10.594 -19.547 4.074 1 96.62 339 ARG A O 1
ATOM 2666 N N . HIS A 1 340 ? 11.727 -17.703 3.605 1 97.25 340 HIS A N 1
ATOM 2667 C CA . HIS A 1 340 ? 10.922 -16.891 4.504 1 97.25 340 HIS A CA 1
ATOM 2668 C C . HIS A 1 340 ? 9.648 -16.406 3.818 1 97.25 340 HIS A C 1
ATOM 2670 O O . HIS A 1 340 ? 8.75 -15.859 4.469 1 97.25 340 HIS A O 1
ATOM 2676 N N . LEU A 1 341 ? 9.508 -16.609 2.564 1 98 341 LEU A N 1
ATOM 2677 C CA . LEU A 1 341 ? 8.422 -16.016 1.794 1 98 341 LEU A CA 1
ATOM 2678 C C . LEU A 1 341 ? 7.066 -16.406 2.359 1 98 341 LEU A C 1
ATOM 2680 O O . LEU A 1 341 ? 6.207 -15.555 2.586 1 98 341 LEU A O 1
ATOM 2684 N N . PRO A 1 342 ? 6.816 -17.719 2.623 1 97.81 342 PRO A N 1
ATOM 2685 C CA . PRO A 1 342 ? 5.492 -18.062 3.141 1 97.81 342 PRO A CA 1
ATOM 2686 C C . PRO A 1 342 ? 5.168 -17.344 4.449 1 97.81 342 PRO A C 1
ATOM 2688 O O . PRO A 1 342 ? 4.047 -16.859 4.633 1 97.81 342 PRO A O 1
ATOM 2691 N N . GLN A 1 343 ? 6.117 -17.203 5.246 1 97.12 343 GLN A N 1
ATOM 2692 C CA . GLN A 1 343 ? 5.91 -16.531 6.523 1 97.12 343 GLN A CA 1
ATOM 2693 C C . GLN A 1 343 ? 5.633 -15.047 6.32 1 97.12 343 GLN A C 1
ATOM 2695 O O . GLN A 1 343 ? 4.734 -14.484 6.953 1 97.12 343 GLN A O 1
ATOM 2700 N N . TRP A 1 344 ? 6.391 -14.453 5.488 1 97.69 344 TRP A N 1
ATOM 2701 C CA . TRP A 1 344 ? 6.254 -13.016 5.25 1 97.69 344 TRP A CA 1
ATOM 2702 C C . TRP A 1 344 ? 4.875 -12.688 4.691 1 97.69 344 TRP A C 1
ATOM 2704 O O . TRP A 1 344 ? 4.293 -11.648 5.031 1 97.69 344 TRP A O 1
ATOM 2714 N N . PHE A 1 345 ? 4.352 -13.539 3.896 1 98.19 345 PHE A N 1
ATOM 2715 C CA . PHE A 1 345 ? 3.064 -13.273 3.264 1 98.19 345 PHE A CA 1
ATOM 2716 C C . PHE A 1 345 ? 1.941 -13.992 4.008 1 98.19 345 PHE A C 1
ATOM 2718 O O . PHE A 1 345 ? 0.817 -14.078 3.512 1 98.19 345 PHE A O 1
ATOM 2725 N N . ASP A 1 346 ? 2.254 -14.578 5.156 1 97.06 346 ASP A N 1
ATOM 2726 C CA . ASP A 1 346 ? 1.296 -15.219 6.051 1 97.06 346 ASP A CA 1
ATOM 2727 C C . ASP A 1 346 ? 0.554 -16.359 5.344 1 97.06 346 ASP A C 1
ATOM 2729 O O . ASP A 1 346 ? -0.679 -16.391 5.34 1 97.06 346 ASP A O 1
ATOM 2733 N N . ILE A 1 347 ? 1.309 -17.141 4.711 1 96.75 347 ILE A N 1
ATOM 2734 C CA . ILE A 1 347 ? 0.774 -18.312 4.012 1 96.75 347 ILE A CA 1
ATOM 2735 C C . ILE A 1 347 ? 1.147 -19.578 4.77 1 96.75 347 ILE A C 1
ATOM 2737 O O . ILE A 1 347 ? 2.322 -19.812 5.07 1 96.75 347 ILE A O 1
ATOM 2741 N N . GLU A 1 348 ? 0.188 -20.328 5.039 1 93.12 348 GLU A N 1
ATOM 2742 C CA . GLU A 1 348 ? 0.433 -21.609 5.684 1 93.12 348 GLU A CA 1
ATOM 2743 C C . GLU A 1 348 ? 0.681 -22.703 4.652 1 93.12 348 GLU A C 1
ATOM 2745 O O . GLU A 1 348 ? -0.234 -23.094 3.926 1 93.12 348 GLU A O 1
ATOM 2750 N N . ILE A 1 349 ? 1.798 -23.094 4.523 1 90.94 349 ILE A N 1
ATOM 2751 C CA . ILE A 1 349 ? 2.15 -24.156 3.588 1 90.94 349 ILE A CA 1
ATOM 2752 C C . ILE A 1 349 ? 3.213 -25.062 4.211 1 90.94 349 ILE A C 1
ATOM 2754 O O . ILE A 1 349 ? 4.16 -24.578 4.836 1 90.94 349 ILE A O 1
ATOM 2758 N N . ALA A 1 350 ? 2.889 -26.328 3.936 1 82.75 350 ALA A N 1
ATOM 2759 C CA . ALA A 1 350 ? 3.852 -27.312 4.406 1 82.75 350 ALA A CA 1
ATOM 2760 C C . ALA A 1 350 ? 4.926 -27.578 3.355 1 82.75 350 ALA A C 1
ATOM 2762 O O . ALA A 1 350 ? 4.66 -27.5 2.154 1 82.75 350 ALA A O 1
ATOM 2763 N N . ASN A 1 351 ? 6.16 -27.625 3.621 1 80.44 351 ASN A N 1
ATOM 2764 C CA . ASN A 1 351 ? 7.254 -28.094 2.775 1 80.44 351 ASN A CA 1
ATOM 2765 C C . ASN A 1 351 ? 7.664 -27.031 1.755 1 80.44 351 ASN A C 1
ATOM 2767 O O . ASN A 1 351 ? 7.887 -27.344 0.584 1 80.44 351 ASN A O 1
ATOM 2771 N N . TRP A 1 352 ? 7.496 -25.828 2.082 1 85.81 352 TRP A N 1
ATOM 2772 C CA . TRP A 1 352 ? 8.031 -24.781 1.216 1 85.81 352 TRP A CA 1
ATOM 2773 C C . TRP A 1 352 ? 9.547 -24.875 1.112 1 85.81 352 TRP A C 1
ATOM 2775 O O . TRP A 1 352 ? 10.242 -25.016 2.125 1 85.81 352 TRP A O 1
ATOM 2785 N N . SER A 1 353 ? 10.078 -24.797 -0.119 1 71.62 353 SER A N 1
ATOM 2786 C CA . SER A 1 353 ? 11.5 -24.75 -0.447 1 71.62 353 SER A CA 1
ATOM 2787 C C . SER A 1 353 ? 12.188 -26.062 -0.058 1 71.62 353 SER A C 1
ATOM 2789 O O . SER A 1 353 ? 13.414 -26.109 0.09 1 71.62 353 SER A O 1
ATOM 2791 N N . SER A 1 354 ? 11.422 -27.188 0.38 1 59.22 354 SER A N 1
ATOM 2792 C CA . SER A 1 354 ? 12.047 -28.484 0.602 1 59.22 354 SER A CA 1
ATOM 2793 C C . SER A 1 354 ? 12.391 -29.172 -0.719 1 59.22 354 SER A C 1
ATOM 2795 O O . SER A 1 354 ? 11.727 -28.922 -1.733 1 59.22 354 SER A O 1
ATOM 2797 N N . MET B 1 1 ? -68.188 45.875 56.5 1 27.75 1 MET B N 1
ATOM 2798 C CA . MET B 1 1 ? -68.438 44.5 56.062 1 27.75 1 MET B CA 1
ATOM 2799 C C . MET B 1 1 ? -67.875 44.25 54.656 1 27.75 1 MET B C 1
ATOM 2801 O O . MET B 1 1 ? -68.562 44.438 53.656 1 27.75 1 MET B O 1
ATOM 2805 N N . GLU B 1 2 ? -66.625 44.688 54.312 1 32 2 GLU B N 1
ATOM 2806 C CA . GLU B 1 2 ? -66 44.781 53.031 1 32 2 GLU B CA 1
ATOM 2807 C C . GLU B 1 2 ? -65.75 43.375 52.438 1 32 2 GLU B C 1
ATOM 2809 O O . GLU B 1 2 ? -65.312 42.469 53.125 1 32 2 GLU B O 1
ATOM 2814 N N . VAL B 1 3 ? -66.562 43 51.375 1 32.72 3 VAL B N 1
ATOM 2815 C CA . VAL B 1 3 ? -66.562 41.781 50.562 1 32.72 3 VAL B CA 1
ATOM 2816 C C . VAL B 1 3 ? -65.188 41.5 50 1 32.72 3 VAL B C 1
ATOM 2818 O O . VAL B 1 3 ? -64.625 42.312 49.25 1 32.72 3 VAL B O 1
ATOM 2821 N N . CYS B 1 4 ? -64.25 40.844 50.719 1 30.59 4 CYS B N 1
ATOM 2822 C CA . CYS B 1 4 ? -62.938 40.344 50.344 1 30.59 4 CYS B CA 1
ATOM 2823 C C . CYS B 1 4 ? -63.031 39.344 49.188 1 30.59 4 CYS B C 1
ATOM 2825 O O . CYS B 1 4 ? -63.562 38.25 49.375 1 30.59 4 CYS B O 1
ATOM 2827 N N . HIS B 1 5 ? -63.375 39.812 47.938 1 30.2 5 HIS B N 1
ATOM 2828 C CA . HIS B 1 5 ? -63.406 38.906 46.781 1 30.2 5 HIS B CA 1
ATOM 2829 C C . HIS B 1 5 ? -62.094 38.156 46.625 1 30.2 5 HIS B C 1
ATOM 2831 O O . HIS B 1 5 ? -61.031 38.75 46.531 1 30.2 5 HIS B O 1
ATOM 2837 N N . ASP B 1 6 ? -61.938 36.906 47.156 1 29.59 6 ASP B N 1
ATOM 2838 C CA . ASP B 1 6 ? -60.875 35.875 47.062 1 29.59 6 ASP B CA 1
ATOM 2839 C C . ASP B 1 6 ? -60.625 35.5 45.625 1 29.59 6 ASP B C 1
ATOM 2841 O O . ASP B 1 6 ? -61.5 34.906 44.969 1 29.59 6 ASP B O 1
ATOM 2845 N N . PHE B 1 7 ? -60.031 36.281 44.688 1 31.69 7 PHE B N 1
ATOM 2846 C CA . PHE B 1 7 ? -59.656 35.906 43.312 1 31.69 7 PHE B CA 1
ATOM 2847 C C . PHE B 1 7 ? -58.719 34.719 43.344 1 31.69 7 PHE B C 1
ATOM 2849 O O . PHE B 1 7 ? -57.531 34.844 43.75 1 31.69 7 PHE B O 1
ATOM 2856 N N . SER B 1 8 ? -59.188 33.469 43.625 1 30.81 8 SER B N 1
ATOM 2857 C CA . SER B 1 8 ? -58.469 32.219 43.438 1 30.81 8 SER B CA 1
ATOM 2858 C C . SER B 1 8 ? -57.812 32.125 42.094 1 30.81 8 SER B C 1
ATOM 2860 O O . SER B 1 8 ? -58.469 32.219 41.062 1 30.81 8 SER B O 1
ATOM 2862 N N . THR B 1 9 ? -56.625 32.688 41.812 1 32.38 9 THR B N 1
ATOM 2863 C CA . THR B 1 9 ? -55.812 32.562 40.625 1 32.38 9 THR B CA 1
ATOM 2864 C C . THR B 1 9 ? -55.625 31.094 40.25 1 32.38 9 THR B C 1
ATOM 2866 O O . THR B 1 9 ? -55.344 30.25 41.094 1 32.38 9 THR B O 1
ATOM 2869 N N . ASN B 1 10 ? -56.438 30.516 39.25 1 30.77 10 ASN B N 1
ATOM 2870 C CA . ASN B 1 10 ? -56.406 29.25 38.562 1 30.77 10 ASN B CA 1
ATOM 2871 C C . ASN B 1 10 ? -54.969 28.844 38.219 1 30.77 10 ASN B C 1
ATOM 2873 O O . ASN B 1 10 ? -54.281 29.516 37.469 1 30.77 10 ASN B O 1
ATOM 2877 N N . ARG B 1 11 ? -54.25 28.219 39.094 1 30.94 11 ARG B N 1
ATOM 2878 C CA . ARG B 1 11 ? -53.031 27.469 38.875 1 30.94 11 ARG B CA 1
ATOM 2879 C C . ARG B 1 11 ? -53.188 26.453 37.75 1 30.94 11 ARG B C 1
ATOM 2881 O O . ARG B 1 11 ? -53.719 25.359 37.969 1 30.94 11 ARG B O 1
ATOM 2888 N N . HIS B 1 12 ? -53.625 26.797 36.5 1 32.81 12 HIS B N 1
ATOM 2889 C CA . HIS B 1 12 ? -53.5 25.812 35.438 1 32.81 12 HIS B CA 1
ATOM 2890 C C . HIS B 1 12 ? -52.156 25.109 35.5 1 32.81 12 HIS B C 1
ATOM 2892 O O . HIS B 1 12 ? -51.125 25.75 35.5 1 32.81 12 HIS B O 1
ATOM 2898 N N . ALA B 1 13 ? -52.094 24 36.156 1 34.53 13 ALA B N 1
ATOM 2899 C CA . ALA B 1 13 ? -50.969 23.062 36.062 1 34.53 13 ALA B CA 1
ATOM 2900 C C . ALA B 1 13 ? -50.469 22.969 34.625 1 34.53 13 ALA B C 1
ATOM 2902 O O . ALA B 1 13 ? -51.219 22.734 33.719 1 34.53 13 ALA B O 1
ATOM 2903 N N . ARG B 1 14 ? -49.438 23.609 34.312 1 34.16 14 ARG B N 1
ATOM 2904 C CA . ARG B 1 14 ? -48.625 23.453 33.094 1 34.16 14 ARG B CA 1
ATOM 2905 C C . ARG B 1 14 ? -48.562 21.984 32.688 1 34.16 14 ARG B C 1
ATOM 2907 O O . ARG B 1 14 ? -48.094 21.141 33.469 1 34.16 14 ARG B O 1
ATOM 2914 N N . LYS B 1 15 ? -49.469 21.406 31.969 1 36.38 15 LYS B N 1
ATOM 2915 C CA . LYS B 1 15 ? -49.406 20.094 31.359 1 36.38 15 LYS B CA 1
ATOM 2916 C C . LYS B 1 15 ? -48 19.766 30.859 1 36.38 15 LYS B C 1
ATOM 2918 O O . LYS B 1 15 ? -47.5 20.406 29.938 1 36.38 15 LYS B O 1
ATOM 2923 N N . ASN B 1 16 ? -47.125 19.516 31.828 1 39.59 16 ASN B N 1
ATOM 2924 C CA . ASN B 1 16 ? -45.875 18.875 31.391 1 39.59 16 ASN B CA 1
ATOM 2925 C C . ASN B 1 16 ? -46.156 17.859 30.281 1 39.59 16 ASN B C 1
ATOM 2927 O O . ASN B 1 16 ? -46.656 16.766 30.547 1 39.59 16 ASN B O 1
ATOM 2931 N N . SER B 1 17 ? -46.625 18.266 29.281 1 44.09 17 SER B N 1
ATOM 2932 C CA . SER B 1 17 ? -46.906 17.312 28.203 1 44.09 17 SER B CA 1
ATOM 2933 C C . SER B 1 17 ? -45.688 16.406 27.969 1 44.09 17 SER B C 1
ATOM 2935 O O . SER B 1 17 ? -44.562 16.875 27.812 1 44.09 17 SER B O 1
ATOM 2937 N N . LYS B 1 18 ? -45.75 15.195 28.438 1 48.56 18 LYS B N 1
ATOM 2938 C CA . LYS B 1 18 ? -44.875 14.055 28.266 1 48.56 18 LYS B CA 1
ATOM 2939 C C . LYS B 1 18 ? -44.5 13.859 26.797 1 48.56 18 LYS B C 1
ATOM 2941 O O . LYS B 1 18 ? -45.312 13.453 25.984 1 48.56 18 LYS B O 1
ATOM 2946 N N . ILE B 1 19 ? -43.781 14.789 26.328 1 55.91 19 ILE B N 1
ATOM 2947 C CA . ILE B 1 19 ? -43.25 14.469 25 1 55.91 19 ILE B CA 1
ATOM 2948 C C . ILE B 1 19 ? -42.375 13.211 25.078 1 55.91 19 ILE B C 1
ATOM 2950 O O . ILE B 1 19 ? -41.5 13.109 25.938 1 55.91 19 ILE B O 1
ATOM 2954 N N . TRP B 1 20 ? -42.812 12.078 24.531 1 51.94 20 TRP B N 1
ATOM 2955 C CA . TRP B 1 20 ? -42.125 10.797 24.438 1 51.94 20 TRP B CA 1
ATOM 2956 C C . TRP B 1 20 ? -40.969 10.867 23.453 1 51.94 20 TRP B C 1
ATOM 2958 O O . TRP B 1 20 ? -41.094 11.477 22.391 1 51.94 20 TRP B O 1
ATOM 2968 N N . ALA B 1 21 ? -39.656 10.805 23.984 1 55.91 21 ALA B N 1
ATOM 2969 C CA . ALA B 1 21 ? -38.469 10.625 23.156 1 55.91 21 ALA B CA 1
ATOM 2970 C C . ALA B 1 21 ? -38.625 9.422 22.234 1 55.91 21 ALA B C 1
ATOM 2972 O O . ALA B 1 21 ? -39.5 8.578 22.438 1 55.91 21 ALA B O 1
ATOM 2973 N N . ASN B 1 22 ? -37.938 9.32 21.172 1 50.81 22 ASN B N 1
ATOM 2974 C CA . ASN B 1 22 ? -37.844 8.172 20.281 1 50.81 22 ASN B CA 1
ATOM 2975 C C . ASN B 1 22 ? -37.469 6.898 21.031 1 50.81 22 ASN B C 1
ATOM 2977 O O . ASN B 1 22 ? -36.375 6.801 21.594 1 50.81 22 ASN B O 1
ATOM 2981 N N . GLY B 1 23 ? -38.562 6.02 21.703 1 53.22 23 GLY B N 1
ATOM 2982 C CA . GLY B 1 23 ? -38.531 4.719 22.344 1 53.22 23 GLY B CA 1
ATOM 2983 C C . GLY B 1 23 ? -39.438 4.641 23.562 1 53.22 23 GLY B C 1
ATOM 2984 O O . GLY B 1 23 ? -39.281 3.756 24.406 1 53.22 23 GLY B O 1
ATOM 2985 N N . GLY B 1 24 ? -40.375 5.527 23.734 1 57.16 24 GLY B N 1
ATOM 2986 C CA . GLY B 1 24 ? -41.406 5.379 24.734 1 57.16 24 GLY B CA 1
ATOM 2987 C C . GLY B 1 24 ? -41.031 5.992 26.062 1 57.16 24 GLY B C 1
ATOM 2988 O O . GLY B 1 24 ? -41.844 5.949 27.016 1 57.16 24 GLY B O 1
ATOM 2989 N N . HIS B 1 25 ? -39.844 6.344 26.281 1 63.38 25 HIS B N 1
ATOM 2990 C CA . HIS B 1 25 ? -39.469 6.844 27.594 1 63.38 25 HIS B CA 1
ATOM 2991 C C . HIS B 1 25 ? -39.656 8.359 27.688 1 63.38 25 HIS B C 1
ATOM 2993 O O . HIS B 1 25 ? -39.594 9.047 26.656 1 63.38 25 HIS B O 1
ATOM 2999 N N . ARG B 1 26 ? -40 8.883 28.828 1 78.38 26 ARG B N 1
ATOM 3000 C CA . ARG B 1 26 ? -40.156 10.297 29.141 1 78.38 26 ARG B CA 1
ATOM 3001 C C . ARG B 1 26 ? -38.844 11.039 28.984 1 78.38 26 ARG B C 1
ATOM 3003 O O . ARG B 1 26 ? -37.781 10.578 29.453 1 78.38 26 ARG B O 1
ATOM 3010 N N . ALA B 1 27 ? -38.812 12.109 28.172 1 90.5 27 ALA B N 1
ATOM 3011 C CA . ALA B 1 27 ? -37.625 12.938 27.969 1 90.5 27 ALA B CA 1
ATOM 3012 C C . ALA B 1 27 ? -37.125 13.539 29.281 1 90.5 27 ALA B C 1
ATOM 3014 O O . ALA B 1 27 ? -37.938 13.938 30.125 1 90.5 27 ALA B O 1
ATOM 3015 N N . LYS B 1 28 ? -35.812 13.406 29.5 1 93.25 28 LYS B N 1
ATOM 3016 C CA . LYS B 1 28 ? -35.219 13.922 30.719 1 93.25 28 LYS B CA 1
ATOM 3017 C C . LYS B 1 28 ? -34.344 15.141 30.438 1 93.25 28 LYS B C 1
ATOM 3019 O O . LYS B 1 28 ? -33.656 15.195 29.406 1 93.25 28 LYS B O 1
ATOM 3024 N N . ARG B 1 29 ? -34.375 16.047 31.391 1 94.06 29 ARG B N 1
ATOM 3025 C CA . ARG B 1 29 ? -33.5 17.203 31.312 1 94.06 29 ARG B CA 1
ATOM 3026 C C . ARG B 1 29 ? -32.031 16.781 31.422 1 94.06 29 ARG B C 1
ATOM 3028 O O . ARG B 1 29 ? -31.688 15.961 32.25 1 94.06 29 ARG B O 1
ATOM 3035 N N . HIS B 1 30 ? -31.234 17.328 30.547 1 94.75 30 HIS B N 1
ATOM 3036 C CA . HIS B 1 30 ? -29.812 17.016 30.656 1 94.75 30 HIS B CA 1
ATOM 3037 C C . HIS B 1 30 ? -29.188 17.672 31.875 1 94.75 30 HIS B C 1
ATOM 3039 O O . HIS B 1 30 ? -29.469 18.844 32.156 1 94.75 30 HIS B O 1
ATOM 3045 N N . PRO B 1 31 ? -28.406 17.031 32.562 1 93 31 PRO B N 1
ATOM 3046 C CA . PRO B 1 31 ? -27.922 17.516 33.875 1 93 31 PRO B CA 1
ATOM 3047 C C . PRO B 1 31 ? -26.875 18.609 33.75 1 93 31 PRO B C 1
ATOM 3049 O O . PRO B 1 31 ? -26.688 19.406 34.688 1 93 31 PRO B O 1
ATOM 3052 N N . THR B 1 32 ? -26.203 18.766 32.719 1 92.31 32 THR B N 1
ATOM 3053 C CA . THR B 1 32 ? -25 19.594 32.656 1 92.31 32 THR B CA 1
ATOM 3054 C C . THR B 1 32 ? -25.312 20.938 32 1 92.31 32 THR B C 1
ATOM 3056 O O . THR B 1 32 ? -24.828 21.984 32.469 1 92.31 32 THR B O 1
ATOM 3059 N N . LEU B 1 33 ? -26.109 21 30.922 1 93.62 33 LEU B N 1
ATOM 3060 C CA . LEU B 1 33 ? -26.297 22.234 30.172 1 93.62 33 LEU B CA 1
ATOM 3061 C C . LEU B 1 33 ? -27.781 22.547 30 1 93.62 33 LEU B C 1
ATOM 3063 O O . LEU B 1 33 ? -28.406 22.062 29.062 1 93.62 33 LEU B O 1
ATOM 3067 N N . ASN B 1 34 ? -28.203 23.469 30.906 1 94.81 34 ASN B N 1
ATOM 3068 C CA . ASN B 1 34 ? -29.562 24 30.859 1 94.81 34 ASN B CA 1
ATOM 3069 C C . ASN B 1 34 ? -29.625 25.438 31.344 1 94.81 34 ASN B C 1
ATOM 3071 O O . ASN B 1 34 ? -28.969 25.797 32.344 1 94.81 34 ASN B O 1
ATOM 3075 N N . PHE B 1 35 ? -30.438 26.156 30.672 1 95.5 35 PHE B N 1
ATOM 3076 C CA . PHE B 1 35 ? -30.641 27.531 31.078 1 95.5 35 PHE B CA 1
ATOM 3077 C C . PHE B 1 35 ? -32.094 27.766 31.516 1 95.5 35 PHE B C 1
ATOM 3079 O O . PHE B 1 35 ? -33.031 27.562 30.734 1 95.5 35 PHE B O 1
ATOM 3086 N N . GLU B 1 36 ? -32.25 28.203 32.688 1 93.94 36 GLU B N 1
ATOM 3087 C CA . GLU B 1 36 ? -33.594 28.406 33.219 1 93.94 36 GLU B CA 1
ATOM 3088 C C . GLU B 1 36 ? -34.375 29.422 32.406 1 93.94 36 GLU B C 1
ATOM 3090 O O . GLU B 1 36 ? -35.594 29.344 32.281 1 93.94 36 GLU B O 1
ATOM 3095 N N . ASP B 1 37 ? -33.625 30.312 31.906 1 95.19 37 ASP B N 1
ATOM 3096 C CA . ASP B 1 37 ? -34.281 31.344 31.109 1 95.19 37 ASP B CA 1
ATOM 3097 C C . ASP B 1 37 ? -34.312 30.953 29.625 1 95.19 37 ASP B C 1
ATOM 3099 O O . ASP B 1 37 ? -34.656 31.781 28.781 1 95.19 37 ASP B O 1
ATOM 3103 N N . GLY B 1 38 ? -34.031 29.703 29.328 1 96.25 38 GLY B N 1
ATOM 3104 C CA . GLY B 1 38 ? -34.156 29.219 27.969 1 96.25 38 GLY B CA 1
ATOM 3105 C C . GLY B 1 38 ? -35.594 29.156 27.469 1 96.25 38 GLY B C 1
ATOM 3106 O O . GLY B 1 38 ? -36.5 28.875 28.234 1 96.25 38 GLY B O 1
ATOM 3107 N N . ASN B 1 39 ? -35.75 29.375 26.141 1 95.88 39 ASN B N 1
ATOM 3108 C CA . ASN B 1 39 ? -37.094 29.422 25.594 1 95.88 39 ASN B CA 1
ATOM 3109 C C . ASN B 1 39 ? -37.281 28.391 24.484 1 95.88 39 ASN B C 1
ATOM 3111 O O . ASN B 1 39 ? -38.219 28.469 23.703 1 95.88 39 ASN B O 1
ATOM 3115 N N . LEU B 1 40 ? -36.344 27.531 24.375 1 96.06 40 LEU B N 1
ATOM 3116 C CA . LEU B 1 40 ? -36.375 26.422 23.438 1 96.06 40 LEU B CA 1
ATOM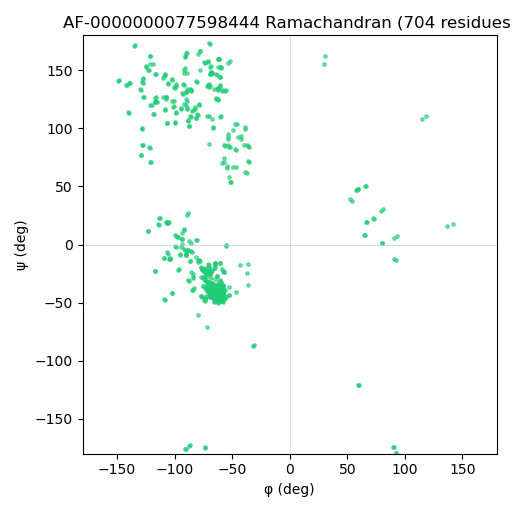 3117 C C . LEU B 1 40 ? -35.844 25.141 24.062 1 96.06 40 LEU B C 1
ATOM 3119 O O . LEU B 1 40 ? -34.844 25.172 24.781 1 96.06 40 LEU B O 1
ATOM 3123 N N . ALA B 1 41 ? -36.469 24.047 23.797 1 95.94 41 ALA B N 1
ATOM 3124 C CA . ALA B 1 41 ? -36 22.734 24.234 1 95.94 41 ALA B CA 1
ATOM 3125 C C . ALA B 1 41 ? -35.469 21.922 23.047 1 95.94 41 ALA B C 1
ATOM 3127 O O . ALA B 1 41 ? -36.25 21.609 22.125 1 95.94 41 ALA B O 1
ATOM 3128 N N . ILE B 1 42 ? -34.188 21.609 23.047 1 96.44 42 ILE B N 1
ATOM 3129 C CA . ILE B 1 42 ? -33.625 20.734 22.031 1 96.44 42 ILE B CA 1
ATOM 3130 C C . ILE B 1 42 ? -33.594 19.297 22.547 1 96.44 42 ILE B C 1
ATOM 3132 O O . ILE B 1 42 ? -32.875 19 23.531 1 96.44 42 ILE B O 1
ATOM 3136 N N . LEU B 1 43 ? -34.312 18.453 21.891 1 95.62 43 LEU B N 1
ATOM 3137 C CA . LEU B 1 43 ? -34.406 17.062 22.312 1 95.62 43 LEU B CA 1
ATOM 3138 C C . LEU B 1 43 ? -33.469 16.172 21.5 1 95.62 43 LEU B C 1
ATOM 3140 O O . LEU B 1 43 ? -33.625 16.047 20.281 1 95.62 43 LEU B O 1
ATOM 3144 N N . ALA B 1 44 ? -32.531 15.641 22.125 1 96.06 44 ALA B N 1
ATOM 3145 C CA . ALA B 1 44 ? -31.578 14.672 21.547 1 96.06 44 ALA B CA 1
ATOM 3146 C C . ALA B 1 44 ? -31.656 13.336 22.281 1 96.06 44 ALA B C 1
ATOM 3148 O O . ALA B 1 44 ? -31.25 13.227 23.438 1 96.06 44 ALA B O 1
ATOM 3149 N N . GLY B 1 45 ? -32.156 12.32 21.562 1 93.69 45 GLY B N 1
ATOM 3150 C CA . GLY B 1 45 ? -32.375 11.055 22.25 1 93.69 45 GLY B CA 1
ATOM 3151 C C . GLY B 1 45 ? -33.344 11.156 23.406 1 93.69 45 GLY B C 1
ATOM 3152 O O . GLY B 1 45 ? -34.469 11.609 23.234 1 93.69 45 GLY B O 1
ATOM 3153 N N . GLU B 1 46 ? -32.875 10.805 24.594 1 93.38 46 GLU B N 1
ATOM 3154 C CA . GLU B 1 46 ? -33.75 10.805 25.766 1 93.38 46 GLU B CA 1
ATOM 3155 C C . GLU B 1 46 ? -33.562 12.078 26.594 1 93.38 46 GLU B C 1
ATOM 3157 O O . GLU B 1 46 ? -34.25 12.305 27.562 1 93.38 46 GLU B O 1
ATOM 3162 N N . PHE B 1 47 ? -32.656 12.906 26.156 1 95.69 47 PHE B N 1
ATOM 3163 C CA . PHE B 1 47 ? -32.375 14.102 26.938 1 95.69 47 PHE B CA 1
ATOM 3164 C C . PHE B 1 47 ? -32.719 15.359 26.141 1 95.69 47 PHE B C 1
ATOM 3166 O O . PHE B 1 47 ? -32.656 15.367 24.922 1 95.69 47 PHE B O 1
ATOM 3173 N N . TYR B 1 48 ? -33.156 16.359 26.891 1 96.06 48 TYR B N 1
ATOM 3174 C CA . TYR B 1 48 ? -33.375 17.641 26.234 1 96.06 48 TYR B CA 1
ATOM 3175 C C . TYR B 1 48 ? -32.594 18.75 26.922 1 96.06 48 TYR B C 1
ATOM 3177 O O . TYR B 1 48 ? -32.219 18.625 28.094 1 96.06 48 TYR B O 1
ATOM 3185 N N . PHE B 1 49 ? -32.25 19.766 26.219 1 97.44 49 PHE B N 1
ATOM 3186 C CA . PHE B 1 49 ? -31.5 20.938 26.656 1 97.44 49 PHE B CA 1
ATOM 3187 C C . PHE B 1 49 ? -32.375 22.203 26.547 1 97.44 49 PHE B C 1
ATOM 3189 O O . PHE B 1 49 ? -32.969 22.453 25.516 1 97.44 49 PHE B O 1
ATOM 3196 N N . LEU B 1 50 ? -32.469 22.938 27.656 1 96.94 50 LEU B N 1
ATOM 3197 C CA . LEU B 1 50 ? -33.125 24.234 27.609 1 96.94 50 LEU B CA 1
ATOM 3198 C C . LEU B 1 50 ? -32.156 25.328 27.172 1 96.94 50 LEU B C 1
ATOM 3200 O O . LEU B 1 50 ? -31.172 25.609 27.875 1 96.94 50 LEU B O 1
ATOM 3204 N N . VAL B 1 51 ? -32.469 25.891 25.969 1 97.5 51 VAL B N 1
ATOM 3205 C CA . VAL B 1 51 ? -31.5 26.828 25.375 1 97.5 51 VAL B CA 1
ATOM 3206 C C . VAL B 1 51 ? -32.25 28.062 24.859 1 97.5 51 VAL B C 1
ATOM 3208 O O . VAL B 1 51 ? -33.469 28.156 24.984 1 97.5 51 VAL B O 1
ATOM 3211 N N . HIS B 1 52 ? -31.453 29.047 24.453 1 96.88 52 HIS B N 1
ATOM 3212 C CA . HIS B 1 52 ? -32.031 30.281 23.953 1 96.88 52 HIS B CA 1
ATOM 3213 C C . HIS B 1 52 ? -32.219 30.234 22.453 1 96.88 52 HIS B C 1
ATOM 3215 O O . HIS B 1 52 ? -31.25 30.141 21.688 1 96.88 52 HIS B O 1
ATOM 3221 N N . GLN B 1 53 ? -33.406 30.391 22.031 1 96.12 53 GLN B N 1
ATOM 3222 C CA . GLN B 1 53 ? -33.75 30.328 20.609 1 96.12 53 GLN B CA 1
ATOM 3223 C C . GLN B 1 53 ? -32.969 31.375 19.812 1 96.12 53 GLN B C 1
ATOM 3225 O O . GLN B 1 53 ? -32.5 31.109 18.703 1 96.12 53 GLN B O 1
ATOM 3230 N N . GLY B 1 54 ? -32.844 32.531 20.344 1 95.12 54 GLY B N 1
ATOM 3231 C CA . GLY B 1 54 ? -32.125 33.594 19.672 1 95.12 54 GLY B CA 1
ATOM 3232 C C . GLY B 1 54 ? -30.688 33.281 19.375 1 95.12 54 GLY B C 1
ATOM 3233 O O . GLY B 1 54 ? -30.188 33.594 18.297 1 95.12 54 GLY B O 1
ATOM 3234 N N . LEU B 1 55 ? -30.047 32.719 20.344 1 95.25 55 LEU B N 1
ATOM 3235 C CA . LEU B 1 55 ? -28.641 32.375 20.172 1 95.25 55 LEU B CA 1
ATOM 3236 C C . LEU B 1 55 ? -28.484 31.297 19.094 1 95.25 55 LEU B C 1
ATOM 3238 O O . LEU B 1 55 ? -27.609 31.422 18.219 1 95.25 55 LEU B O 1
ATOM 3242 N N . ILE B 1 56 ? -29.312 30.297 19.125 1 96.31 56 ILE B N 1
ATOM 3243 C CA . ILE B 1 56 ? -29.266 29.188 18.172 1 96.31 56 ILE B CA 1
ATOM 3244 C C . ILE B 1 56 ? -29.547 29.719 16.766 1 96.31 56 ILE B C 1
ATOM 3246 O O . ILE B 1 56 ? -28.781 29.438 15.836 1 96.31 56 ILE B O 1
ATOM 3250 N N . SER B 1 57 ? -30.516 30.547 16.641 1 95.88 57 SER B N 1
ATOM 3251 C CA . SER B 1 57 ? -30.938 31.047 15.344 1 95.88 57 SER B CA 1
ATOM 3252 C C . SER B 1 57 ? -29.922 32.031 14.766 1 95.88 57 SER B C 1
ATOM 3254 O O . SER B 1 57 ? -29.75 32.094 13.539 1 95.88 57 SER B O 1
ATOM 3256 N N . ARG B 1 58 ? -29.25 32.656 15.578 1 96.19 58 ARG B N 1
ATOM 3257 C CA . ARG B 1 58 ? -28.25 33.625 15.133 1 96.19 58 ARG B CA 1
ATOM 3258 C C . ARG B 1 58 ? -27.062 32.906 14.484 1 96.19 58 ARG B C 1
ATOM 3260 O O . ARG B 1 58 ? -26.484 33.406 13.516 1 96.19 58 ARG B O 1
ATOM 3267 N N . HIS B 1 59 ? -26.766 31.797 14.984 1 96.12 59 HIS B N 1
ATOM 3268 C CA . HIS B 1 59 ? -25.5 31.188 14.609 1 96.12 59 HIS B CA 1
ATOM 3269 C C . HIS B 1 59 ? -25.703 30.047 13.625 1 96.12 59 HIS B C 1
ATOM 3271 O O . HIS B 1 59 ? -24.75 29.594 12.984 1 96.12 59 HIS B O 1
ATOM 3277 N N . SER B 1 60 ? -26.969 29.609 13.445 1 97.06 60 SER B N 1
ATOM 3278 C CA . SER B 1 60 ? -27.219 28.469 12.57 1 97.06 60 SER B CA 1
ATOM 3279 C C . SER B 1 60 ? -28.484 28.688 11.734 1 97.06 60 SER B C 1
ATOM 3281 O O . SER B 1 60 ? -29.594 28.641 12.266 1 97.06 60 SER B O 1
ATOM 3283 N N . ALA B 1 61 ? -28.266 28.797 10.453 1 95.81 61 ALA B N 1
ATOM 3284 C CA . ALA B 1 61 ? -29.406 28.984 9.547 1 95.81 61 ALA B CA 1
ATOM 3285 C C . ALA B 1 61 ? -30.266 27.734 9.477 1 95.81 61 ALA B C 1
ATOM 3287 O O . ALA B 1 61 ? -31.5 27.797 9.57 1 95.81 61 ALA B O 1
ATOM 3288 N N . PRO B 1 62 ? -29.609 26.609 9.367 1 96.69 62 PRO B N 1
ATOM 3289 C CA . PRO B 1 62 ? -30.422 25.391 9.336 1 96.69 62 PRO B CA 1
ATOM 3290 C C . PRO B 1 62 ? -31.266 25.203 10.602 1 96.69 62 PRO B C 1
ATOM 3292 O O . PRO B 1 62 ? -32.406 24.797 10.523 1 96.69 62 PRO B O 1
ATOM 3295 N N . LEU B 1 63 ? -30.719 25.484 11.742 1 96 63 LEU B N 1
ATOM 3296 C CA . LEU B 1 63 ? -31.484 25.328 12.984 1 96 63 LEU B CA 1
ATOM 3297 C C . LEU B 1 63 ? -32.562 26.406 13.102 1 96 63 LEU B C 1
ATOM 3299 O O . LEU B 1 63 ? -33.625 26.156 13.617 1 96 63 LEU B O 1
ATOM 3303 N N . ALA B 1 64 ? -32.25 27.562 12.617 1 96.06 64 ALA B N 1
ATOM 3304 C CA . ALA B 1 64 ? -33.25 28.641 12.594 1 96.06 64 ALA B CA 1
ATOM 3305 C C . ALA B 1 64 ? -34.469 28.234 11.781 1 96.06 64 ALA B C 1
ATOM 3307 O O . ALA B 1 64 ? -35.594 28.469 12.203 1 96.06 64 ALA B O 1
ATOM 3308 N N . ALA B 1 65 ? -34.188 27.672 10.672 1 96.06 65 ALA B N 1
ATOM 3309 C CA . ALA B 1 65 ? -35.25 27.219 9.805 1 96.06 65 ALA B CA 1
ATOM 3310 C C . ALA B 1 65 ? -36.062 26.109 10.469 1 96.06 65 ALA B C 1
ATOM 3312 O O . ALA B 1 65 ? -37.312 26.094 10.367 1 96.06 65 ALA B O 1
ATOM 3313 N N . ALA B 1 66 ? -35.375 25.266 11.141 1 94.94 66 ALA B N 1
ATOM 3314 C CA . ALA B 1 66 ? -36.062 24.172 11.828 1 94.94 66 ALA B CA 1
ATOM 3315 C C . ALA B 1 66 ? -36.938 24.688 12.953 1 94.94 66 ALA B C 1
ATOM 3317 O O . ALA B 1 66 ? -38 24.141 13.219 1 94.94 66 ALA B O 1
ATOM 3318 N N . ILE B 1 67 ? -36.531 25.703 13.617 1 93.5 67 ILE B N 1
ATOM 3319 C CA . ILE B 1 67 ? -37.219 26.281 14.75 1 93.5 67 ILE B CA 1
ATOM 3320 C C . ILE B 1 67 ? -38.531 26.953 14.266 1 93.5 67 ILE B C 1
ATOM 3322 O O . ILE B 1 67 ? -39.531 26.922 14.969 1 93.5 67 ILE B O 1
ATOM 3326 N N . LEU B 1 68 ? -38.469 27.469 13.125 1 90.81 68 LEU B N 1
ATOM 3327 C CA . LEU B 1 68 ? -39.625 28.125 12.555 1 90.81 68 LEU B CA 1
ATOM 3328 C C . LEU B 1 68 ? -40.719 27.109 12.242 1 90.81 68 LEU B C 1
ATOM 3330 O O . LEU B 1 68 ? -41.906 27.469 12.195 1 90.81 68 LEU B O 1
ATOM 3334 N N . GLU B 1 69 ? -40.312 25.922 12.086 1 90.69 69 GLU B N 1
ATOM 3335 C CA . GLU B 1 69 ? -41.281 24.891 11.688 1 90.69 69 GLU B CA 1
ATOM 3336 C C . GLU B 1 69 ? -41.625 23.953 12.852 1 90.69 69 GLU B C 1
ATOM 3338 O O . GLU B 1 69 ? -42.062 22.828 12.648 1 90.69 69 GLU B O 1
ATOM 3343 N N . LEU B 1 70 ? -41.344 24.391 13.953 1 85.81 70 LEU B N 1
ATOM 3344 C CA . LEU B 1 70 ? -41.469 23.531 15.117 1 85.81 70 LEU B CA 1
ATOM 3345 C C . LEU B 1 70 ? -42.938 23.125 15.312 1 85.81 70 LEU B C 1
ATOM 3347 O O . LEU B 1 70 ? -43.844 23.891 14.977 1 85.81 70 LEU B O 1
ATOM 3351 N N . SER B 1 71 ? -42.969 21.891 15.789 1 75.5 71 SER B N 1
ATOM 3352 C CA . SER B 1 71 ? -44.312 21.328 16.078 1 75.5 71 SER B CA 1
ATOM 3353 C C . SER B 1 71 ? -44.906 21.953 17.344 1 75.5 71 SER B C 1
ATOM 3355 O O . SER B 1 71 ? -44.281 22.844 17.953 1 75.5 71 SER B O 1
ATOM 3357 N N . THR B 1 72 ? -46.094 21.359 17.719 1 80.38 72 THR B N 1
ATOM 3358 C CA . THR B 1 72 ? -46.844 21.844 18.859 1 80.38 72 THR B CA 1
ATOM 3359 C C . THR B 1 72 ? -46.375 21.188 20.156 1 80.38 72 THR B C 1
ATOM 3361 O O . THR B 1 72 ? -46.812 21.562 21.25 1 80.38 72 THR B O 1
ATOM 3364 N N . ASP B 1 73 ? -45.375 20.391 20.031 1 85.5 73 ASP B N 1
ATOM 3365 C CA . ASP B 1 73 ? -44.875 19.734 21.219 1 85.5 73 ASP B CA 1
ATOM 3366 C C . ASP B 1 73 ? -44.156 20.719 22.156 1 85.5 73 ASP B C 1
ATOM 3368 O O . ASP B 1 73 ? -43.438 21.609 21.688 1 85.5 73 ASP B O 1
ATOM 3372 N N . ARG B 1 74 ? -44.469 20.516 23.422 1 90 74 ARG B N 1
ATOM 3373 C CA . ARG B 1 74 ? -43.875 21.391 24.422 1 90 74 ARG B CA 1
ATOM 3374 C C . ARG B 1 74 ? -43.219 20.578 25.531 1 90 74 ARG B C 1
ATOM 3376 O O . ARG B 1 74 ? -43.719 19.531 25.922 1 90 74 ARG B O 1
ATOM 3383 N N . LEU B 1 75 ? -42.094 21.031 25.953 1 90.56 75 LEU B N 1
ATOM 3384 C CA . LEU B 1 75 ? -41.438 20.531 27.156 1 90.56 75 LEU B CA 1
ATOM 3385 C C . LEU B 1 75 ? -41.219 21.672 28.156 1 90.56 75 LEU B C 1
ATOM 3387 O O . LEU B 1 75 ? -40.594 22.672 27.828 1 90.56 75 LEU B O 1
ATOM 3391 N N . GLU B 1 76 ? -41.781 21.5 29.266 1 91.44 76 GLU B N 1
ATOM 3392 C CA . GLU B 1 76 ? -41.75 22.547 30.281 1 91.44 76 GLU B CA 1
ATOM 3393 C C . GLU B 1 76 ? -42.281 23.875 29.719 1 91.44 76 GLU B C 1
ATOM 3395 O O . GLU B 1 76 ? -41.688 24.938 29.969 1 91.44 76 GLU B O 1
ATOM 3400 N N . GLY B 1 77 ? -43.25 23.797 28.906 1 89.5 77 GLY B N 1
ATOM 3401 C CA . GLY B 1 77 ? -43.875 24.953 28.328 1 89.5 77 GLY B CA 1
ATOM 3402 C C . GLY B 1 77 ? -43.125 25.562 27.156 1 89.5 77 GLY B C 1
ATOM 3403 O O . GLY B 1 77 ? -43.531 26.578 26.609 1 89.5 77 GLY B O 1
ATOM 3404 N N . ARG B 1 78 ? -42.062 24.984 26.797 1 93.06 78 ARG B N 1
ATOM 3405 C CA . ARG B 1 78 ? -41.25 25.516 25.703 1 93.06 78 ARG B CA 1
ATOM 3406 C C . ARG B 1 78 ? -41.344 24.641 24.469 1 93.06 78 ARG B C 1
ATOM 3408 O O . ARG B 1 78 ? -41.5 23.422 24.562 1 93.06 78 ARG B O 1
ATOM 3415 N N . PRO B 1 79 ? -41.281 25.25 23.281 1 93.94 79 PRO B N 1
ATOM 3416 C CA . PRO B 1 79 ? -41.281 24.453 22.047 1 93.94 79 PRO B CA 1
ATOM 3417 C C . PRO B 1 79 ? -40.094 23.484 21.984 1 93.94 79 PRO B C 1
ATOM 3419 O O . PRO B 1 79 ? -39.031 23.766 22.516 1 93.94 79 PRO B O 1
ATOM 3422 N N . VAL B 1 80 ? -40.312 22.344 21.234 1 94.75 80 VAL B N 1
ATOM 3423 C CA . VAL B 1 80 ? -39.344 21.281 21.219 1 94.75 80 VAL B CA 1
ATOM 3424 C C . VAL B 1 80 ? -38.75 21.125 19.812 1 94.75 80 VAL B C 1
ATOM 3426 O O . VAL B 1 80 ? -39.5 20.984 18.844 1 94.75 80 VAL B O 1
ATOM 3429 N N . LEU B 1 81 ? -37.438 21.234 19.672 1 95.5 81 LEU B N 1
ATOM 3430 C CA . LEU B 1 81 ? -36.719 20.891 18.453 1 95.5 81 LEU B CA 1
ATOM 3431 C C . LEU B 1 81 ? -36.062 19.516 18.594 1 95.5 81 LEU B C 1
ATOM 3433 O O . LEU B 1 81 ? -35.156 19.328 19.406 1 95.5 81 LEU B O 1
ATOM 3437 N N . ARG B 1 82 ? -36.438 18.578 17.75 1 94.12 82 ARG B N 1
ATOM 3438 C CA . ARG B 1 82 ? -35.875 17.234 17.797 1 94.12 82 ARG B CA 1
ATOM 3439 C C . ARG B 1 82 ? -34.688 17.109 16.844 1 94.12 82 ARG B C 1
ATOM 3441 O O . ARG B 1 82 ? -34.75 17.531 15.688 1 94.12 82 ARG B O 1
ATOM 3448 N N . VAL B 1 83 ? -33.656 16.609 17.375 1 94.56 83 VAL B N 1
ATOM 3449 C CA . VAL B 1 83 ? -32.469 16.375 16.547 1 94.56 83 VAL B CA 1
ATOM 3450 C C . VAL B 1 83 ? -32.094 14.906 16.578 1 94.56 83 VAL B C 1
ATOM 3452 O O . VAL B 1 83 ? -32.531 14.164 17.453 1 94.56 83 VAL B O 1
ATOM 3455 N N . SER B 1 84 ? -31.281 14.445 15.609 1 94.81 84 SER B N 1
ATOM 3456 C CA . SER B 1 84 ? -30.938 13.039 15.477 1 94.81 84 SER B CA 1
ATOM 3457 C C . SER B 1 84 ? -29.609 12.727 16.172 1 94.81 84 SER B C 1
ATOM 3459 O O . SER B 1 84 ? -29.266 11.555 16.359 1 94.81 84 SER B O 1
ATOM 3461 N N . GLU B 1 85 ? -28.953 13.734 16.594 1 95.31 85 GLU B N 1
ATOM 3462 C CA . GLU B 1 85 ? -27.641 13.562 17.219 1 95.31 85 GLU B CA 1
ATOM 3463 C C . GLU B 1 85 ? -27.781 12.914 18.594 1 95.31 85 GLU B C 1
ATOM 3465 O O . GLU B 1 85 ? -28.828 12.984 19.234 1 95.31 85 GLU B O 1
ATOM 3470 N N . SER B 1 86 ? -26.688 12.297 19.047 1 95.75 86 SER B N 1
ATOM 3471 C CA . SER B 1 86 ? -26.656 11.789 20.422 1 95.75 86 SER B CA 1
ATOM 3472 C C . SER B 1 86 ? -26.625 12.922 21.438 1 95.75 86 SER B C 1
ATOM 3474 O O . SER B 1 86 ? -26.156 14.016 21.141 1 95.75 86 SER B O 1
ATOM 3476 N N . PRO B 1 87 ? -27.156 12.633 22.672 1 96.44 87 PRO B N 1
ATOM 3477 C CA . PRO B 1 87 ? -27.125 13.664 23.719 1 96.44 87 PRO B CA 1
ATOM 3478 C C . PRO B 1 87 ? -25.703 14.141 24.016 1 96.44 87 PRO B C 1
ATOM 3480 O O . PRO B 1 87 ? -25.484 15.328 24.25 1 96.44 87 PRO B O 1
ATOM 3483 N N . GLU B 1 88 ? -24.797 13.219 23.938 1 95.81 88 GLU B N 1
ATOM 3484 C CA . GLU B 1 88 ? -23.422 13.555 24.25 1 95.81 88 GLU B CA 1
ATOM 3485 C C . GLU B 1 88 ? -22.828 14.492 23.188 1 95.81 88 GLU B C 1
ATOM 3487 O O . GLU B 1 88 ? -22.172 15.477 23.531 1 95.81 88 GLU B O 1
ATOM 3492 N N . ASP B 1 89 ? -23.078 14.203 22 1 96.62 89 ASP B N 1
ATOM 3493 C CA . ASP B 1 89 ? -22.594 15.039 20.906 1 96.62 89 ASP B CA 1
ATOM 3494 C C . ASP B 1 89 ? -23.219 16.438 20.953 1 96.62 89 ASP B C 1
ATOM 3496 O O . ASP B 1 89 ? -22.516 17.438 20.781 1 96.62 89 ASP B O 1
ATOM 3500 N N . MET B 1 90 ? -24.484 16.438 21.266 1 97.12 90 MET B N 1
ATOM 3501 C CA . MET B 1 90 ? -25.203 17.703 21.312 1 97.12 90 MET B CA 1
ATOM 3502 C C . MET B 1 90 ? -24.703 18.562 22.469 1 97.12 90 MET B C 1
ATOM 3504 O O . MET B 1 90 ? -24.594 19.781 22.328 1 97.12 90 MET B O 1
ATOM 3508 N N . LEU B 1 91 ? -24.406 17.859 23.547 1 97.38 91 LEU B N 1
ATOM 3509 C CA . LEU B 1 91 ? -23.844 18.578 24.688 1 97.38 91 LEU B CA 1
ATOM 3510 C C . LEU B 1 91 ? -22.562 19.312 24.281 1 97.38 91 LEU B C 1
ATOM 3512 O O . LEU B 1 91 ? -22.406 20.5 24.578 1 97.38 91 LEU B O 1
ATOM 3516 N N . HIS B 1 92 ? -21.719 18.656 23.625 1 96.94 92 HIS B N 1
ATOM 3517 C CA . HIS B 1 92 ? -20.438 19.234 23.234 1 96.94 92 HIS B CA 1
ATOM 3518 C C . HIS B 1 92 ? -20.625 20.375 22.219 1 96.94 92 HIS B C 1
ATOM 3520 O O . HIS B 1 92 ? -19.953 21.406 22.312 1 96.94 92 HIS B O 1
ATOM 3526 N N . PHE B 1 93 ? -21.531 20.188 21.359 1 97.69 93 PHE B N 1
ATOM 3527 C CA . PHE B 1 93 ? -21.828 21.203 20.344 1 97.69 93 PHE B CA 1
ATOM 3528 C C . PHE B 1 93 ? -22.391 22.469 20.984 1 97.69 93 PHE B C 1
ATOM 3530 O O . PHE B 1 93 ? -21.906 23.562 20.719 1 97.69 93 PHE B O 1
ATOM 3537 N N . LEU B 1 94 ? -23.359 22.25 21.828 1 97.44 94 LEU B N 1
ATOM 3538 C CA . LEU B 1 94 ? -24 23.391 22.5 1 97.44 94 LEU B CA 1
ATOM 3539 C C . LEU B 1 94 ? -23 24.109 23.422 1 97.44 94 LEU B C 1
ATOM 3541 O O . LEU B 1 94 ? -22.984 25.328 23.469 1 97.44 94 LEU B O 1
ATOM 3545 N N . THR B 1 95 ? -22.203 23.344 24.109 1 96.94 95 THR B N 1
ATOM 3546 C CA . THR B 1 95 ? -21.188 23.938 24.969 1 96.94 95 THR B CA 1
ATOM 3547 C C . THR B 1 95 ? -20.234 24.812 24.156 1 96.94 95 THR B C 1
ATOM 3549 O O . THR B 1 95 ? -19.906 25.922 24.578 1 96.94 95 THR B O 1
ATOM 3552 N N . ALA B 1 96 ? -19.828 24.344 23.016 1 96.94 96 ALA B N 1
ATOM 3553 C CA . ALA B 1 96 ? -18.953 25.125 22.141 1 96.94 96 ALA B CA 1
ATOM 3554 C C . ALA B 1 96 ? -19.656 26.375 21.641 1 96.94 96 ALA B C 1
ATOM 3556 O O . ALA B 1 96 ? -19.047 27.422 21.5 1 96.94 96 ALA B O 1
ATOM 3557 N N . LEU B 1 97 ? -20.906 26.234 21.344 1 96.25 97 LEU B N 1
ATOM 3558 C CA . LEU B 1 97 ? -21.688 27.359 20.828 1 96.25 97 LEU B CA 1
ATOM 3559 C C . LEU B 1 97 ? -21.797 28.469 21.875 1 96.25 97 LEU B C 1
ATOM 3561 O O . LEU B 1 97 ? -21.688 29.641 21.531 1 96.25 97 LEU B O 1
ATOM 3565 N N . TYR B 1 98 ? -21.984 28.047 23.125 1 95.62 98 TYR B N 1
ATOM 3566 C CA . TYR B 1 98 ? -22.203 29.016 24.188 1 95.62 98 TYR B CA 1
ATOM 3567 C C . TYR B 1 98 ? -20.875 29.531 24.719 1 95.62 98 TYR B C 1
ATOM 3569 O O . TYR B 1 98 ? -20.75 30.719 25.031 1 95.62 98 TYR B O 1
ATOM 3577 N N . ASP B 1 99 ? -19.875 28.672 24.844 1 94.19 99 ASP B N 1
ATOM 3578 C CA . ASP B 1 99 ? -18.656 29.031 25.578 1 94.19 99 ASP B CA 1
ATOM 3579 C C . ASP B 1 99 ? -17.469 29.203 24.641 1 94.19 99 ASP B C 1
ATOM 3581 O O . ASP B 1 99 ? -16.422 29.688 25.047 1 94.19 99 ASP B O 1
ATOM 3585 N N . GLY B 1 100 ? -17.625 28.797 23.422 1 93.06 100 GLY B N 1
ATOM 3586 C CA . GLY B 1 100 ? -16.5 28.828 22.5 1 93.06 100 GLY B CA 1
ATOM 3587 C C . GLY B 1 100 ? -15.68 27.562 22.5 1 93.06 100 GLY B C 1
ATOM 3588 O O . GLY B 1 100 ? -16.078 26.562 23.109 1 93.06 100 GLY B O 1
ATOM 3589 N N . VAL B 1 101 ? -14.547 27.562 21.75 1 93.75 101 VAL B N 1
ATOM 3590 C CA . VAL B 1 101 ? -13.797 26.328 21.531 1 93.75 101 VAL B CA 1
ATOM 3591 C C . VAL B 1 101 ? -12.438 26.422 22.219 1 93.75 101 VAL B C 1
ATOM 3593 O O . VAL B 1 101 ? -11.555 25.609 21.984 1 93.75 101 VAL B O 1
ATOM 3596 N N . SER B 1 102 ? -12.258 27.328 23.109 1 89.38 102 SER B N 1
ATOM 3597 C CA . SER B 1 102 ? -10.953 27.594 23.703 1 89.38 102 SER B CA 1
ATOM 3598 C C . SER B 1 102 ? -10.516 26.438 24.609 1 89.38 102 SER B C 1
ATOM 3600 O O . SER B 1 102 ? -9.32 26.25 24.844 1 89.38 102 SER B O 1
ATOM 3602 N N . SER B 1 103 ? -11.375 25.703 25.078 1 90.38 103 SER B N 1
ATOM 3603 C CA . SER B 1 103 ? -11.055 24.625 26.016 1 90.38 103 SER B CA 1
ATOM 3604 C C . SER B 1 103 ? -10.711 23.328 25.281 1 90.38 103 SER B C 1
ATOM 3606 O O . SER B 1 103 ? -10.242 22.375 25.891 1 90.38 103 SER B O 1
ATOM 3608 N N . LEU B 1 104 ? -10.852 23.359 24.031 1 93.44 104 LEU B N 1
ATOM 3609 C CA . LEU B 1 104 ? -10.617 22.141 23.281 1 93.44 104 LEU B CA 1
ATOM 3610 C C . LEU B 1 104 ? -9.133 21.922 23.031 1 93.44 104 LEU B C 1
ATOM 3612 O O . LEU B 1 104 ? -8.391 22.875 22.797 1 93.44 104 LEU B O 1
ATOM 3616 N N . ARG B 1 105 ? -8.805 20.672 23.141 1 90.88 105 ARG B N 1
ATOM 3617 C CA . ARG B 1 105 ? -7.43 20.266 22.859 1 90.88 105 ARG B CA 1
ATOM 3618 C C . ARG B 1 105 ? -7.316 19.625 21.484 1 90.88 105 ARG B C 1
ATOM 3620 O O . ARG B 1 105 ? -8.172 18.828 21.094 1 90.88 105 ARG B O 1
ATOM 3627 N N . TYR B 1 106 ? -6.234 19.953 20.859 1 91.69 106 TYR B N 1
ATOM 3628 C CA . TYR B 1 106 ? -6.078 19.5 19.484 1 91.69 106 TYR B CA 1
ATOM 3629 C C . TYR B 1 106 ? -5.051 18.375 19.375 1 91.69 106 TYR B C 1
ATOM 3631 O O . TYR B 1 106 ? -4.496 18.125 18.312 1 91.69 106 TYR B O 1
ATOM 3639 N N . ASP B 1 107 ? -4.766 17.734 20.453 1 88.38 107 ASP B N 1
ATOM 3640 C CA . ASP B 1 107 ? -3.885 16.562 20.453 1 88.38 107 ASP B CA 1
ATOM 3641 C C . ASP B 1 107 ? -4.684 15.281 20.266 1 88.38 107 ASP B C 1
ATOM 3643 O O . ASP B 1 107 ? -5.883 15.32 19.984 1 88.38 107 ASP B O 1
ATOM 3647 N N . ASN B 1 108 ? -3.998 14.227 20.344 1 88.06 108 ASN B N 1
ATOM 3648 C CA . ASN B 1 108 ? -4.602 12.93 20.062 1 88.06 108 ASN B CA 1
ATOM 3649 C C . ASN B 1 108 ? -5.75 12.625 21.031 1 88.06 108 ASN B C 1
ATOM 3651 O O . ASN B 1 108 ? -6.789 12.109 20.625 1 88.06 108 ASN B O 1
ATOM 3655 N N . ALA B 1 109 ? -5.641 13.008 22.234 1 86.88 109 ALA B N 1
ATOM 3656 C CA . ALA B 1 109 ? -6.645 12.727 23.266 1 86.88 109 ALA B CA 1
ATOM 3657 C C . ALA B 1 109 ? -7.875 13.609 23.094 1 86.88 109 ALA B C 1
ATOM 3659 O O . ALA B 1 109 ? -9 13.172 23.344 1 86.88 109 ALA B O 1
ATOM 3660 N N . GLY B 1 110 ? -7.668 14.82 22.672 1 92.25 110 GLY B N 1
ATOM 3661 C CA . GLY B 1 110 ? -8.75 15.781 22.562 1 92.25 110 GLY B CA 1
ATOM 3662 C C . GLY B 1 110 ? -9.422 15.766 21.203 1 92.25 110 GLY B C 1
ATOM 3663 O O . GLY B 1 110 ? -10.531 16.281 21.047 1 92.25 110 GLY B O 1
ATOM 3664 N N . PHE B 1 111 ? -8.875 15.086 20.312 1 94.38 111 PHE B N 1
ATOM 3665 C CA . PHE B 1 111 ? -9.297 15.164 18.906 1 94.38 111 PHE B CA 1
ATOM 3666 C C . PHE B 1 111 ? -10.719 14.648 18.75 1 94.38 111 PHE B C 1
ATOM 3668 O O . PHE B 1 111 ? -11.5 15.203 17.969 1 94.38 111 PHE B O 1
ATOM 3675 N N . PRO B 1 112 ? -11.094 13.633 19.438 1 93.31 112 PRO B N 1
ATOM 3676 C CA . PRO B 1 112 ? -12.469 13.156 19.25 1 93.31 112 PRO B CA 1
ATOM 3677 C C . PRO B 1 112 ? -13.508 14.242 19.516 1 93.31 112 PRO B C 1
ATOM 3679 O O . PRO B 1 112 ? -14.5 14.344 18.781 1 93.31 112 PRO B O 1
ATOM 3682 N N . LEU B 1 113 ? -13.258 15 20.5 1 94.69 113 LEU B N 1
ATOM 3683 C CA . LEU B 1 113 ? -14.188 16.078 20.812 1 94.69 113 LEU B CA 1
ATOM 3684 C C . LEU B 1 113 ? -14.156 17.156 19.719 1 94.69 113 LEU B C 1
ATOM 3686 O O . LEU B 1 113 ? -15.203 17.672 19.328 1 94.69 113 LEU B O 1
ATOM 3690 N N . VAL B 1 114 ? -12.992 17.469 19.281 1 96.62 114 VAL B N 1
ATOM 3691 C CA . VAL B 1 114 ? -12.836 18.422 18.188 1 96.62 114 VAL B CA 1
ATOM 3692 C C . VAL B 1 114 ? -13.602 17.922 16.953 1 96.62 114 VAL B C 1
ATOM 3694 O O . VAL B 1 114 ? -14.305 18.688 16.297 1 96.62 114 VAL B O 1
ATOM 3697 N N . ALA B 1 115 ? -13.469 16.703 16.719 1 96.25 115 ALA B N 1
ATOM 3698 C CA . ALA B 1 115 ? -14.117 16.094 15.562 1 96.25 115 ALA B CA 1
ATOM 3699 C C . ALA B 1 115 ? -15.633 16.188 15.672 1 96.25 115 ALA B C 1
ATOM 3701 O O . ALA B 1 115 ? -16.312 16.516 14.688 1 96.25 115 ALA B O 1
ATOM 3702 N N . ILE B 1 116 ? -16.156 15.953 16.797 1 96.12 116 ILE B N 1
ATOM 3703 C CA . ILE B 1 116 ? -17.594 16.016 17.031 1 96.12 116 ILE B CA 1
ATOM 3704 C C . ILE B 1 116 ? -18.094 17.422 16.781 1 96.12 116 ILE B C 1
ATOM 3706 O O . ILE B 1 116 ? -19.062 17.625 16.047 1 96.12 116 ILE B O 1
ATOM 3710 N N . VAL B 1 117 ? -17.469 18.344 17.359 1 97.75 117 VAL B N 1
ATOM 3711 C CA . VAL B 1 117 ? -17.922 19.734 17.281 1 97.75 117 VAL B CA 1
ATOM 3712 C C . VAL B 1 117 ? -17.781 20.25 15.852 1 97.75 117 VAL B C 1
ATOM 3714 O O . VAL B 1 117 ? -18.688 20.922 15.344 1 97.75 117 VAL B O 1
ATOM 3717 N N . LEU B 1 118 ? -16.672 19.922 15.18 1 97.94 118 LEU B N 1
ATOM 3718 C CA . LEU B 1 118 ? -16.484 20.359 13.805 1 97.94 118 LEU B CA 1
ATOM 3719 C C . LEU B 1 118 ? -17.547 19.75 12.891 1 97.94 118 LEU B C 1
ATOM 3721 O O . LEU B 1 118 ? -18.094 20.422 12.023 1 97.94 118 LEU B O 1
ATOM 3725 N N . THR B 1 119 ? -17.828 18.547 13.117 1 97.38 119 THR B N 1
ATOM 3726 C CA . THR B 1 119 ? -18.828 17.859 12.312 1 97.38 119 THR B CA 1
ATOM 3727 C C . THR B 1 119 ? -20.203 18.531 12.469 1 97.38 119 THR B C 1
ATOM 3729 O O . THR B 1 119 ? -20.859 18.828 11.477 1 97.38 119 THR B O 1
ATOM 3732 N N . LEU B 1 120 ? -20.594 18.812 13.633 1 97.5 120 LEU B N 1
ATOM 3733 C CA . LEU B 1 120 ? -21.891 19.422 13.891 1 97.5 120 LEU B CA 1
ATOM 3734 C C . LEU B 1 120 ? -21.906 20.875 13.477 1 97.5 120 LEU B C 1
ATOM 3736 O O . LEU B 1 120 ? -22.922 21.391 12.992 1 97.5 120 LEU B O 1
ATOM 3740 N N . ALA B 1 121 ? -20.781 21.562 13.719 1 97.81 121 ALA B N 1
ATOM 3741 C CA . ALA B 1 121 ? -20.688 22.938 13.25 1 97.81 121 ALA B CA 1
ATOM 3742 C C . ALA B 1 121 ? -20.859 23.016 11.742 1 97.81 121 ALA B C 1
ATOM 3744 O O . ALA B 1 121 ? -21.438 23.984 11.227 1 97.81 121 ALA B O 1
ATOM 3745 N N . THR B 1 122 ? -20.375 22.047 11.07 1 97.19 122 THR B N 1
ATOM 3746 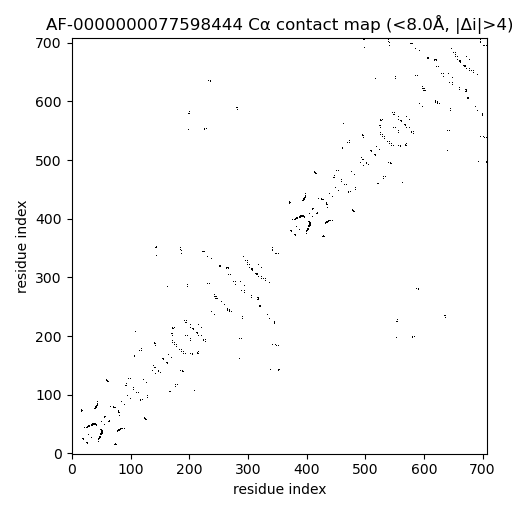C CA . THR B 1 122 ? -20.516 21.969 9.617 1 97.19 122 THR B CA 1
ATOM 3747 C C . THR B 1 122 ? -21.953 21.625 9.234 1 97.19 122 THR B C 1
ATOM 3749 O O . THR B 1 122 ? -22.547 22.281 8.375 1 97.19 122 THR B O 1
ATOM 3752 N N . LYS B 1 123 ? -22.469 20.672 9.891 1 96.62 123 LYS B N 1
ATOM 3753 C CA . LYS B 1 123 ? -23.828 20.219 9.609 1 96.62 123 LYS B CA 1
ATOM 3754 C C . LYS B 1 123 ? -24.828 21.359 9.789 1 96.62 123 LYS B C 1
ATOM 3756 O O . LYS B 1 123 ? -25.734 21.531 8.977 1 96.62 123 LYS B O 1
ATOM 3761 N N . TYR B 1 124 ? -24.672 22.094 10.867 1 97.44 124 TYR B N 1
ATOM 3762 C CA . TYR B 1 124 ? -25.641 23.141 11.219 1 97.44 124 TYR B CA 1
ATOM 3763 C C . TYR B 1 124 ? -25.156 24.5 10.742 1 97.44 124 TYR B C 1
ATOM 3765 O O . TYR B 1 124 ? -25.719 25.531 11.117 1 97.44 124 TYR B O 1
ATOM 3773 N N . ASP B 1 125 ? -24.062 24.516 10 1 97.12 125 ASP B N 1
ATOM 3774 C CA . ASP B 1 125 ? -23.531 25.688 9.312 1 97.12 125 ASP B CA 1
ATOM 3775 C C . ASP B 1 125 ? -23.234 26.812 10.297 1 97.12 125 ASP B C 1
ATOM 3777 O O . ASP B 1 125 ? -23.688 27.953 10.109 1 97.12 125 ASP B O 1
ATOM 3781 N N . VAL B 1 126 ? -22.594 26.438 11.344 1 97.5 126 VAL B N 1
ATOM 3782 C CA . VAL B 1 126 ? -22.094 27.438 12.281 1 97.5 126 VAL B CA 1
ATOM 3783 C C . VAL B 1 126 ? -20.703 27.906 11.859 1 97.5 126 VAL B C 1
ATOM 3785 O O . VAL B 1 126 ? -19.703 27.328 12.273 1 97.5 126 VAL B O 1
ATOM 3788 N N . LYS B 1 127 ? -20.578 29 11.289 1 95.69 127 LYS B N 1
ATOM 3789 C CA . LYS B 1 127 ? -19.391 29.422 10.555 1 95.69 127 LYS B CA 1
ATOM 3790 C C . LYS B 1 127 ? -18.25 29.781 11.5 1 95.69 127 LYS B C 1
ATOM 3792 O O . LYS B 1 127 ? -17.109 29.375 11.289 1 95.69 127 LYS B O 1
ATOM 3797 N N . HIS B 1 128 ? -18.578 30.547 12.469 1 95.38 128 HIS B N 1
ATOM 3798 C CA . HIS B 1 128 ? -17.5 31 13.336 1 95.38 128 HIS B CA 1
ATOM 3799 C C . HIS B 1 128 ? -16.859 29.844 14.078 1 95.38 128 HIS B C 1
ATOM 3801 O O . HIS B 1 128 ? -15.633 29.797 14.234 1 95.38 128 HIS B O 1
ATOM 3807 N N . LEU B 1 129 ? -17.609 28.875 14.547 1 96.31 129 LEU B N 1
ATOM 3808 C CA . LEU B 1 129 ? -17.062 27.703 15.211 1 96.31 129 LEU B CA 1
ATOM 3809 C C . LEU B 1 129 ? -16.234 26.875 14.242 1 96.31 129 LEU B C 1
ATOM 3811 O O . LEU B 1 129 ? -15.133 26.438 14.586 1 96.31 129 LEU B O 1
ATOM 3815 N N . ARG B 1 130 ? -16.781 26.688 13.078 1 96.94 130 ARG B N 1
ATOM 3816 C CA . ARG B 1 130 ? -16.047 25.922 12.062 1 96.94 130 ARG B CA 1
ATOM 3817 C C . ARG B 1 130 ? -14.695 26.562 11.766 1 96.94 130 ARG B C 1
ATOM 3819 O O . ARG B 1 130 ? -13.672 25.875 11.75 1 96.94 130 ARG B O 1
ATOM 3826 N N . ASN B 1 131 ? -14.742 27.844 11.617 1 95.88 131 ASN B N 1
ATOM 3827 C CA . ASN B 1 131 ? -13.516 28.562 11.297 1 95.88 131 ASN B CA 1
ATOM 3828 C C . ASN B 1 131 ? -12.5 28.469 12.43 1 95.88 131 ASN B C 1
ATOM 3830 O O . ASN B 1 131 ? -11.305 28.281 12.195 1 95.88 131 ASN B O 1
ATOM 3834 N N . ASP B 1 132 ? -12.984 28.609 13.594 1 96.44 132 ASP B N 1
ATOM 3835 C CA . ASP B 1 132 ? -12.102 28.531 14.758 1 96.44 132 ASP B CA 1
ATOM 3836 C C . ASP B 1 132 ? -11.469 27.156 14.883 1 96.44 132 ASP B C 1
ATOM 3838 O O . ASP B 1 132 ? -10.273 27.031 15.164 1 96.44 132 ASP B O 1
ATOM 3842 N N . LEU B 1 133 ? -12.234 26.203 14.688 1 97.5 133 LEU B N 1
ATOM 3843 C CA . LEU B 1 133 ? -11.75 24.828 14.805 1 97.5 133 LEU B CA 1
ATOM 3844 C C . LEU B 1 133 ? -10.742 24.516 13.711 1 97.5 133 LEU B C 1
ATOM 3846 O O . LEU B 1 133 ? -9.703 23.891 13.969 1 97.5 133 LEU B O 1
ATOM 3850 N N . LEU B 1 134 ? -11.008 24.969 12.508 1 96.19 134 LEU B N 1
ATOM 3851 C CA . LEU B 1 134 ? -10.094 24.719 11.398 1 96.19 134 LEU B CA 1
ATOM 3852 C C . LEU B 1 134 ? -8.773 25.453 11.609 1 96.19 134 LEU B C 1
ATOM 3854 O O . LEU B 1 134 ? -7.707 24.938 11.273 1 96.19 134 LEU B O 1
ATOM 3858 N N . ARG B 1 135 ? -8.891 26.594 12.18 1 94.31 135 ARG B N 1
ATOM 3859 C CA . ARG B 1 135 ? -7.68 27.328 12.523 1 94.31 135 ARG B CA 1
ATOM 3860 C C . ARG B 1 135 ? -6.828 26.562 13.523 1 94.31 135 ARG B C 1
ATOM 3862 O O . ARG B 1 135 ? -5.605 26.484 13.375 1 94.31 135 ARG B O 1
ATOM 3869 N N . GLY B 1 136 ? -7.465 26.047 14.508 1 94.25 136 GLY B N 1
ATOM 3870 C CA . GLY B 1 136 ? -6.754 25.234 15.484 1 94.25 136 GLY B CA 1
ATOM 3871 C C . GLY B 1 136 ? -6.121 24 14.875 1 94.25 136 GLY B C 1
ATOM 3872 O O . GLY B 1 136 ? -4.992 23.641 15.211 1 94.25 136 GLY B O 1
ATOM 3873 N N . LEU B 1 137 ? -6.82 23.422 13.953 1 96 137 LEU B N 1
ATOM 3874 C CA . LEU B 1 137 ? -6.348 22.188 13.32 1 96 137 LEU B CA 1
ATOM 3875 C C . LEU B 1 137 ? -5.184 22.484 12.375 1 96 137 LEU B C 1
ATOM 3877 O O . LEU B 1 137 ? -4.328 21.625 12.156 1 96 137 LEU B O 1
ATOM 3881 N N . ARG B 1 138 ? -5.098 23.641 11.891 1 93.56 138 ARG B N 1
ATOM 3882 C CA . ARG B 1 138 ? -4.059 24.016 10.93 1 93.56 138 ARG B CA 1
ATOM 3883 C C . ARG B 1 138 ? -2.691 24.062 11.602 1 93.56 138 ARG B C 1
ATOM 3885 O O . ARG B 1 138 ? -1.661 24 10.93 1 93.56 138 ARG B O 1
ATOM 3892 N N . VAL B 1 139 ? -2.67 24.172 12.828 1 92.06 139 VAL B N 1
ATOM 3893 C CA . VAL B 1 139 ? -1.401 24.172 13.547 1 92.06 139 VAL B CA 1
ATOM 3894 C C . VAL B 1 139 ? -0.757 22.781 13.438 1 92.06 139 VAL B C 1
ATOM 3896 O O . VAL B 1 139 ? 0.449 22.672 13.203 1 92.06 139 VAL B O 1
ATOM 3899 N N . SER B 1 140 ? -1.573 21.797 13.555 1 93.94 140 SER B N 1
ATOM 3900 C CA . SER B 1 140 ? -1.097 20.422 13.445 1 93.94 140 SER B CA 1
ATOM 3901 C C . SER B 1 140 ? -1.028 19.984 11.984 1 93.94 140 SER B C 1
ATOM 3903 O O . SER B 1 140 ? -0.205 19.141 11.625 1 93.94 140 SER B O 1
ATOM 3905 N N . TRP B 1 141 ? -1.883 20.562 11.195 1 96.19 141 TRP B N 1
ATOM 3906 C CA . TRP B 1 141 ? -1.99 20.188 9.797 1 96.19 141 TRP B CA 1
ATOM 3907 C C . TRP B 1 141 ? -1.922 21.406 8.891 1 96.19 141 TRP B C 1
ATOM 3909 O O . TRP B 1 141 ? -2.924 21.797 8.289 1 96.19 141 TRP B O 1
ATOM 3919 N N . PRO B 1 142 ? -0.768 21.875 8.734 1 95.62 142 PRO B N 1
ATOM 3920 C CA . PRO B 1 142 ? -0.568 23.188 8.102 1 95.62 142 PRO B CA 1
ATOM 3921 C C . PRO B 1 142 ? -0.708 23.141 6.582 1 95.62 142 PRO B C 1
ATOM 3923 O O . PRO B 1 142 ? -0.662 22.062 5.988 1 95.62 142 PRO B O 1
ATOM 3926 N N . VAL B 1 143 ? -0.813 24.359 6.027 1 94.81 143 VAL B N 1
ATOM 3927 C CA . VAL B 1 143 ? -0.932 24.516 4.578 1 94.81 143 VAL B CA 1
ATOM 3928 C C . VAL B 1 143 ? 0.384 25.031 4.004 1 94.81 143 VAL B C 1
ATOM 3930 O O . VAL B 1 143 ? 0.581 25.031 2.789 1 94.81 143 VAL B O 1
ATOM 3933 N N . SER B 1 144 ? 1.306 25.406 4.895 1 94.94 144 SER B N 1
ATOM 3934 C CA . SER B 1 144 ? 2.584 25.938 4.43 1 94.94 144 SER B CA 1
ATOM 3935 C C . SER B 1 144 ? 3.746 25.062 4.906 1 94.94 144 SER B C 1
ATOM 3937 O O . SER B 1 144 ? 3.66 24.422 5.957 1 94.94 144 SER B O 1
ATOM 3939 N N . LEU B 1 145 ? 4.801 25.156 4.137 1 96.75 145 LEU B N 1
ATOM 3940 C CA . LEU B 1 145 ? 5.98 24.359 4.453 1 96.75 145 LEU B CA 1
ATOM 3941 C C . LEU B 1 145 ? 6.637 24.859 5.742 1 96.75 145 LEU B C 1
ATOM 3943 O O . LEU B 1 145 ? 7.109 24.047 6.547 1 96.75 145 LEU B O 1
ATOM 3947 N N . ILE B 1 146 ? 6.664 26.125 5.941 1 95.19 146 ILE B N 1
ATOM 3948 C CA . ILE B 1 146 ? 7.281 26.719 7.121 1 95.19 146 ILE B CA 1
ATOM 3949 C C . ILE B 1 146 ? 6.59 26.203 8.383 1 95.19 146 ILE B C 1
ATOM 3951 O O . ILE B 1 146 ? 7.25 25.797 9.336 1 95.19 146 ILE B O 1
ATOM 3955 N N . GLN B 1 147 ? 5.32 26.219 8.344 1 95.06 147 GLN B N 1
ATOM 3956 C CA . GLN B 1 147 ? 4.555 25.734 9.492 1 95.06 147 GLN B CA 1
ATOM 3957 C C . GLN B 1 147 ? 4.734 24.234 9.688 1 95.06 147 GLN B C 1
ATOM 3959 O O . GLN B 1 147 ? 4.727 23.734 10.812 1 95.06 147 GLN B O 1
ATOM 3964 N N . TRP B 1 148 ? 4.891 23.5 8.594 1 95.94 148 TRP B N 1
ATOM 3965 C CA . TRP B 1 148 ? 5.191 22.062 8.68 1 95.94 148 TRP B CA 1
ATOM 3966 C C . TRP B 1 148 ? 6.504 21.828 9.414 1 95.94 148 TRP B C 1
ATOM 3968 O O . TRP B 1 148 ? 6.578 20.969 10.305 1 95.94 148 TRP B O 1
ATOM 3978 N N . ASP B 1 149 ? 7.484 22.594 9.086 1 94.12 149 ASP B N 1
ATOM 3979 C CA . ASP B 1 149 ? 8.789 22.469 9.734 1 94.12 149 ASP B CA 1
ATOM 3980 C C . ASP B 1 149 ? 8.703 22.766 11.227 1 94.12 149 ASP B C 1
ATOM 3982 O O . ASP B 1 149 ? 9.344 22.094 12.039 1 94.12 149 ASP B O 1
ATOM 3986 N N . GLU B 1 150 ? 7.938 23.734 11.523 1 93.25 150 GLU B N 1
ATOM 3987 C CA . GLU B 1 150 ? 7.738 24.078 12.93 1 93.25 150 GLU B CA 1
ATOM 3988 C C . GLU B 1 150 ? 7.062 22.953 13.688 1 93.25 150 GLU B C 1
ATOM 3990 O O . GLU B 1 150 ? 7.465 22.609 14.805 1 93.25 150 GLU B O 1
ATOM 3995 N N . ARG B 1 151 ? 6.113 22.422 13.086 1 93.38 151 ARG B N 1
ATOM 3996 C CA . ARG B 1 151 ? 5.383 21.297 13.648 1 93.38 151 ARG B CA 1
ATOM 3997 C C . ARG B 1 151 ? 6.316 20.109 13.906 1 93.38 151 ARG B C 1
ATOM 3999 O O . ARG B 1 151 ? 6.266 19.5 14.969 1 93.38 151 ARG B O 1
ATOM 4006 N N . GLU B 1 152 ? 7.098 19.812 12.906 1 92.38 152 GLU B N 1
ATOM 4007 C CA . GLU B 1 152 ? 8.016 18.672 13 1 92.38 152 GLU B CA 1
ATOM 4008 C C . GLU B 1 152 ? 9.062 18.906 14.094 1 92.38 152 GLU B C 1
ATOM 4010 O O . GLU B 1 152 ? 9.438 17.984 14.812 1 92.38 152 GLU B O 1
ATOM 4015 N N . ALA B 1 153 ? 9.5 20.094 14.211 1 90.19 153 ALA B N 1
ATOM 4016 C CA . ALA B 1 153 ? 10.477 20.453 15.234 1 90.19 153 ALA B CA 1
ATOM 4017 C C . ALA B 1 153 ? 9.883 20.297 16.641 1 90.19 153 ALA B C 1
ATOM 4019 O O . ALA B 1 153 ? 10.562 19.844 17.562 1 90.19 153 ALA B O 1
ATOM 4020 N N . ALA B 1 154 ? 8.648 20.609 16.719 1 89.06 154 ALA B N 1
ATOM 4021 C CA . ALA B 1 154 ? 7.969 20.531 18.016 1 89.06 154 ALA B CA 1
ATOM 4022 C C . ALA B 1 154 ? 7.73 19.078 18.422 1 89.06 154 ALA B C 1
ATOM 4024 O O . ALA B 1 154 ? 7.57 18.781 19.609 1 89.06 154 ALA B O 1
ATOM 4025 N N . ALA B 1 155 ? 7.703 18.203 17.422 1 87.5 155 ALA B N 1
ATOM 4026 C CA . ALA B 1 155 ? 7.406 16.812 17.703 1 87.5 155 ALA B CA 1
ATOM 4027 C C . ALA B 1 155 ? 8.688 16 17.906 1 87.5 155 ALA B C 1
ATOM 4029 O O . ALA B 1 155 ? 8.648 14.781 18.062 1 87.5 155 ALA B O 1
ATOM 4030 N N . GLU B 1 156 ? 9.766 16.594 17.906 1 85.94 156 GLU B N 1
ATOM 4031 C CA . GLU B 1 156 ? 11.055 15.93 18.094 1 85.94 156 GLU B CA 1
ATOM 4032 C C . GLU B 1 156 ? 11.383 15.781 19.578 1 85.94 156 GLU B C 1
ATOM 4034 O O . GLU B 1 156 ? 11.148 16.703 20.359 1 85.94 156 GLU B O 1
ATOM 4039 N N . ASP B 1 157 ? 11.789 14.602 19.875 1 81.44 157 ASP B N 1
ATOM 4040 C CA . ASP B 1 157 ? 12.18 14.383 21.266 1 81.44 157 ASP B CA 1
ATOM 4041 C C . ASP B 1 157 ? 13.641 14.758 21.484 1 81.44 157 ASP B C 1
ATOM 4043 O O . ASP B 1 157 ? 14.289 15.312 20.594 1 81.44 157 ASP B O 1
ATOM 4047 N N . SER B 1 158 ? 14.133 14.453 22.688 1 81 158 SER B N 1
ATOM 4048 C CA . SER B 1 158 ? 15.477 14.836 23.078 1 81 158 SER B CA 1
ATOM 4049 C C . SER B 1 158 ? 16.531 14.055 22.297 1 81 158 SER B C 1
ATOM 4051 O O . SER B 1 158 ? 17.656 14.539 22.109 1 81 158 SER B O 1
ATOM 4053 N N . ASP B 1 159 ? 16.125 12.914 21.812 1 77.88 159 ASP B N 1
ATOM 4054 C CA . ASP B 1 159 ? 17.078 12.07 21.094 1 77.88 159 ASP B CA 1
ATOM 4055 C C . ASP B 1 159 ? 17.016 12.328 19.594 1 77.88 159 ASP B C 1
ATOM 4057 O O . ASP B 1 159 ? 17.703 11.664 18.812 1 77.88 159 ASP B O 1
ATOM 4061 N N . GLY B 1 160 ? 16.156 13.242 19.156 1 75.69 160 GLY B N 1
ATOM 4062 C CA . GLY B 1 160 ? 16.078 13.586 17.75 1 75.69 160 GLY B CA 1
ATOM 4063 C C . GLY B 1 160 ? 15.078 12.742 16.969 1 75.69 160 GLY B C 1
ATOM 4064 O O . GLY B 1 160 ? 15 12.82 15.75 1 75.69 160 GLY B O 1
ATOM 4065 N N . HIS B 1 161 ? 14.359 11.922 17.734 1 79.31 161 HIS B N 1
ATOM 4066 C CA . HIS B 1 161 ? 13.352 11.094 17.078 1 79.31 161 HIS B CA 1
ATOM 4067 C C . HIS B 1 161 ? 12.039 11.852 16.922 1 79.31 161 HIS B C 1
ATOM 4069 O O . HIS B 1 161 ? 11.609 12.562 17.828 1 79.31 161 HIS B O 1
ATOM 4075 N N . CYS B 1 162 ? 11.57 11.758 15.734 1 77.94 162 CYS B N 1
ATOM 4076 C CA . CYS B 1 162 ? 10.273 12.367 15.492 1 77.94 162 CYS B CA 1
ATOM 4077 C C . CYS B 1 162 ? 9.141 11.414 15.852 1 77.94 162 CYS B C 1
ATOM 4079 O O . CYS B 1 162 ? 8.969 10.375 15.211 1 77.94 162 CYS B O 1
ATOM 4081 N N . ILE B 1 163 ? 8.422 11.711 16.922 1 78.38 163 ILE B N 1
ATOM 4082 C CA . ILE B 1 163 ? 7.305 10.906 17.406 1 78.38 163 ILE B CA 1
ATOM 4083 C C . ILE B 1 163 ? 6.035 11.758 17.438 1 78.38 163 ILE B C 1
ATOM 4085 O O . ILE B 1 163 ? 5.621 12.211 18.516 1 78.38 163 ILE B O 1
ATOM 4089 N N . PRO B 1 164 ? 5.387 11.891 16.375 1 76.56 164 PRO B N 1
ATOM 4090 C CA . PRO B 1 164 ? 4.285 12.852 16.281 1 76.56 164 PRO B CA 1
ATOM 4091 C C . PRO B 1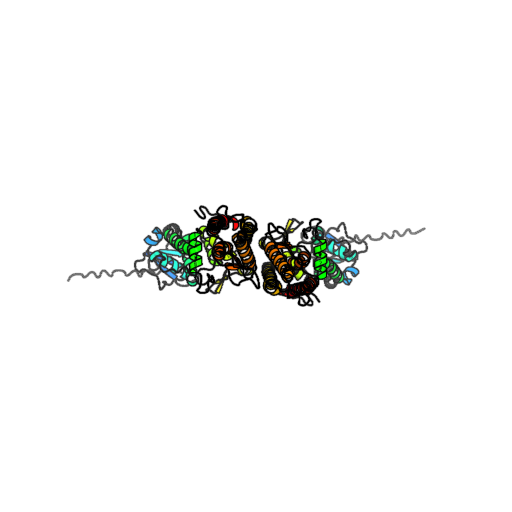 164 ? 2.99 12.344 16.891 1 76.56 164 PRO B C 1
ATOM 4093 O O . PRO B 1 164 ? 2.121 13.133 17.266 1 76.56 164 PRO B O 1
ATOM 4096 N N . ARG B 1 165 ? 2.836 11.102 17.203 1 78.69 165 ARG B N 1
ATOM 4097 C CA . ARG B 1 165 ? 1.53 10.508 17.469 1 78.69 165 ARG B CA 1
ATOM 4098 C C . ARG B 1 165 ? 1.023 10.891 18.844 1 78.69 165 ARG B C 1
ATOM 4100 O O . ARG B 1 165 ? -0.178 11.086 19.047 1 78.69 165 ARG B O 1
ATOM 4107 N N . PRO B 1 166 ? 1.903 11.133 19.719 1 76.88 166 PRO B N 1
ATOM 4108 C CA . PRO B 1 166 ? 1.377 11.555 21.031 1 76.88 166 PRO B CA 1
ATOM 4109 C C . PRO B 1 166 ? 0.844 12.984 21.016 1 76.88 166 PRO B C 1
ATOM 4111 O O . PRO B 1 166 ? -0.116 13.297 21.719 1 76.88 166 PRO B O 1
ATOM 4114 N N . SER B 1 167 ? 1.377 13.812 20.219 1 85.56 167 SER B N 1
ATOM 4115 C CA . SER B 1 167 ? 1.042 15.234 20.266 1 85.56 167 SER B CA 1
ATOM 4116 C C . SER B 1 167 ? 0.109 15.617 19.109 1 85.56 167 SER B C 1
ATOM 4118 O O . SER B 1 167 ? -0.528 16.672 19.156 1 85.56 167 SER B O 1
ATOM 4120 N N . LEU B 1 168 ? 0.006 14.742 18.234 1 92.25 168 LEU B N 1
ATOM 4121 C CA . LEU B 1 168 ? -0.803 15.07 17.062 1 92.25 168 LEU B CA 1
ATOM 4122 C C . LEU B 1 168 ? -1.858 14 16.812 1 92.25 168 LEU B C 1
ATOM 4124 O O . LEU B 1 168 ? -1.593 12.805 17 1 92.25 168 LEU B O 1
ATOM 4128 N N . PRO B 1 169 ? -3.023 14.492 16.375 1 93.44 169 PRO B N 1
ATOM 4129 C CA . PRO B 1 169 ? -4.016 13.484 16 1 93.44 169 PRO B CA 1
ATOM 4130 C C . PRO B 1 169 ? -3.533 12.578 14.875 1 93.44 169 PRO B C 1
ATOM 4132 O O . PRO B 1 169 ? -2.783 13.016 14 1 93.44 169 PRO B O 1
ATOM 4135 N N . HIS B 1 170 ? -3.912 11.375 14.969 1 94.69 170 HIS B N 1
ATOM 4136 C CA . HIS B 1 170 ? -3.514 10.438 13.922 1 94.69 170 HIS B CA 1
ATOM 4137 C C . HIS B 1 170 ? -4.051 10.867 12.562 1 94.69 170 HIS B C 1
ATOM 4139 O O . HIS B 1 170 ? -5.227 11.227 12.438 1 94.69 170 HIS B O 1
ATOM 4145 N N . PRO B 1 171 ? -3.27 10.797 11.562 1 96.38 171 PRO B N 1
ATOM 4146 C CA . PRO B 1 171 ? -3.664 11.305 10.25 1 96.38 171 PRO B CA 1
ATOM 4147 C C . PRO B 1 171 ? -4.91 10.617 9.695 1 96.38 171 PRO B C 1
ATOM 4149 O O . PRO B 1 171 ? -5.711 11.242 8.992 1 96.38 171 PRO B O 1
ATOM 4152 N N . ILE B 1 172 ? -5.145 9.391 9.977 1 97.06 172 ILE B N 1
ATOM 4153 C CA . ILE B 1 172 ? -6.328 8.688 9.484 1 97.06 172 ILE B CA 1
ATOM 4154 C C . ILE B 1 172 ? -7.586 9.375 10.008 1 97.06 172 ILE B C 1
ATOM 4156 O O . ILE B 1 172 ? -8.539 9.602 9.25 1 97.06 172 ILE B O 1
ATOM 4160 N N . MET B 1 173 ? -7.559 9.711 11.258 1 96.06 173 MET B N 1
ATOM 4161 C CA . MET B 1 173 ? -8.703 10.383 11.859 1 96.06 173 MET B CA 1
ATOM 4162 C C . MET B 1 173 ? -8.938 11.75 11.227 1 96.06 173 MET B C 1
ATOM 4164 O O . MET B 1 173 ? -10.078 12.133 10.969 1 96.06 173 MET B O 1
ATOM 4168 N N . VAL B 1 174 ? -7.898 12.398 10.953 1 97.62 174 VAL B N 1
ATOM 4169 C CA . VAL B 1 174 ? -7.973 13.742 10.383 1 97.62 174 VAL B CA 1
ATOM 4170 C C . VAL B 1 174 ? -8.5 13.672 8.953 1 97.62 174 VAL B C 1
ATOM 4172 O O . VAL B 1 174 ? -9.344 14.477 8.555 1 97.62 174 VAL B O 1
ATOM 4175 N N . ILE B 1 175 ? -8.008 12.727 8.219 1 98.38 175 ILE B N 1
ATOM 4176 C CA . ILE B 1 175 ? -8.445 12.547 6.836 1 98.38 175 ILE B CA 1
ATOM 4177 C C . ILE B 1 175 ? -9.945 12.242 6.809 1 98.38 175 ILE B C 1
ATOM 4179 O O . ILE B 1 175 ? -10.695 12.852 6.043 1 98.38 175 ILE B O 1
ATOM 4183 N N . ASN B 1 176 ? -10.336 11.375 7.633 1 97.31 176 ASN B N 1
ATOM 4184 C CA . ASN B 1 176 ? -11.758 11.023 7.703 1 97.31 176 ASN B CA 1
ATOM 4185 C C . ASN B 1 176 ? -12.609 12.234 8.086 1 97.31 176 ASN B C 1
ATOM 4187 O O . ASN B 1 176 ? -13.664 12.461 7.496 1 97.31 176 ASN B O 1
ATOM 4191 N N . LEU B 1 177 ? -12.141 12.945 9.047 1 97.38 177 LEU B N 1
ATOM 4192 C CA . LEU B 1 177 ? -12.867 14.141 9.484 1 97.38 177 LEU B CA 1
ATOM 4193 C C . LEU B 1 177 ? -12.938 15.172 8.359 1 97.38 177 LEU B C 1
ATOM 4195 O O . LEU B 1 177 ? -13.992 15.773 8.133 1 97.38 177 LEU B O 1
ATOM 4199 N N . ALA B 1 178 ? -11.836 15.406 7.73 1 97.81 178 ALA B N 1
ATOM 4200 C CA . ALA B 1 178 ? -11.773 16.391 6.656 1 97.81 178 ALA B CA 1
ATOM 4201 C C . ALA B 1 178 ? -12.758 16.062 5.539 1 97.81 178 ALA B C 1
ATOM 4203 O O . ALA B 1 178 ? -13.391 16.953 4.969 1 97.81 178 ALA B O 1
ATOM 4204 N N . ARG B 1 179 ? -12.867 14.789 5.254 1 96.75 179 ARG B N 1
ATOM 4205 C CA . ARG B 1 179 ? -13.828 14.352 4.242 1 96.75 179 ARG B CA 1
ATOM 4206 C C . ARG B 1 179 ? -15.258 14.609 4.691 1 96.75 179 ARG B C 1
ATOM 4208 O O . ARG B 1 179 ? -16.078 15.133 3.926 1 96.75 179 ARG B O 1
ATOM 4215 N N . LEU B 1 180 ? -15.516 14.281 5.875 1 94.75 180 LEU B N 1
ATOM 4216 C CA . LEU B 1 180 ? -16.859 14.414 6.43 1 94.75 180 LEU B CA 1
ATOM 4217 C C . LEU B 1 180 ? -17.25 15.883 6.543 1 94.75 180 LEU B C 1
ATOM 4219 O O . LEU B 1 180 ? -18.391 16.25 6.238 1 94.75 180 LEU B O 1
ATOM 4223 N N . ALA B 1 181 ? -16.344 16.703 6.977 1 95.94 181 ALA B N 1
ATOM 4224 C CA . ALA B 1 181 ? -16.625 18.109 7.262 1 95.94 181 ALA B CA 1
ATOM 4225 C C . ALA B 1 181 ? -16.359 18.984 6.039 1 95.94 181 ALA B C 1
ATOM 4227 O O . ALA B 1 181 ? -16.578 20.203 6.078 1 95.94 181 ALA B O 1
ATOM 4228 N N . GLY B 1 182 ? -15.867 18.422 4.988 1 94.12 182 GLY B N 1
ATOM 4229 C CA . GLY B 1 182 ? -15.555 19.234 3.816 1 94.12 182 GLY B CA 1
ATOM 4230 C C . GLY B 1 182 ? -14.445 20.234 4.055 1 94.12 182 GLY B C 1
ATOM 4231 O O . GLY B 1 182 ? -14.594 21.422 3.768 1 94.12 182 GLY B O 1
ATOM 4232 N N . ALA B 1 183 ? -13.406 19.812 4.551 1 95.5 183 ALA B N 1
ATOM 4233 C CA . ALA B 1 183 ? -12.242 20.641 4.828 1 95.5 183 ALA B CA 1
ATOM 4234 C C . ALA B 1 183 ? -11.016 20.125 4.082 1 95.5 183 ALA B C 1
ATOM 4236 O O . ALA B 1 183 ? -10.039 19.688 4.699 1 95.5 183 ALA B O 1
ATOM 4237 N N . PRO B 1 184 ? -10.977 20.281 2.785 1 96.06 184 PRO B N 1
ATOM 4238 C CA . PRO B 1 184 ? -9.891 19.719 1.978 1 96.06 184 PRO B CA 1
ATOM 4239 C C . PRO B 1 184 ? -8.531 20.344 2.295 1 96.06 184 PRO B C 1
ATOM 4241 O O . PRO B 1 184 ? -7.496 19.766 1.978 1 96.06 184 PRO B O 1
ATOM 4244 N N . GLU B 1 185 ? -8.484 21.5 2.945 1 94.81 185 GLU B N 1
ATOM 4245 C CA . GLU B 1 185 ? -7.23 22.172 3.254 1 94.81 185 GLU B CA 1
ATOM 4246 C C . GLU B 1 185 ? -6.383 21.359 4.23 1 94.81 185 GLU B C 1
ATOM 4248 O O . GLU B 1 185 ? -5.172 21.578 4.328 1 94.81 185 GLU B O 1
ATOM 4253 N N . LEU B 1 186 ? -7.016 20.453 4.957 1 96.94 186 LEU B N 1
ATOM 4254 C CA . LEU B 1 186 ? -6.297 19.656 5.938 1 96.94 186 LEU B CA 1
ATOM 4255 C C . LEU B 1 186 ? -5.691 18.422 5.285 1 96.94 186 LEU B C 1
ATOM 4257 O O . LEU B 1 186 ? -4.801 17.781 5.855 1 96.94 186 LEU B O 1
ATOM 4261 N N . LEU B 1 187 ? -6.082 18.078 4.125 1 98.12 187 LEU B N 1
ATOM 4262 C CA . LEU B 1 187 ? -5.859 16.75 3.553 1 98.12 187 LEU B CA 1
ATOM 4263 C C . LEU B 1 187 ? -4.422 16.609 3.07 1 98.12 187 LEU B C 1
ATOM 4265 O O . LEU B 1 187 ? -3.775 15.586 3.344 1 98.12 187 LEU B O 1
ATOM 4269 N N . PRO B 1 188 ? -3.816 17.547 2.381 1 98.19 188 PRO B N 1
ATOM 4270 C CA . PRO B 1 188 ? -2.479 17.312 1.833 1 98.19 188 PRO B CA 1
ATOM 4271 C C . PRO B 1 188 ? -1.444 17.016 2.914 1 98.19 188 PRO B C 1
ATOM 4273 O O . PRO B 1 188 ? -0.695 16.031 2.805 1 98.19 188 PRO B O 1
ATOM 4276 N N . SER B 1 189 ? -1.424 17.797 3.947 1 97.69 189 SER B N 1
ATOM 4277 C CA . SER B 1 189 ? -0.444 17.562 5 1 97.69 189 SER B CA 1
ATOM 4278 C C . SER B 1 189 ? -0.751 16.281 5.762 1 97.69 189 SER B C 1
ATOM 4280 O O . SER B 1 189 ? 0.162 15.562 6.18 1 97.69 189 SER B O 1
ATOM 4282 N N . ALA B 1 190 ? -2.014 15.992 5.953 1 97.94 190 ALA B N 1
ATOM 4283 C CA . ALA B 1 190 ? -2.395 14.766 6.637 1 97.94 190 ALA B CA 1
ATOM 4284 C C . ALA B 1 190 ? -1.991 13.531 5.828 1 97.94 190 ALA B C 1
ATOM 4286 O O . ALA B 1 190 ? -1.448 12.57 6.379 1 97.94 190 ALA B O 1
ATOM 4287 N N . PHE B 1 191 ? -2.246 13.586 4.551 1 98.44 191 PHE B N 1
ATOM 4288 C CA . PHE B 1 191 ? -1.847 12.492 3.67 1 98.44 191 PHE B CA 1
ATOM 4289 C C . PHE B 1 191 ? -0.331 12.336 3.65 1 98.44 191 PHE B C 1
ATOM 4291 O O . PHE B 1 191 ? 0.185 11.219 3.672 1 98.44 191 PHE B O 1
ATOM 4298 N N . TYR B 1 192 ? 0.346 13.422 3.605 1 97.75 192 TYR B N 1
ATOM 4299 C CA . TYR B 1 192 ? 1.803 13.352 3.576 1 97.75 192 TYR B CA 1
ATOM 4300 C C . TYR B 1 192 ? 2.344 12.719 4.852 1 97.75 192 TYR B C 1
ATOM 4302 O O . TYR B 1 192 ? 3.223 11.852 4.801 1 97.75 192 TYR B O 1
ATOM 4310 N N . ASP B 1 193 ? 1.818 13.18 5.938 1 96.56 193 ASP B N 1
ATOM 4311 C CA . ASP B 1 193 ? 2.242 12.609 7.211 1 96.56 193 ASP B CA 1
ATOM 4312 C C . ASP B 1 193 ? 2.018 11.102 7.242 1 96.56 193 ASP B C 1
ATOM 4314 O O . ASP B 1 193 ? 2.889 10.344 7.684 1 96.56 193 ASP B O 1
ATOM 4318 N N . LEU B 1 194 ? 0.887 10.695 6.77 1 96.31 194 LEU B N 1
ATOM 4319 C CA . LEU B 1 194 ? 0.551 9.273 6.773 1 96.31 194 LEU B CA 1
ATOM 4320 C C . LEU B 1 194 ? 1.44 8.5 5.805 1 96.31 194 LEU B C 1
ATOM 4322 O O . LEU B 1 194 ? 1.767 7.336 6.047 1 96.31 194 LEU B O 1
ATOM 4326 N N . SER B 1 195 ? 1.817 9.109 4.746 1 95.81 195 SER B N 1
ATOM 4327 C CA . SER B 1 195 ? 2.623 8.461 3.721 1 95.81 195 SER B CA 1
ATOM 4328 C C . SER B 1 195 ? 4.004 8.094 4.254 1 95.81 195 SER B C 1
ATOM 4330 O O . SER B 1 195 ? 4.715 7.285 3.652 1 95.81 195 SER B O 1
ATOM 4332 N N . ARG B 1 196 ? 4.32 8.68 5.336 1 92.19 196 ARG B N 1
ATOM 4333 C CA . ARG B 1 196 ? 5.605 8.383 5.957 1 92.19 196 ARG B CA 1
ATOM 4334 C C . ARG B 1 196 ? 5.562 7.051 6.703 1 92.19 196 ARG B C 1
ATOM 4336 O O . ARG B 1 196 ? 6.602 6.5 7.062 1 92.19 196 ARG B O 1
ATOM 4343 N N . CYS B 1 197 ? 4.41 6.574 6.898 1 90.5 197 CYS B N 1
ATOM 4344 C CA . CYS B 1 197 ? 4.238 5.27 7.527 1 90.5 197 CYS B CA 1
ATOM 4345 C C . CYS B 1 197 ? 4.234 4.156 6.488 1 90.5 197 CYS B C 1
ATOM 4347 O O . CYS B 1 197 ? 4.102 4.418 5.293 1 90.5 197 CYS B O 1
ATOM 4349 N N . SER B 1 198 ? 4.402 2.943 7.008 1 90 198 SER B N 1
ATOM 4350 C CA . SER B 1 198 ? 4.359 1.812 6.086 1 90 198 SER B CA 1
ATOM 4351 C C . SER B 1 198 ? 2.959 1.625 5.512 1 90 198 SER B C 1
ATOM 4353 O O . SER B 1 198 ? 1.962 1.854 6.199 1 90 198 SER B O 1
ATOM 4355 N N . PRO B 1 199 ? 2.932 1.159 4.262 1 91.62 199 PRO B N 1
ATOM 4356 C CA . PRO B 1 199 ? 1.626 0.927 3.643 1 91.62 199 PRO B CA 1
ATOM 4357 C C . PRO B 1 199 ? 0.77 -0.066 4.426 1 91.62 199 PRO B C 1
ATOM 4359 O O . PRO B 1 199 ? -0.444 0.122 4.547 1 91.62 199 PRO B O 1
ATOM 4362 N N . SER B 1 200 ? 1.353 -1.075 4.973 1 92.12 200 SER B N 1
ATOM 4363 C CA . SER B 1 200 ? 0.589 -2.066 5.727 1 92.12 200 SER B CA 1
ATOM 4364 C C . SER B 1 200 ? -0.018 -1.455 6.984 1 92.12 200 SER B C 1
ATOM 4366 O O . SER B 1 200 ? -1.167 -1.74 7.328 1 92.12 200 SER B O 1
ATOM 4368 N N . ASP B 1 201 ? 0.716 -0.642 7.605 1 91.25 201 ASP B N 1
ATOM 4369 C CA . ASP B 1 201 ? 0.217 0.033 8.797 1 91.25 201 ASP B CA 1
ATOM 4370 C C . ASP B 1 201 ? -0.949 0.959 8.461 1 91.25 201 ASP B C 1
ATOM 4372 O O . ASP B 1 201 ? -1.941 1.008 9.188 1 91.25 201 ASP B O 1
ATOM 4376 N N . SER B 1 202 ? -0.785 1.662 7.402 1 93.5 202 SER B N 1
ATOM 4377 C CA . SER B 1 202 ? -1.84 2.578 6.98 1 93.5 202 SER B CA 1
ATOM 4378 C C . SER B 1 202 ? -3.102 1.821 6.578 1 93.5 202 SER B C 1
ATOM 4380 O O . SER B 1 202 ? -4.215 2.266 6.863 1 93.5 202 SER B O 1
ATOM 4382 N N . ALA B 1 203 ? -2.869 0.699 5.965 1 93.56 203 ALA B N 1
ATOM 4383 C CA . ALA B 1 203 ? -3.998 -0.108 5.512 1 93.56 203 ALA B CA 1
ATOM 4384 C C . ALA B 1 203 ? -4.68 -0.806 6.684 1 93.56 203 ALA B C 1
ATOM 4386 O O . ALA B 1 203 ? -5.887 -1.064 6.648 1 93.56 203 ALA B O 1
ATOM 4387 N N . ALA B 1 204 ? -3.963 -1.09 7.719 1 92.75 204 ALA B N 1
ATOM 4388 C CA . ALA B 1 204 ? -4.48 -1.811 8.883 1 92.75 204 ALA B CA 1
ATOM 4389 C C . ALA B 1 204 ? -5.418 -0.931 9.703 1 92.75 204 ALA B C 1
ATOM 4391 O O . ALA B 1 204 ? -6.195 -1.432 10.516 1 92.75 204 ALA B O 1
ATOM 4392 N N . GLY B 1 205 ? -5.273 0.343 9.508 1 93.38 205 GLY B N 1
ATOM 4393 C CA . GLY B 1 205 ? -6.133 1.245 10.258 1 93.38 205 GLY B CA 1
ATOM 4394 C C . GLY B 1 205 ? -5.52 1.7 11.57 1 93.38 205 GLY B C 1
ATOM 4395 O O . GLY B 1 205 ? -4.34 1.454 11.828 1 93.38 205 GLY B O 1
ATOM 4396 N N . TYR B 1 206 ? -6.262 2.488 12.242 1 93.06 206 TYR B N 1
ATOM 4397 C CA . TYR B 1 206 ? -5.812 3.066 13.5 1 93.06 206 TYR B CA 1
ATOM 4398 C C . TYR B 1 206 ? -6.824 2.801 14.609 1 93.06 206 TYR B C 1
ATOM 4400 O O . TYR B 1 206 ? -8.016 3.059 14.445 1 93.06 206 TYR B O 1
ATOM 4408 N N . MET B 1 207 ? -6.242 2.23 15.695 1 89.81 207 MET B N 1
ATOM 4409 C CA . MET B 1 207 ? -7.074 2.041 16.875 1 89.81 207 MET B CA 1
ATOM 4410 C C . MET B 1 207 ? -7.203 3.34 17.672 1 89.81 207 MET B C 1
ATOM 4412 O O . MET B 1 207 ? -6.242 3.785 18.297 1 89.81 207 MET B O 1
ATOM 4416 N N . CYS B 1 208 ? -8.359 3.846 17.672 1 84.81 208 CYS B N 1
ATOM 4417 C CA . CYS B 1 208 ? -8.617 5.109 18.344 1 84.81 208 CYS B CA 1
ATOM 4418 C C . CYS B 1 208 ? -8.648 4.922 19.859 1 84.81 208 CYS B C 1
ATOM 4420 O O . CYS B 1 208 ? -8.875 3.811 20.344 1 84.81 208 CYS B O 1
ATOM 4422 N N . PRO B 1 209 ? -8.398 6.004 20.547 1 79.5 209 PRO B N 1
ATOM 4423 C CA . PRO B 1 209 ? -8.492 5.926 22 1 79.5 209 PRO B CA 1
ATOM 4424 C C . PRO B 1 209 ? -9.867 5.461 22.484 1 79.5 209 PRO B C 1
ATOM 4426 O O . PRO B 1 209 ? -9.977 4.883 23.562 1 79.5 209 PRO B O 1
ATOM 4429 N N . THR B 1 210 ? -10.867 5.645 21.672 1 77.12 210 THR B N 1
ATOM 4430 C CA . THR B 1 210 ? -12.227 5.219 22 1 77.12 210 THR B CA 1
ATOM 4431 C C . THR B 1 210 ? -12.406 3.732 21.703 1 77.12 210 THR B C 1
ATOM 4433 O O . THR B 1 210 ? -13.523 3.209 21.797 1 77.12 210 THR B O 1
ATOM 4436 N N . SER B 1 211 ? -11.352 3.043 21.297 1 79.69 211 SER B N 1
ATOM 4437 C CA . SER B 1 211 ? -11.328 1.607 21.031 1 79.69 211 SER B CA 1
ATOM 4438 C C . SER B 1 211 ? -12.07 1.269 19.75 1 79.69 211 SER B C 1
ATOM 4440 O O . SER B 1 211 ? -12.688 0.205 19.641 1 79.69 211 SER B O 1
ATOM 4442 N N . GLN B 1 212 ? -12.133 2.244 19.016 1 85.62 212 GLN B N 1
ATOM 4443 C CA . GLN B 1 212 ? -12.695 2.004 17.688 1 85.62 212 GLN B CA 1
ATOM 4444 C C . GLN B 1 212 ? -11.609 2 16.625 1 85.62 212 GLN B C 1
ATOM 4446 O O . GLN B 1 212 ? -10.68 2.807 16.672 1 85.62 212 GLN B O 1
ATOM 4451 N N . LEU B 1 213 ? -11.75 1.077 15.727 1 92.31 213 LEU B N 1
ATOM 4452 C CA . LEU B 1 213 ? -10.797 0.983 14.633 1 92.31 213 LEU B CA 1
ATOM 4453 C C . LEU B 1 213 ? -11.227 1.849 13.453 1 92.31 213 LEU B C 1
ATOM 4455 O O . LEU B 1 213 ? -12.352 1.711 12.953 1 92.31 213 LEU B O 1
ATOM 4459 N N . ALA B 1 214 ? -10.398 2.795 13.188 1 94.12 214 ALA B N 1
ATOM 4460 C CA . ALA B 1 214 ? -10.664 3.68 12.055 1 94.12 214 ALA B CA 1
ATOM 4461 C C . ALA B 1 214 ? -9.844 3.273 10.828 1 94.12 214 ALA B C 1
ATOM 4463 O O . ALA B 1 214 ? -8.656 2.965 10.945 1 94.12 214 ALA B O 1
ATOM 4464 N N . PHE B 1 215 ? -10.562 3.254 9.648 1 95.5 215 PHE B N 1
ATOM 4465 C CA . PHE B 1 215 ? -9.906 2.912 8.398 1 95.5 215 PHE B CA 1
ATOM 4466 C C . PHE B 1 215 ? -10.055 4.039 7.379 1 95.5 215 PHE B C 1
ATOM 4468 O O . PHE B 1 215 ? -11.016 4.812 7.441 1 95.5 215 PHE B O 1
ATOM 4475 N N . LEU B 1 216 ? -9.086 4.113 6.57 1 96.5 216 LEU B N 1
ATOM 4476 C CA . LEU B 1 216 ? -9.289 4.914 5.371 1 96.5 216 LEU B CA 1
ATOM 4477 C C . LEU B 1 216 ? -10.289 4.242 4.43 1 96.5 216 LEU B C 1
ATOM 4479 O O . LEU B 1 216 ? -10.367 3.014 4.379 1 96.5 216 LEU B O 1
ATOM 4483 N N . SER B 1 217 ? -11.039 5.113 3.732 1 95.69 217 SER B N 1
ATOM 4484 C CA . SER B 1 217 ? -11.805 4.551 2.627 1 95.69 217 SER B CA 1
ATOM 4485 C C . SER B 1 217 ? -10.891 3.939 1.573 1 95.69 217 SER B C 1
ATOM 4487 O O . SER B 1 217 ? -9.711 4.281 1.494 1 95.69 217 SER B O 1
ATOM 4489 N N . ALA B 1 218 ? -11.406 3.047 0.739 1 92.06 218 ALA B N 1
ATOM 4490 C CA . ALA B 1 218 ? -10.625 2.441 -0.338 1 92.06 218 ALA B CA 1
ATOM 4491 C C . ALA B 1 218 ? -10.062 3.506 -1.277 1 92.06 218 ALA B C 1
ATOM 4493 O O . ALA B 1 218 ? -8.922 3.408 -1.728 1 92.06 218 ALA B O 1
ATOM 4494 N N . GLU B 1 219 ? -10.805 4.449 -1.493 1 95.19 219 GLU B N 1
ATOM 4495 C CA . GLU B 1 219 ? -10.375 5.535 -2.365 1 95.19 219 GLU B CA 1
ATOM 4496 C C . GLU B 1 219 ? -9.219 6.312 -1.75 1 95.19 219 GLU B C 1
ATOM 4498 O O . GLU B 1 219 ? -8.227 6.602 -2.428 1 95.19 219 GLU B O 1
ATOM 4503 N N . ASP B 1 220 ? -9.359 6.625 -0.495 1 97.62 220 ASP B N 1
ATOM 4504 C CA . ASP B 1 220 ? -8.312 7.406 0.163 1 97.62 220 ASP B CA 1
ATOM 4505 C C . ASP B 1 220 ? -7.047 6.574 0.359 1 97.62 220 ASP B C 1
ATOM 4507 O O . ASP B 1 220 ? -5.938 7.105 0.315 1 97.62 220 ASP B O 1
ATOM 4511 N N . LEU B 1 221 ? -7.27 5.328 0.556 1 96.81 221 LEU B N 1
ATOM 4512 C CA . LEU B 1 221 ? -6.098 4.461 0.617 1 96.81 221 LEU B CA 1
ATOM 4513 C C . LEU B 1 221 ? -5.344 4.473 -0.708 1 96.81 221 LEU B C 1
ATOM 4515 O O . LEU B 1 221 ? -4.113 4.551 -0.727 1 96.81 221 LEU B O 1
ATOM 4519 N N . MET B 1 222 ? -6.047 4.391 -1.785 1 95.81 222 MET B N 1
ATOM 4520 C CA . MET B 1 222 ? -5.434 4.449 -3.109 1 95.81 222 MET B CA 1
ATOM 4521 C C . MET B 1 222 ? -4.711 5.773 -3.316 1 95.81 222 MET B C 1
ATOM 4523 O O . MET B 1 222 ? -3.592 5.801 -3.834 1 95.81 222 MET B O 1
ATOM 4527 N N . LYS B 1 223 ? -5.309 6.832 -2.883 1 97.69 223 LYS B N 1
ATOM 4528 C CA . LYS B 1 223 ? -4.672 8.141 -2.977 1 97.69 223 LYS B CA 1
ATOM 4529 C C . LYS B 1 223 ? -3.379 8.188 -2.168 1 97.69 223 LYS B C 1
ATOM 4531 O O . LYS B 1 223 ? -2.377 8.742 -2.619 1 97.69 223 LYS B O 1
ATOM 4536 N N . LEU B 1 224 ? -3.465 7.59 -1.021 1 98.12 224 LEU B N 1
ATOM 4537 C CA . LEU B 1 224 ? -2.291 7.539 -0.154 1 98.12 224 LEU B CA 1
ATOM 4538 C C . LEU B 1 224 ? -1.146 6.797 -0.833 1 98.12 224 LEU B C 1
ATOM 4540 O O . LEU B 1 224 ? -0.013 7.281 -0.857 1 98.12 224 LEU B O 1
ATOM 4544 N N . LEU B 1 225 ? -1.477 5.66 -1.353 1 96.38 225 LEU B N 1
ATOM 4545 C CA . LEU B 1 225 ? -0.454 4.828 -1.977 1 96.38 225 LEU B CA 1
ATOM 4546 C C . LEU B 1 225 ? 0.158 5.531 -3.182 1 96.38 225 LEU B C 1
ATOM 4548 O O . LEU B 1 225 ? 1.382 5.562 -3.336 1 96.38 225 LEU B O 1
ATOM 4552 N N . ARG B 1 226 ? -0.622 6.117 -3.959 1 96.06 226 ARG B N 1
ATOM 4553 C CA . ARG B 1 226 ? -0.138 6.848 -5.129 1 96.06 226 ARG B CA 1
ATOM 4554 C C . ARG B 1 226 ? 0.709 8.047 -4.715 1 96.06 226 ARG B C 1
ATOM 4556 O O . ARG B 1 226 ? 1.768 8.297 -5.293 1 96.06 226 ARG B O 1
ATOM 4563 N N . GLY B 1 227 ? 0.182 8.773 -3.77 1 97.38 227 GLY B N 1
ATOM 4564 C CA . GLY B 1 227 ? 0.935 9.922 -3.285 1 97.38 227 GLY B CA 1
ATOM 4565 C C . GLY B 1 227 ? 2.301 9.555 -2.74 1 97.38 227 GLY B C 1
ATOM 4566 O O . GLY B 1 227 ? 3.287 10.242 -2.998 1 97.38 227 GLY B O 1
ATOM 4567 N N . ARG B 1 228 ? 2.357 8.484 -2.018 1 95.5 228 ARG B N 1
ATOM 4568 C CA . ARG B 1 228 ? 3.629 7.992 -1.492 1 95.5 228 ARG B CA 1
ATOM 4569 C C . ARG B 1 228 ? 4.598 7.664 -2.621 1 95.5 228 ARG B C 1
ATOM 4571 O O . ARG B 1 228 ? 5.785 7.996 -2.545 1 95.5 228 ARG B O 1
ATOM 4578 N N . GLU B 1 229 ? 4.094 7.039 -3.607 1 92.56 229 GLU B N 1
ATOM 4579 C CA . GLU B 1 229 ? 4.918 6.668 -4.758 1 92.56 229 GLU B CA 1
ATOM 4580 C C . GLU B 1 229 ? 5.43 7.906 -5.488 1 92.56 229 GLU B C 1
ATOM 4582 O O . GLU B 1 229 ? 6.594 7.953 -5.898 1 92.56 229 GLU B O 1
ATOM 4587 N N . HIS B 1 230 ? 4.594 8.852 -5.625 1 95.38 230 HIS B N 1
ATOM 4588 C CA . HIS B 1 230 ? 5.012 10.094 -6.258 1 95.38 230 HIS B CA 1
ATOM 4589 C C . HIS B 1 230 ? 6.102 10.789 -5.445 1 95.38 230 HIS B C 1
ATOM 4591 O O . HIS B 1 230 ? 7.086 11.266 -6.008 1 95.38 230 HIS B O 1
ATOM 4597 N N . ALA B 1 231 ? 5.898 10.828 -4.176 1 94.94 231 ALA B N 1
ATOM 4598 C CA . ALA B 1 231 ? 6.891 11.461 -3.309 1 94.94 231 ALA B CA 1
ATOM 4599 C C . ALA B 1 231 ? 8.227 10.734 -3.389 1 94.94 231 ALA B C 1
ATOM 4601 O O . ALA B 1 231 ? 9.281 11.375 -3.455 1 94.94 231 ALA B O 1
ATOM 4602 N N . SER B 1 232 ? 8.164 9.461 -3.389 1 90.81 232 SER B N 1
ATOM 4603 C CA . SER B 1 232 ? 9.375 8.656 -3.498 1 90.81 232 SER B CA 1
ATOM 4604 C C . SER B 1 232 ? 10.078 8.898 -4.828 1 90.81 232 SER B C 1
ATOM 4606 O O . SER B 1 232 ? 11.305 9.031 -4.875 1 90.81 232 SER B O 1
ATOM 4608 N N . ARG B 1 233 ? 9.344 8.938 -5.848 1 91.38 233 ARG B N 1
ATOM 4609 C CA . ARG B 1 233 ? 9.898 9.195 -7.172 1 91.38 233 ARG B CA 1
ATOM 4610 C C . ARG B 1 233 ? 10.523 10.586 -7.242 1 91.38 233 ARG B C 1
ATOM 4612 O O . ARG B 1 233 ? 11.57 10.766 -7.875 1 91.38 233 ARG B O 1
ATOM 4619 N N . PHE B 1 234 ? 9.883 11.5 -6.652 1 95.5 234 PHE B N 1
ATOM 4620 C CA . PHE B 1 234 ? 10.398 12.859 -6.617 1 95.5 234 PHE B CA 1
ATOM 4621 C C . PHE B 1 234 ? 11.766 12.898 -5.949 1 95.5 234 PHE B C 1
ATOM 4623 O O . PHE B 1 234 ? 12.703 13.516 -6.473 1 95.5 234 PHE B O 1
ATOM 4630 N N . LEU B 1 235 ? 11.883 12.242 -4.844 1 93.62 235 LEU B N 1
ATOM 4631 C CA . LEU B 1 235 ? 13.148 12.195 -4.129 1 93.62 235 LEU B CA 1
ATOM 4632 C C . LEU B 1 235 ? 14.219 11.492 -4.961 1 93.62 235 LEU B C 1
ATOM 4634 O O . LEU B 1 235 ? 15.359 11.953 -5.027 1 93.62 235 LEU B O 1
ATOM 4638 N N . SER B 1 236 ? 13.852 10.461 -5.578 1 90.06 236 SER B N 1
ATOM 4639 C CA . SER B 1 236 ? 14.781 9.727 -6.43 1 90.06 236 SER B CA 1
ATOM 4640 C C . SER B 1 236 ? 15.297 10.602 -7.566 1 90.06 236 SER B C 1
ATOM 4642 O O . SER B 1 236 ? 16.484 10.594 -7.879 1 90.06 236 SER B O 1
ATOM 4644 N N . THR B 1 237 ? 14.391 11.258 -8.141 1 92 237 THR B N 1
ATOM 4645 C CA . THR B 1 237 ? 14.758 12.164 -9.227 1 92 237 THR B CA 1
ATOM 4646 C C . THR B 1 237 ? 15.695 13.258 -8.727 1 92 237 THR B C 1
ATOM 4648 O O . THR B 1 237 ? 16.672 13.602 -9.398 1 92 237 THR B O 1
ATOM 4651 N N . PHE B 1 238 ? 15.477 13.797 -7.57 1 95 238 PHE B N 1
ATOM 4652 C CA . PHE B 1 238 ? 16.344 14.789 -6.941 1 95 238 PHE B CA 1
ATOM 4653 C C . PHE B 1 238 ? 17.75 14.227 -6.746 1 95 238 PHE B C 1
ATOM 4655 O O . PHE B 1 238 ? 18.734 14.906 -7.035 1 95 238 PHE B O 1
ATOM 4662 N N . ILE B 1 239 ? 17.844 13.023 -6.328 1 91.5 239 ILE B N 1
ATOM 4663 C CA . ILE B 1 239 ? 19.141 12.398 -6.051 1 91.5 239 ILE B CA 1
ATOM 4664 C C . ILE B 1 239 ? 19.922 12.25 -7.352 1 91.5 239 ILE B C 1
ATOM 4666 O O . ILE B 1 239 ? 21.094 12.648 -7.418 1 91.5 239 ILE B O 1
ATOM 4670 N N . VAL B 1 240 ? 19.281 11.797 -8.352 1 88.19 240 VAL B N 1
ATOM 4671 C CA . VAL B 1 240 ? 19.953 11.523 -9.625 1 88.19 240 VAL B CA 1
ATOM 4672 C C . VAL B 1 240 ? 20.328 12.836 -10.297 1 88.19 240 VAL B C 1
ATOM 4674 O O . VAL B 1 240 ? 21.453 12.984 -10.781 1 88.19 240 VAL B O 1
ATOM 4677 N N . ASN B 1 241 ? 19.453 13.797 -10.195 1 91.44 241 ASN B N 1
ATOM 4678 C CA . ASN B 1 241 ? 19.625 15.016 -10.977 1 91.44 241 ASN B CA 1
ATOM 4679 C C . ASN B 1 241 ? 20.5 16.031 -10.242 1 91.44 241 ASN B C 1
ATOM 4681 O O . ASN B 1 241 ? 21.234 16.797 -10.867 1 91.44 241 ASN B O 1
ATOM 4685 N N . GLU B 1 242 ? 20.406 16 -8.883 1 93.25 242 GLU B N 1
ATOM 4686 C CA . GLU B 1 242 ? 20.984 17.141 -8.172 1 93.25 242 GLU B CA 1
ATOM 4687 C C . GLU B 1 242 ? 22.141 16.703 -7.285 1 93.25 242 GLU B C 1
ATOM 4689 O O . GLU B 1 242 ? 23 17.531 -6.934 1 93.25 242 GLU B O 1
ATOM 4694 N N . LEU B 1 243 ? 22.172 15.477 -6.926 1 91.5 243 LEU B N 1
ATOM 4695 C CA . LEU B 1 243 ? 23.172 15.07 -5.949 1 91.5 243 LEU B CA 1
ATOM 4696 C C . LEU B 1 243 ? 24.266 14.227 -6.609 1 91.5 243 LEU B C 1
ATOM 4698 O O . LEU B 1 243 ? 25.453 14.477 -6.41 1 91.5 243 LEU B O 1
ATOM 4702 N N . GLU B 1 244 ? 23.828 13.32 -7.348 1 86.38 244 GLU B N 1
ATOM 4703 C CA . GLU B 1 244 ? 24.797 12.422 -7.969 1 86.38 244 GLU B CA 1
ATOM 4704 C C . GLU B 1 244 ? 25.703 13.172 -8.93 1 86.38 244 GLU B C 1
ATOM 4706 O O . GLU B 1 244 ? 25.234 13.836 -9.859 1 86.38 244 GLU B O 1
ATOM 4711 N N . GLY B 1 245 ? 27.062 13.023 -8.695 1 82.75 245 GLY B N 1
ATOM 4712 C CA . GLY B 1 245 ? 28.031 13.633 -9.578 1 82.75 245 GLY B CA 1
ATOM 4713 C C . GLY B 1 245 ? 28.016 15.148 -9.531 1 82.75 245 GLY B C 1
ATOM 4714 O O . GLY B 1 245 ? 28.453 15.812 -10.469 1 82.75 245 GLY B O 1
ATOM 4715 N N . ARG B 1 246 ? 27.453 15.68 -8.453 1 89.5 246 ARG B N 1
ATOM 4716 C CA . ARG B 1 246 ? 27.344 17.141 -8.344 1 89.5 246 ARG B CA 1
ATOM 4717 C C . ARG B 1 246 ? 28.734 17.781 -8.328 1 89.5 246 ARG B C 1
ATOM 4719 O O . ARG B 1 246 ? 29.625 17.312 -7.629 1 89.5 246 ARG B O 1
ATOM 4726 N N . HIS B 1 247 ? 28.797 18.797 -9.094 1 88.06 247 HIS B N 1
ATOM 4727 C CA . HIS B 1 247 ? 30.031 19.562 -9.164 1 88.06 247 HIS B CA 1
ATOM 4728 C C . HIS B 1 247 ? 30.047 20.703 -8.164 1 88.06 247 HIS B C 1
ATOM 4730 O O . HIS B 1 247 ? 29 21.234 -7.809 1 88.06 247 HIS B O 1
ATOM 4736 N N . PRO B 1 248 ? 31.281 21.031 -7.723 1 89.31 248 PRO B N 1
ATOM 4737 C CA . PRO B 1 248 ? 31.375 22.203 -6.844 1 89.31 248 PRO B CA 1
ATOM 4738 C C . PRO B 1 248 ? 30.906 23.484 -7.512 1 89.31 248 PRO B C 1
ATOM 4740 O O . PRO B 1 248 ? 30.797 23.547 -8.742 1 89.31 248 PRO B O 1
ATOM 4743 N N . SER B 1 249 ? 30.578 24.422 -6.66 1 91 249 SER B N 1
ATOM 4744 C CA . SER B 1 249 ? 30.125 25.734 -7.133 1 91 249 SER B CA 1
ATOM 4745 C C . SER B 1 249 ? 31.203 26.422 -7.961 1 91 249 SER B C 1
ATOM 4747 O O . SER B 1 249 ? 32.375 26.156 -7.805 1 91 249 SER B O 1
ATOM 4749 N N . ALA B 1 250 ? 30.75 27.266 -8.844 1 88.62 250 ALA B N 1
ATOM 4750 C CA . ALA B 1 250 ? 31.688 28.094 -9.609 1 88.62 250 ALA B CA 1
ATOM 4751 C C . ALA B 1 250 ? 32.531 28.953 -8.688 1 88.62 250 ALA B C 1
ATOM 4753 O O . ALA B 1 250 ? 33.656 29.312 -9.031 1 88.62 250 ALA B O 1
ATOM 4754 N N . LEU B 1 251 ? 32.125 29.203 -7.508 1 89.31 251 LEU B N 1
ATOM 4755 C CA . LEU B 1 251 ? 32.812 30.047 -6.539 1 89.31 251 LEU B CA 1
ATOM 4756 C C . LEU B 1 251 ? 33.469 29.203 -5.453 1 89.31 251 LEU B C 1
ATOM 4758 O O . LEU B 1 251 ? 33.75 29.703 -4.355 1 89.31 251 LEU B O 1
ATOM 4762 N N . CYS B 1 252 ? 33.625 27.922 -5.797 1 90.62 252 CYS B N 1
ATOM 4763 C CA . CYS B 1 252 ? 34.219 27 -4.812 1 90.62 252 CYS B CA 1
ATOM 4764 C C . CYS B 1 252 ? 35.562 27.5 -4.336 1 90.62 252 CYS B C 1
ATOM 4766 O O . CYS B 1 252 ? 36.406 27.875 -5.148 1 90.62 252 CYS B O 1
ATOM 4768 N N . ALA B 1 253 ? 35.812 27.5 -3.037 1 85.12 253 ALA B N 1
ATOM 4769 C CA . ALA B 1 253 ? 37.062 28 -2.43 1 85.12 253 ALA B CA 1
ATOM 4770 C C . ALA B 1 253 ? 38.25 27.094 -2.789 1 85.12 253 ALA B C 1
ATOM 4772 O O . ALA B 1 253 ? 39.375 27.531 -2.768 1 85.12 253 ALA B O 1
ATOM 4773 N N . PHE B 1 254 ? 37.875 25.891 -2.986 1 77.94 254 PHE B N 1
ATOM 4774 C CA . PHE B 1 254 ? 38.969 24.953 -3.246 1 77.94 254 PHE B CA 1
ATOM 4775 C C . PHE B 1 254 ? 39.281 24.891 -4.734 1 77.94 254 PHE B C 1
ATOM 4777 O O . PHE B 1 254 ? 40.281 24.266 -5.141 1 77.94 254 PHE B O 1
ATOM 4784 N N . GLY B 1 255 ? 39.062 25.859 -5.695 1 63.19 255 GLY B N 1
ATOM 4785 C CA . GLY B 1 255 ? 39.344 26.094 -7.098 1 63.19 255 GLY B CA 1
ATOM 4786 C C . GLY B 1 255 ? 39.406 24.812 -7.914 1 63.19 255 GLY B C 1
ATOM 4787 O O . GLY B 1 255 ? 39.25 23.719 -7.371 1 63.19 255 GLY B O 1
ATOM 4788 N N . ALA B 1 256 ? 39.312 24.781 -9.289 1 56.38 256 ALA B N 1
ATOM 4789 C CA . ALA B 1 256 ? 39.469 23.688 -10.25 1 56.38 256 ALA B CA 1
ATOM 4790 C C . ALA B 1 256 ? 40.781 22.969 -10.062 1 56.38 256 ALA B C 1
ATOM 4792 O O . ALA B 1 256 ? 41 21.891 -10.609 1 56.38 256 ALA B O 1
ATOM 4793 N N . ARG B 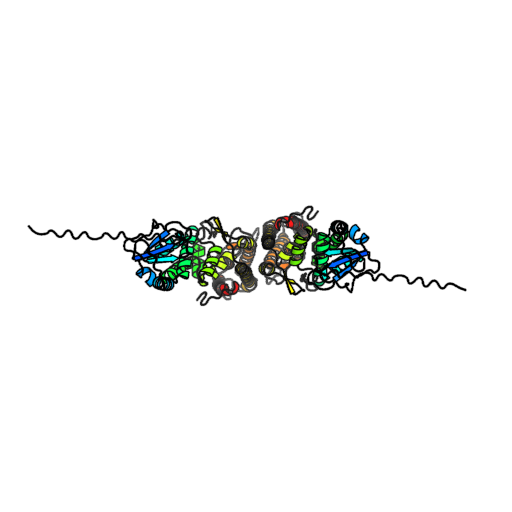1 257 ? 41.875 23.672 -9.719 1 51.5 257 ARG B N 1
ATOM 4794 C CA . ARG B 1 257 ? 43.25 23.188 -9.938 1 51.5 257 ARG B CA 1
ATOM 4795 C C . ARG B 1 257 ? 43.656 22.203 -8.852 1 51.5 257 ARG B C 1
ATOM 4797 O O . ARG B 1 257 ? 44.656 21.5 -8.992 1 51.5 257 ARG B O 1
ATOM 4804 N N . GLU B 1 258 ? 43.688 22.625 -7.469 1 49.59 258 GLU B N 1
ATOM 4805 C CA . GLU B 1 258 ? 44.531 22 -6.48 1 49.59 258 GLU B CA 1
ATOM 4806 C C . GLU B 1 258 ? 43.969 20.672 -6 1 49.59 258 GLU B C 1
ATOM 4808 O O . GLU B 1 258 ? 42.75 20.453 -6.066 1 49.59 258 GLU B O 1
ATOM 4813 N N . PRO B 1 259 ? 44.812 19.766 -5.617 1 50.47 259 PRO B N 1
ATOM 4814 C CA . PRO B 1 259 ? 44.594 18.453 -5.031 1 50.47 259 PRO B CA 1
ATOM 4815 C C . PRO B 1 259 ? 43.406 18.422 -4.074 1 50.47 259 PRO B C 1
ATOM 4817 O O . PRO B 1 259 ? 42.875 17.344 -3.783 1 50.47 259 PRO B O 1
ATOM 4820 N N . GLY B 1 260 ? 43.25 19.5 -3.404 1 49.56 260 GLY B N 1
ATOM 4821 C CA . GLY B 1 260 ? 42.188 19.734 -2.422 1 49.56 260 GLY B CA 1
ATOM 4822 C C . GLY B 1 260 ? 40.812 19.703 -3.02 1 49.56 260 GLY B C 1
ATOM 4823 O O . GLY B 1 260 ? 39.812 19.953 -2.32 1 49.56 260 GLY B O 1
ATOM 4824 N N . ARG B 1 261 ? 40.719 20.188 -4.305 1 52.19 261 ARG B N 1
ATOM 4825 C CA . ARG B 1 261 ? 39.531 20.391 -5.145 1 52.19 261 ARG B CA 1
ATOM 4826 C C . ARG B 1 261 ? 38.531 19.281 -4.918 1 52.19 261 ARG B C 1
ATOM 4828 O O . ARG B 1 261 ? 37.312 19.516 -5.035 1 52.19 261 ARG B O 1
ATOM 4835 N N . ARG B 1 262 ? 38.938 18.234 -4.508 1 69.75 262 ARG B N 1
ATOM 4836 C CA . ARG B 1 262 ? 38 17.109 -4.547 1 69.75 262 ARG B CA 1
ATOM 4837 C C . ARG B 1 262 ? 37.25 16.969 -3.23 1 69.75 262 ARG B C 1
ATOM 4839 O O . ARG B 1 262 ? 36.438 16.062 -3.066 1 69.75 262 ARG B O 1
ATOM 4846 N N . SER B 1 263 ? 37.562 18.172 -2.447 1 79.75 263 SER B N 1
ATOM 4847 C CA . SER B 1 263 ? 37 18.031 -1.114 1 79.75 263 SER B CA 1
ATOM 4848 C C . SER B 1 263 ? 35.469 18.203 -1.149 1 79.75 263 SER B C 1
ATOM 4850 O O . SER B 1 263 ? 34.75 17.359 -0.632 1 79.75 263 SER B O 1
ATOM 4852 N N . CYS B 1 264 ? 35.062 19.312 -1.886 1 87.12 264 CYS B N 1
ATOM 4853 C CA . CYS B 1 264 ? 33.625 19.547 -1.938 1 87.12 264 CYS B CA 1
ATOM 4854 C C . CYS B 1 264 ? 32.906 18.422 -2.693 1 87.12 264 CYS B C 1
ATOM 4856 O O . CYS B 1 264 ? 31.828 17.984 -2.295 1 87.12 264 CYS B O 1
ATOM 4858 N N . GLN B 1 265 ? 33.531 18 -3.699 1 85.25 265 GLN B N 1
ATOM 4859 C CA . GLN B 1 265 ? 32.938 16.891 -4.449 1 85.25 265 GLN B CA 1
ATOM 4860 C C . GLN B 1 265 ? 32.844 15.641 -3.592 1 85.25 265 GLN B C 1
ATOM 4862 O O . GLN B 1 265 ? 31.828 14.938 -3.625 1 85.25 265 GLN B O 1
ATOM 4867 N N . ALA B 1 266 ? 33.844 15.422 -2.865 1 83.88 266 ALA B N 1
ATOM 4868 C CA . ALA B 1 266 ? 33.875 14.273 -1.968 1 83.88 266 ALA B CA 1
ATOM 4869 C C . ALA B 1 266 ? 32.781 14.406 -0.888 1 83.88 266 ALA B C 1
ATOM 4871 O O . ALA B 1 266 ? 32.188 13.414 -0.485 1 83.88 266 ALA B O 1
ATOM 4872 N N . ALA B 1 267 ? 32.656 15.625 -0.492 1 87.94 267 ALA B N 1
ATOM 4873 C CA . ALA B 1 267 ? 31.609 15.875 0.515 1 87.94 267 ALA B CA 1
ATOM 4874 C C . ALA B 1 267 ? 30.219 15.562 -0.033 1 87.94 267 ALA B C 1
ATOM 4876 O O . ALA B 1 267 ? 29.422 14.914 0.64 1 87.94 267 ALA B O 1
ATOM 4877 N N . PHE B 1 268 ? 30.016 15.969 -1.259 1 89.94 268 PHE B N 1
ATOM 4878 C CA . PHE B 1 268 ? 28.719 15.703 -1.873 1 89.94 268 PHE B CA 1
ATOM 4879 C C . PHE B 1 268 ? 28.516 14.211 -2.102 1 89.94 268 PHE B C 1
ATOM 4881 O O . PHE B 1 268 ? 27.406 13.695 -1.946 1 89.94 268 PHE B O 1
ATOM 4888 N N . GLU B 1 269 ? 29.562 13.547 -2.447 1 85.38 269 GLU B N 1
ATOM 4889 C CA . GLU B 1 269 ? 29.469 12.102 -2.611 1 85.38 269 GLU B CA 1
ATOM 4890 C C . GLU B 1 269 ? 29.156 11.414 -1.286 1 85.38 269 GLU B C 1
ATOM 4892 O O . GLU B 1 269 ? 28.359 10.477 -1.238 1 85.38 269 GLU B O 1
ATOM 4897 N N . ALA B 1 270 ? 29.734 11.938 -0.279 1 85.88 270 ALA B N 1
ATOM 4898 C CA . ALA B 1 270 ? 29.547 11.352 1.044 1 85.88 270 ALA B CA 1
ATOM 4899 C C . ALA B 1 270 ? 28.094 11.516 1.505 1 85.88 270 ALA B C 1
ATOM 4901 O O . ALA B 1 270 ? 27.5 10.578 2.027 1 85.88 270 ALA B O 1
ATOM 4902 N N . ILE B 1 271 ? 27.547 12.688 1.287 1 90.06 271 ILE B N 1
ATOM 4903 C CA . ILE B 1 271 ? 26.188 12.906 1.768 1 90.06 271 ILE B CA 1
ATOM 4904 C C . ILE B 1 271 ? 25.203 12.133 0.891 1 90.06 271 ILE B C 1
ATOM 4906 O O . ILE B 1 271 ? 24.141 11.719 1.359 1 90.06 271 ILE B O 1
ATOM 4910 N N . THR B 1 272 ? 25.547 11.984 -0.376 1 89.31 272 THR B N 1
ATOM 4911 C CA . THR B 1 272 ? 24.703 11.18 -1.248 1 89.31 272 THR B CA 1
ATOM 4912 C C . THR B 1 272 ? 24.641 9.734 -0.762 1 89.31 272 THR B C 1
ATOM 4914 O O . THR B 1 272 ? 23.562 9.148 -0.664 1 89.31 272 THR B O 1
ATOM 4917 N N . PHE B 1 273 ? 25.719 9.25 -0.403 1 84.38 273 PHE B N 1
ATOM 4918 C CA . PHE B 1 273 ? 25.797 7.883 0.104 1 84.38 273 PHE B CA 1
ATOM 4919 C C . PHE B 1 273 ? 25.016 7.75 1.409 1 84.38 273 PHE B C 1
ATOM 4921 O O . PHE B 1 273 ? 24.266 6.793 1.595 1 84.38 273 PHE B O 1
ATOM 4928 N N . GLU B 1 274 ? 25.25 8.68 2.215 1 86.75 274 GLU B N 1
ATOM 4929 C CA . GLU B 1 274 ? 24.562 8.648 3.5 1 86.75 274 GLU B CA 1
ATOM 4930 C C . GLU B 1 274 ? 23.047 8.719 3.316 1 86.75 274 GLU B C 1
ATOM 4932 O O . GLU B 1 274 ? 22.297 8.031 4.012 1 86.75 274 GLU B O 1
ATOM 4937 N N . LEU B 1 275 ? 22.625 9.5 2.428 1 89.25 275 LEU B N 1
ATOM 4938 C CA . LEU B 1 275 ? 21.203 9.617 2.137 1 89.25 275 LEU B CA 1
ATOM 4939 C C . LEU B 1 275 ? 20.641 8.289 1.636 1 89.25 275 LEU B C 1
ATOM 4941 O O . LEU B 1 275 ? 19.609 7.82 2.123 1 89.25 275 LEU B O 1
ATOM 4945 N N . LEU B 1 276 ? 21.328 7.703 0.735 1 87.12 276 LEU B N 1
ATOM 4946 C CA . LEU B 1 276 ? 20.891 6.438 0.165 1 87.12 276 LEU B CA 1
ATOM 4947 C C . LEU B 1 276 ? 20.828 5.352 1.233 1 87.12 276 LEU B C 1
ATOM 4949 O O . LEU B 1 276 ? 19.922 4.512 1.229 1 87.12 276 LEU B O 1
ATOM 4953 N N . ARG B 1 277 ? 21.734 5.457 2.082 1 83.56 277 ARG B N 1
ATOM 4954 C CA . ARG B 1 277 ? 21.766 4.516 3.195 1 83.56 277 ARG B CA 1
ATOM 4955 C C . ARG B 1 277 ? 20.562 4.719 4.113 1 83.56 277 ARG B C 1
ATOM 4957 O O . ARG B 1 277 ? 19.875 3.762 4.469 1 83.56 277 ARG B O 1
ATOM 4964 N N . ASN B 1 278 ? 20.328 5.91 4.391 1 83.12 278 ASN B N 1
ATOM 4965 C CA . ASN B 1 278 ? 19.281 6.242 5.352 1 83.12 278 ASN B CA 1
ATOM 4966 C C . ASN B 1 278 ? 17.891 5.895 4.816 1 83.12 278 ASN B C 1
ATOM 4968 O O . ASN B 1 278 ? 17.016 5.477 5.578 1 83.12 278 ASN B O 1
ATOM 4972 N N . ILE B 1 279 ? 17.719 6.062 3.566 1 82.94 279 ILE B N 1
ATOM 4973 C CA . ILE B 1 279 ? 16.391 5.832 3.002 1 82.94 279 ILE B CA 1
ATOM 4974 C C . ILE B 1 279 ? 16.125 4.332 2.895 1 82.94 279 ILE B C 1
ATOM 4976 O O . ILE B 1 279 ? 14.977 3.896 2.863 1 82.94 279 ILE B O 1
ATOM 4980 N N . ASN B 1 280 ? 17.125 3.578 2.891 1 75.56 280 ASN B N 1
ATOM 4981 C CA . ASN B 1 280 ? 16.953 2.141 2.717 1 75.56 280 ASN B CA 1
ATOM 4982 C C . ASN B 1 280 ? 16.938 1.411 4.059 1 75.56 280 ASN B C 1
ATOM 4984 O O . ASN B 1 280 ? 16.516 0.258 4.141 1 75.56 280 ASN B O 1
ATOM 4988 N N . VAL B 1 281 ? 17.484 2.033 5.027 1 64.69 281 VAL B N 1
ATOM 4989 C CA . VAL B 1 281 ? 17.516 1.379 6.332 1 64.69 281 VAL B CA 1
ATOM 4990 C C . VAL B 1 281 ? 16.172 1.566 7.031 1 64.69 281 VAL B C 1
ATOM 4992 O O . VAL B 1 281 ? 15.648 2.68 7.09 1 64.69 281 VAL B O 1
ATOM 4995 N N . SER B 1 282 ? 15.438 0.379 7.098 1 60.44 282 SER B N 1
ATOM 4996 C CA . SER B 1 282 ? 14.141 0.348 7.77 1 60.44 282 SER B CA 1
ATOM 4997 C C . SER B 1 282 ? 14.258 0.825 9.211 1 60.44 282 SER B C 1
ATOM 4999 O O . SER B 1 282 ? 14.945 0.205 10.023 1 60.44 282 SER B O 1
ATOM 5001 N N . SER B 1 283 ? 14.203 2.115 9.398 1 59.69 283 SER B N 1
ATOM 5002 C CA . SER B 1 283 ? 14.133 2.59 10.773 1 59.69 283 SER B CA 1
ATOM 5003 C C . SER B 1 283 ? 12.688 2.754 11.234 1 59.69 283 SER B C 1
ATOM 5005 O O . SER B 1 283 ? 11.781 2.893 10.414 1 59.69 283 SER B O 1
ATOM 5007 N N . ASP B 1 284 ? 12.539 2.314 12.406 1 62.41 284 ASP B N 1
ATOM 5008 C CA . ASP B 1 284 ? 11.25 2.541 13.055 1 62.41 284 ASP B CA 1
ATOM 5009 C C . ASP B 1 284 ? 10.898 4.027 13.078 1 62.41 284 ASP B C 1
ATOM 5011 O O . ASP B 1 284 ? 9.781 4.402 13.445 1 62.41 284 ASP B O 1
ATOM 5015 N N . ASP B 1 285 ? 11.859 4.711 12.508 1 67.94 285 ASP B N 1
ATOM 5016 C CA . ASP B 1 285 ? 11.633 6.156 12.492 1 67.94 285 ASP B CA 1
ATOM 5017 C C . ASP B 1 285 ? 10.891 6.586 11.227 1 67.94 285 ASP B C 1
ATOM 5019 O O . ASP B 1 285 ? 11.266 6.188 10.125 1 67.94 285 ASP B O 1
ATOM 5023 N N . ILE B 1 286 ? 9.875 7.352 11.461 1 74.31 286 ILE B N 1
ATOM 5024 C CA . ILE B 1 286 ? 9.047 7.84 10.367 1 74.31 286 ILE B CA 1
ATOM 5025 C C . ILE B 1 286 ? 9.891 8.672 9.406 1 74.31 286 ILE B C 1
ATOM 5027 O O . ILE B 1 286 ? 9.508 8.875 8.25 1 74.31 286 ILE B O 1
ATOM 5031 N N . ARG B 1 287 ? 11.016 9.078 9.82 1 76.44 287 ARG B N 1
ATOM 5032 C CA . ARG B 1 287 ? 11.859 9.945 9.008 1 76.44 287 ARG B CA 1
ATOM 5033 C C . ARG B 1 287 ? 12.57 9.164 7.91 1 76.44 287 ARG B C 1
ATOM 5035 O O . ARG B 1 287 ? 13.039 9.742 6.93 1 76.44 287 ARG B O 1
ATOM 5042 N N . GLY B 1 288 ? 12.625 7.953 8.109 1 73.88 288 GLY B N 1
ATOM 5043 C CA . GLY B 1 288 ? 13.281 7.129 7.105 1 73.88 288 GLY B CA 1
ATOM 5044 C C . GLY B 1 288 ? 12.586 7.156 5.762 1 73.88 288 GLY B C 1
ATOM 5045 O O . GLY B 1 288 ? 13.227 7.047 4.715 1 73.88 288 GLY B O 1
ATOM 5046 N N . ALA B 1 289 ? 11.352 7.391 5.801 1 79.06 289 ALA B N 1
ATOM 5047 C CA . ALA B 1 289 ? 10.562 7.402 4.574 1 79.06 289 ALA B CA 1
ATOM 5048 C C . ALA B 1 289 ? 10.039 8.805 4.273 1 79.06 289 ALA B C 1
ATOM 5050 O O . ALA B 1 289 ? 9.055 8.961 3.545 1 79.06 289 ALA B O 1
ATOM 5051 N N . ASP B 1 290 ? 10.703 9.797 4.809 1 92.12 290 ASP B N 1
ATOM 5052 C CA . ASP B 1 290 ? 10.227 11.172 4.691 1 92.12 290 ASP B CA 1
ATOM 5053 C C . ASP B 1 290 ? 11.078 11.969 3.703 1 92.12 290 ASP B C 1
ATOM 5055 O O . ASP B 1 290 ? 12.164 12.438 4.051 1 92.12 290 ASP B O 1
ATOM 5059 N N . PRO B 1 291 ? 10.578 12.219 2.508 1 94.19 291 PRO B N 1
ATOM 5060 C CA . PRO B 1 291 ? 11.359 12.945 1.507 1 94.19 291 PRO B CA 1
ATOM 5061 C C . PRO B 1 291 ? 11.68 14.375 1.938 1 94.19 291 PRO B C 1
ATOM 5063 O O . PRO B 1 291 ? 12.797 14.852 1.715 1 94.19 291 PRO B O 1
ATOM 5066 N N . LEU B 1 292 ? 10.734 15.07 2.582 1 95.44 292 LEU B N 1
ATOM 5067 C CA . LEU B 1 292 ? 10.961 16.438 3.023 1 95.44 292 LEU B CA 1
ATOM 5068 C C . LEU B 1 292 ? 12.094 16.5 4.051 1 95.44 292 LEU B C 1
ATOM 5070 O O . LEU B 1 292 ? 12.969 17.359 3.973 1 95.44 292 LEU B O 1
ATOM 5074 N N . TYR B 1 293 ? 12.07 15.602 4.902 1 93.38 293 TYR B N 1
ATOM 5075 C CA . TYR B 1 293 ? 13.109 15.562 5.926 1 93.38 293 TYR B CA 1
ATOM 5076 C C . TYR B 1 293 ? 14.453 15.18 5.32 1 93.38 293 TYR B C 1
ATOM 5078 O O . TYR B 1 293 ? 15.492 15.734 5.699 1 93.38 293 TYR B O 1
ATOM 5086 N N . ALA B 1 294 ? 14.43 14.188 4.465 1 93 294 ALA B N 1
ATOM 5087 C CA . ALA B 1 294 ? 15.656 13.727 3.828 1 93 294 ALA B CA 1
ATOM 5088 C C . ALA B 1 294 ? 16.406 14.891 3.166 1 93 294 ALA B C 1
ATOM 5090 O O . ALA B 1 294 ? 17.625 15.016 3.311 1 93 294 ALA B O 1
ATOM 5091 N N . ILE B 1 295 ? 15.695 15.727 2.498 1 95 295 ILE B N 1
ATOM 5092 C CA . ILE B 1 295 ? 16.297 16.859 1.803 1 95 295 ILE B CA 1
ATOM 5093 C C . ILE B 1 295 ? 16.766 17.891 2.816 1 95 295 ILE B C 1
ATOM 5095 O O . ILE B 1 295 ? 17.844 18.469 2.676 1 95 295 ILE B O 1
ATOM 5099 N N . TYR B 1 296 ? 15.922 18.031 3.803 1 92.81 296 TYR B N 1
ATOM 5100 C CA . TYR B 1 296 ? 16.25 18.969 4.875 1 92.81 296 TYR B CA 1
ATOM 5101 C C . TYR B 1 296 ? 17.531 18.547 5.582 1 92.81 296 TYR B C 1
ATOM 5103 O O . TYR B 1 296 ? 18.406 19.391 5.852 1 92.81 296 TYR B O 1
ATOM 5111 N N . ASP B 1 297 ? 17.734 17.344 5.801 1 90.88 297 ASP B N 1
ATOM 5112 C CA . ASP B 1 297 ? 18.828 16.797 6.586 1 90.88 297 ASP B CA 1
ATOM 5113 C C . ASP B 1 297 ? 20.141 16.875 5.816 1 90.88 297 ASP B C 1
ATOM 5115 O O . ASP B 1 297 ? 21.219 16.859 6.418 1 90.88 297 ASP B O 1
ATOM 5119 N N . LEU B 1 298 ? 20.094 16.938 4.543 1 92.19 298 LEU B N 1
ATOM 5120 C CA . LEU B 1 298 ? 21.281 17.016 3.715 1 92.19 298 LEU B CA 1
ATOM 5121 C C . LEU B 1 298 ? 22.094 18.266 4.031 1 92.19 298 LEU B C 1
ATOM 5123 O O . LEU B 1 298 ? 23.328 18.234 4.027 1 92.19 298 LEU B O 1
ATOM 5127 N N . GLU B 1 299 ? 21.375 19.281 4.285 1 86.44 299 GLU B N 1
ATOM 5128 C CA . GLU B 1 299 ? 22.062 20.516 4.652 1 86.44 299 GLU B CA 1
ATOM 5129 C C . GLU B 1 299 ? 22.875 20.344 5.934 1 86.44 299 GLU B C 1
ATOM 5131 O O . GLU B 1 299 ? 24.031 20.781 6.012 1 86.44 299 GLU B O 1
ATOM 5136 N N . ALA B 1 300 ? 22.25 19.766 6.805 1 86.25 300 ALA B N 1
ATOM 5137 C CA . ALA B 1 300 ? 22.938 19.516 8.07 1 86.25 300 ALA B CA 1
ATOM 5138 C C . ALA B 1 300 ? 24.109 18.562 7.887 1 86.25 300 ALA B C 1
ATOM 5140 O O . ALA B 1 300 ? 25.172 18.75 8.5 1 86.25 300 ALA B O 1
ATOM 5141 N N . MET B 1 301 ? 23.984 17.641 7.051 1 88.25 301 MET B N 1
ATOM 5142 C CA . MET B 1 301 ? 25.031 16.656 6.785 1 88.25 301 MET B CA 1
ATOM 5143 C C . MET B 1 301 ? 26.25 17.344 6.164 1 88.25 301 MET B C 1
ATOM 5145 O O . MET B 1 301 ? 27.391 16.984 6.473 1 88.25 301 MET B O 1
ATOM 5149 N N . LEU B 1 302 ? 25.938 18.25 5.348 1 88.88 302 LEU B N 1
ATOM 5150 C CA . LEU B 1 302 ? 27.016 18.906 4.613 1 88.88 302 LEU B CA 1
ATOM 5151 C C . LEU B 1 302 ? 27.844 19.781 5.539 1 88.88 302 LEU B C 1
ATOM 5153 O O . LEU B 1 302 ? 28.969 20.172 5.199 1 88.88 302 LEU B O 1
ATOM 5157 N N . ASN B 1 303 ? 27.281 20.078 6.676 1 85.06 303 ASN B N 1
ATOM 5158 C CA . ASN B 1 303 ? 27.984 20.891 7.652 1 85.06 303 ASN B CA 1
ATOM 5159 C C . ASN B 1 303 ? 28.891 20.047 8.539 1 85.06 303 ASN B C 1
ATOM 5161 O O . ASN B 1 303 ? 29.688 20.578 9.32 1 85.06 303 ASN B O 1
ATOM 5165 N N . ARG B 1 304 ? 28.781 18.766 8.328 1 80.31 304 ARG B N 1
ATOM 5166 C CA . ARG B 1 304 ? 29.609 17.859 9.109 1 80.31 304 ARG B CA 1
ATOM 5167 C C . ARG B 1 304 ? 30.922 17.578 8.391 1 80.31 304 ARG B C 1
ATOM 5169 O O . ARG B 1 304 ? 31.078 17.891 7.207 1 80.31 304 ARG B O 1
ATOM 5176 N N . ASN B 1 305 ? 31.797 17.078 9.266 1 72.62 305 ASN B N 1
ATOM 5177 C CA . ASN B 1 305 ? 33.062 16.609 8.695 1 72.62 305 ASN B CA 1
ATOM 5178 C C . ASN B 1 305 ? 32.969 15.133 8.297 1 72.62 305 ASN B C 1
ATOM 5180 O O . ASN B 1 305 ? 32.438 14.32 9.039 1 72.62 305 ASN B O 1
ATOM 5184 N N . PHE B 1 306 ? 33.312 14.977 7.012 1 68.56 306 PHE B N 1
ATOM 5185 C CA . PHE B 1 306 ? 33.281 13.594 6.551 1 68.56 306 PHE B CA 1
ATOM 5186 C C . PHE B 1 306 ? 34.688 13.031 6.473 1 68.56 306 PHE B C 1
ATOM 5188 O O . PHE B 1 306 ? 35.625 13.734 6.062 1 68.56 306 PHE B O 1
ATOM 5195 N N . VAL B 1 307 ? 34.875 11.922 7.188 1 61.69 307 VAL B N 1
ATOM 5196 C CA . VAL B 1 307 ? 36.188 11.266 7.18 1 61.69 307 VAL B CA 1
ATOM 5197 C C . VAL B 1 307 ? 36.156 10.086 6.215 1 61.69 307 VAL B C 1
ATOM 5199 O O . VAL B 1 307 ? 35.219 9.266 6.246 1 61.69 307 VAL B O 1
ATOM 5202 N N . THR B 1 308 ? 36.781 10.297 5.09 1 57.66 308 THR B N 1
ATOM 5203 C CA . THR B 1 308 ? 36.938 9.133 4.227 1 57.66 308 THR B CA 1
ATOM 5204 C C . THR B 1 308 ? 38.344 8.531 4.406 1 57.66 308 THR B C 1
ATOM 5206 O O . THR B 1 308 ? 39.281 9.234 4.77 1 57.66 308 THR B O 1
ATOM 5209 N N . GLY B 1 309 ? 38.562 7.137 4.473 1 52.78 309 GLY B N 1
ATOM 5210 C CA . GLY B 1 309 ? 39.875 6.477 4.434 1 52.78 309 GLY B CA 1
ATOM 5211 C C . GLY B 1 309 ? 40.219 5.758 5.727 1 52.78 309 GLY B C 1
ATOM 5212 O O . GLY B 1 309 ? 39.75 6.152 6.801 1 52.78 309 GLY B O 1
ATOM 5213 N N . GLY B 1 310 ? 40.219 4.508 5.789 1 47.34 310 GLY B N 1
ATOM 5214 C CA . GLY B 1 310 ? 40.625 3.617 6.859 1 47.34 310 GLY B CA 1
ATOM 5215 C C . GLY B 1 310 ? 41.75 4.195 7.711 1 47.34 310 GLY B C 1
ATOM 5216 O O . GLY B 1 310 ? 41.531 5.129 8.484 1 47.34 310 GLY B O 1
ATOM 5217 N N . ASP B 1 311 ? 42.938 4.062 7.422 1 51.16 311 ASP B N 1
ATOM 5218 C CA . ASP B 1 311 ? 44.156 4.32 8.172 1 51.16 311 ASP B CA 1
ATOM 5219 C C . ASP B 1 311 ? 44.562 5.785 8.062 1 51.16 311 ASP B C 1
ATOM 5221 O O . ASP B 1 311 ? 45.344 6.277 8.883 1 51.16 311 ASP B O 1
ATOM 5225 N N . HIS B 1 312 ? 44.156 6.477 6.992 1 53.09 312 HIS B N 1
ATOM 5226 C CA . HIS B 1 312 ? 44.469 7.895 6.855 1 53.09 312 HIS B CA 1
ATOM 5227 C C . HIS B 1 312 ? 43.188 8.711 6.566 1 53.09 312 HIS B C 1
ATOM 5229 O O . HIS B 1 312 ? 42.875 8.977 5.406 1 53.09 312 HIS B O 1
ATOM 5235 N N . PRO B 1 313 ? 42.531 9.062 7.633 1 57.59 313 PRO B N 1
ATOM 5236 C CA . PRO B 1 313 ? 41.25 9.727 7.449 1 57.59 313 PRO B CA 1
ATOM 5237 C C . PRO B 1 313 ? 41.375 11.109 6.812 1 57.59 313 PRO B C 1
ATOM 5239 O O . PRO B 1 313 ? 42.219 11.906 7.227 1 57.59 313 PRO B O 1
ATOM 5242 N N . THR B 1 314 ? 41.125 11.203 5.578 1 61.78 314 THR B N 1
ATOM 5243 C CA 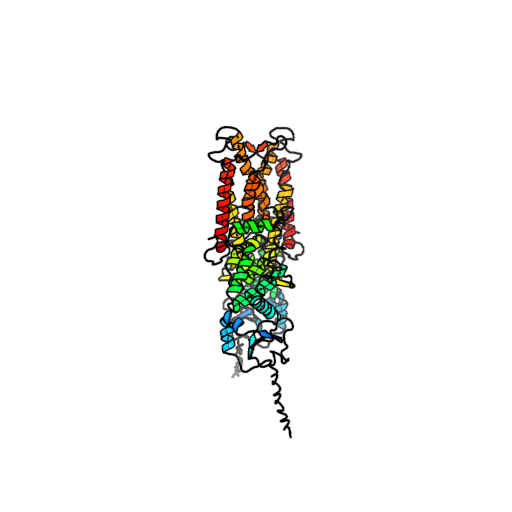. THR B 1 314 ? 41.031 12.516 4.953 1 61.78 314 THR B CA 1
ATOM 5244 C C . THR B 1 314 ? 39.688 13.164 5.238 1 61.78 314 THR B C 1
ATOM 5246 O O . THR B 1 314 ? 38.656 12.523 5.078 1 61.78 314 THR B O 1
ATOM 5249 N N . LEU B 1 315 ? 39.812 14.305 5.875 1 66.31 315 LEU B N 1
ATOM 5250 C CA . LEU B 1 315 ? 38.625 15.07 6.223 1 66.31 315 LEU B CA 1
ATOM 5251 C C . LEU B 1 315 ? 38.156 15.898 5.035 1 66.31 315 LEU B C 1
ATOM 5253 O O . LEU B 1 315 ? 38.938 16.562 4.379 1 66.31 315 LEU B O 1
ATOM 5257 N N . TYR B 1 316 ? 36.969 15.578 4.625 1 75.38 316 TYR B N 1
ATOM 5258 C CA . TYR B 1 316 ? 36.406 16.391 3.564 1 75.38 316 TYR B CA 1
ATOM 5259 C C . TYR B 1 316 ? 35.25 17.25 4.098 1 75.38 316 TYR B C 1
ATOM 5261 O O . TYR B 1 316 ? 34.469 16.797 4.918 1 75.38 316 TYR B O 1
ATOM 5269 N N . GLN B 1 317 ? 35.438 18.609 3.797 1 82.06 317 GLN B N 1
ATOM 5270 C CA . GLN B 1 317 ? 34.375 19.562 4.145 1 82.06 317 GLN B CA 1
ATOM 5271 C C . GLN B 1 317 ? 34.031 20.453 2.957 1 82.06 317 GLN B C 1
ATOM 5273 O O . GLN B 1 317 ? 34.906 20.906 2.23 1 82.06 317 GLN B O 1
ATOM 5278 N N . ALA B 1 318 ? 32.75 20.562 2.777 1 89 318 ALA B N 1
ATOM 5279 C CA . ALA B 1 318 ? 32.312 21.469 1.72 1 89 318 ALA B CA 1
ATOM 5280 C C . ALA B 1 318 ? 32.594 22.922 2.102 1 89 318 ALA B C 1
ATOM 5282 O O . ALA B 1 318 ? 32.406 23.312 3.26 1 89 318 ALA B O 1
ATOM 5283 N N . CYS B 1 319 ? 33.094 23.656 1.178 1 89.88 319 CYS B N 1
ATOM 5284 C CA . CYS B 1 319 ? 33.344 25.062 1.454 1 89.88 319 CYS B CA 1
ATOM 5285 C C . CYS B 1 319 ? 32.062 25.844 1.587 1 89.88 319 CYS B C 1
ATOM 5287 O O . CYS B 1 319 ? 30.969 25.328 1.281 1 89.88 319 CYS B O 1
ATOM 5289 N N . GLU B 1 320 ? 32.094 27.062 1.958 1 90.5 320 GLU B N 1
ATOM 5290 C CA . GLU B 1 320 ? 30.922 27.891 2.244 1 90.5 320 GLU B CA 1
ATOM 5291 C C . GLU B 1 320 ? 30.109 28.172 0.976 1 90.5 320 GLU B C 1
ATOM 5293 O O . GLU B 1 320 ? 28.891 28.125 0.991 1 90.5 320 GLU B O 1
ATOM 5298 N N . SER B 1 321 ? 30.797 28.438 -0.108 1 93.31 321 SER B N 1
ATOM 5299 C CA . SER B 1 321 ? 30.125 28.734 -1.362 1 93.31 321 SER B CA 1
ATOM 5300 C C . SER B 1 321 ? 29.328 27.531 -1.871 1 93.31 321 SER B C 1
ATOM 5302 O O . SER B 1 321 ? 28.188 27.672 -2.32 1 93.31 321 SER B O 1
ATOM 5304 N N . CYS B 1 322 ? 29.891 26.375 -1.778 1 93 322 CYS B N 1
ATOM 5305 C CA . CYS B 1 322 ? 29.219 25.156 -2.217 1 93 322 CYS B CA 1
ATOM 5306 C C . CYS B 1 322 ? 28.031 24.828 -1.32 1 93 322 CYS B C 1
ATOM 5308 O O . CYS B 1 322 ? 26.969 24.422 -1.806 1 93 322 CYS B O 1
ATOM 5310 N N . ARG B 1 323 ? 28.141 25.109 -0.065 1 93.38 323 ARG B N 1
ATOM 5311 C CA . ARG B 1 323 ? 27.062 24.844 0.883 1 93.38 323 ARG B CA 1
ATOM 5312 C C . ARG B 1 323 ? 25.891 25.781 0.645 1 93.38 323 ARG B C 1
ATOM 5314 O O . ARG B 1 323 ? 24.734 25.359 0.661 1 93.38 323 ARG B O 1
ATOM 5321 N N . GLU B 1 324 ? 26.266 26.984 0.427 1 94.38 324 GLU B N 1
ATOM 5322 C CA . GLU B 1 324 ? 25.203 27.969 0.226 1 94.38 324 GLU B CA 1
ATOM 5323 C C . GLU B 1 324 ? 24.438 27.703 -1.063 1 94.38 324 GLU B C 1
ATOM 5325 O O . GLU B 1 324 ? 23.203 27.797 -1.086 1 94.38 324 GLU B O 1
ATOM 5330 N N . GLU B 1 325 ? 25.109 27.391 -2.084 1 95.12 325 GLU B N 1
ATOM 5331 C CA . GLU B 1 325 ? 24.453 27.062 -3.344 1 95.12 325 GLU B CA 1
ATOM 5332 C C . GLU B 1 325 ? 23.531 25.859 -3.189 1 95.12 325 GLU B C 1
ATOM 5334 O O . GLU B 1 325 ? 22.422 25.844 -3.711 1 95.12 325 GLU B O 1
ATOM 5339 N N . PHE B 1 326 ? 24.047 24.922 -2.453 1 95.5 326 PHE B N 1
ATOM 5340 C CA . PHE B 1 326 ? 23.25 23.719 -2.25 1 95.5 326 PHE B CA 1
ATOM 5341 C C . PHE B 1 326 ? 22.047 24 -1.365 1 95.5 326 PHE B C 1
ATOM 5343 O O . PHE B 1 326 ? 20.969 23.453 -1.588 1 95.5 326 PHE B O 1
ATOM 5350 N N . ARG B 1 327 ? 22.219 24.828 -0.422 1 94.81 327 ARG B N 1
ATOM 5351 C CA . ARG B 1 327 ? 21.125 25.188 0.47 1 94.81 327 ARG B CA 1
ATOM 5352 C C . ARG B 1 327 ? 19.969 25.812 -0.308 1 94.81 327 ARG B C 1
ATOM 5354 O O . ARG B 1 327 ? 18.812 25.438 -0.099 1 94.81 327 ARG B O 1
ATOM 5361 N N . VAL B 1 328 ? 20.266 26.703 -1.171 1 96 328 VAL B N 1
ATOM 5362 C CA . VAL B 1 328 ? 19.234 27.359 -1.977 1 96 328 VAL B CA 1
ATOM 5363 C C . VAL B 1 328 ? 18.516 26.344 -2.85 1 96 328 VAL B C 1
ATOM 5365 O O . VAL B 1 328 ? 17.297 26.359 -2.947 1 96 328 VAL B O 1
ATOM 5368 N N . LEU B 1 329 ? 19.266 25.484 -3.369 1 96.5 329 LEU B N 1
ATOM 5369 C CA . LEU B 1 329 ? 18.688 24.438 -4.207 1 96.5 329 LEU B CA 1
ATOM 5370 C C . LEU B 1 329 ? 17.766 23.547 -3.393 1 96.5 329 LEU B C 1
ATOM 5372 O O . LEU B 1 329 ? 16.625 23.266 -3.809 1 96.5 329 LEU B O 1
ATOM 5376 N N . ALA B 1 330 ? 18.234 23.094 -2.27 1 96.19 330 ALA B N 1
ATOM 5377 C CA . ALA B 1 330 ? 17.469 22.188 -1.415 1 96.19 330 ALA B CA 1
ATOM 5378 C C . ALA B 1 330 ? 16.172 22.844 -0.948 1 96.19 330 ALA B C 1
ATOM 5380 O O . ALA B 1 330 ? 15.117 22.203 -0.926 1 96.19 330 ALA B O 1
ATOM 5381 N N . GLU B 1 331 ? 16.266 24.094 -0.616 1 95.88 331 GLU B N 1
ATOM 5382 C CA . GLU B 1 331 ? 15.07 24.828 -0.195 1 95.88 331 GLU B CA 1
ATOM 5383 C C . GLU B 1 331 ? 14.055 24.922 -1.329 1 95.88 331 GLU B C 1
ATOM 5385 O O . GLU B 1 331 ? 12.852 24.75 -1.109 1 95.88 331 GLU B O 1
ATOM 5390 N N . GLY B 1 332 ? 14.539 25.188 -2.465 1 97 332 GLY B N 1
ATOM 5391 C CA . GLY B 1 332 ? 13.664 25.234 -3.625 1 97 332 GLY B CA 1
ATOM 5392 C C . GLY B 1 332 ? 12.992 23.906 -3.92 1 97 332 GLY B C 1
ATOM 5393 O O . GLY B 1 332 ? 11.805 23.859 -4.246 1 97 332 GLY B O 1
ATOM 5394 N N . VAL B 1 333 ? 13.742 22.875 -3.775 1 97.44 333 VAL B N 1
ATOM 5395 C CA . VAL B 1 333 ? 13.227 21.531 -4.039 1 97.44 333 VAL B CA 1
ATOM 5396 C C . VAL B 1 333 ? 12.156 21.188 -3.008 1 97.44 333 VAL B C 1
ATOM 5398 O O . VAL B 1 333 ? 11.133 20.594 -3.35 1 97.44 333 VAL B O 1
ATOM 5401 N N . ARG B 1 334 ? 12.336 21.547 -1.825 1 97.38 334 ARG B N 1
ATOM 5402 C CA . ARG B 1 334 ? 11.359 21.281 -0.779 1 97.38 334 ARG B CA 1
ATOM 5403 C C . ARG B 1 334 ? 10.062 22.047 -1.031 1 97.38 334 ARG B C 1
ATOM 5405 O O . ARG B 1 334 ? 8.969 21.516 -0.839 1 97.38 334 ARG B O 1
ATOM 5412 N N . GLU B 1 335 ? 10.211 23.234 -1.448 1 97.19 335 GLU B N 1
ATOM 5413 C CA . GLU B 1 335 ? 9.031 24.031 -1.78 1 97.19 335 GLU B CA 1
ATOM 5414 C C . GLU B 1 335 ? 8.258 23.406 -2.943 1 97.19 335 GLU B C 1
ATOM 5416 O O . GLU B 1 335 ? 7.023 23.375 -2.93 1 97.19 335 GLU B O 1
ATOM 5421 N N . ASP B 1 336 ? 9.008 22.984 -3.863 1 97.25 336 ASP B N 1
ATOM 5422 C CA . ASP B 1 336 ? 8.383 22.344 -5.012 1 97.25 336 ASP B CA 1
ATOM 5423 C C . ASP B 1 336 ? 7.629 21.078 -4.59 1 97.25 336 ASP B C 1
ATOM 5425 O O . ASP B 1 336 ? 6.5 20.844 -5.027 1 97.25 336 ASP B O 1
ATOM 5429 N N . LEU B 1 337 ? 8.289 20.297 -3.775 1 97.94 337 LEU B N 1
ATOM 5430 C CA . LEU B 1 337 ? 7.645 19.109 -3.254 1 97.94 337 LEU B CA 1
ATOM 5431 C C . LEU B 1 337 ? 6.336 19.453 -2.549 1 97.94 337 LEU B C 1
ATOM 5433 O O . LEU B 1 337 ? 5.301 18.844 -2.816 1 97.94 337 LEU B O 1
ATOM 5437 N N . TRP B 1 338 ? 6.395 20.469 -1.75 1 97.94 338 TRP B N 1
ATOM 5438 C CA . TRP B 1 338 ? 5.227 20.875 -0.975 1 97.94 338 TRP B CA 1
ATOM 5439 C C . TRP B 1 338 ? 4.09 21.312 -1.893 1 97.94 338 TRP B C 1
ATOM 5441 O O . TRP B 1 338 ? 2.926 20.969 -1.65 1 97.94 338 TRP B O 1
ATOM 5451 N N . ARG B 1 339 ? 4.387 21.938 -2.928 1 96.69 339 ARG B N 1
ATOM 5452 C CA . ARG B 1 339 ? 3.393 22.453 -3.863 1 96.69 339 ARG B CA 1
ATOM 5453 C C . ARG B 1 339 ? 2.697 21.328 -4.609 1 96.69 339 ARG B C 1
ATOM 5455 O O . ARG B 1 339 ? 1.532 21.453 -4.992 1 96.69 339 ARG B O 1
ATOM 5462 N N . HIS B 1 340 ? 3.352 20.203 -4.73 1 97.31 340 HIS B N 1
ATOM 5463 C CA . HIS B 1 340 ? 2.822 19.125 -5.543 1 97.31 340 HIS B CA 1
ATOM 5464 C C . HIS B 1 340 ? 1.94 18.188 -4.711 1 97.31 340 HIS B C 1
ATOM 5466 O O . HIS B 1 340 ? 1.25 17.328 -5.258 1 97.31 340 HIS B O 1
ATOM 5472 N N . LEU B 1 341 ? 1.898 18.375 -3.451 1 98 341 LEU B N 1
ATOM 5473 C CA . LEU B 1 341 ? 1.246 17.406 -2.566 1 98 341 LEU B CA 1
ATOM 5474 C C . LEU B 1 341 ? -0.22 17.234 -2.947 1 98 341 LEU B C 1
ATOM 5476 O O . LEU B 1 341 ? -0.695 16.109 -3.088 1 98 341 LEU B O 1
ATOM 5480 N N . PRO B 1 342 ? -0.988 18.328 -3.141 1 97.81 342 PRO B N 1
ATOM 5481 C CA . PRO B 1 342 ? -2.396 18.109 -3.48 1 97.81 342 PRO B CA 1
ATOM 5482 C C . PRO B 1 342 ? -2.576 17.297 -4.758 1 97.81 342 PRO B C 1
ATOM 5484 O O . PRO B 1 342 ? -3.432 16.406 -4.812 1 97.81 342 PRO B O 1
ATOM 5487 N N . GLN B 1 343 ? -1.759 17.531 -5.672 1 97.12 343 GLN B N 1
ATOM 5488 C CA . GLN B 1 343 ? -1.843 16.797 -6.93 1 97.12 343 GLN B CA 1
ATOM 5489 C C . GLN B 1 343 ? -1.487 15.32 -6.73 1 97.12 343 GLN B C 1
ATOM 5491 O O . GLN B 1 343 ? -2.162 14.438 -7.266 1 97.12 343 GLN B O 1
ATOM 5496 N N . TRP B 1 344 ? -0.465 15.086 -6.02 1 97.75 344 TRP B N 1
ATOM 5497 C CA . TRP B 1 344 ? 0.004 13.727 -5.805 1 97.75 344 TRP B CA 1
ATOM 5498 C C . TRP B 1 344 ? -1.052 12.891 -5.086 1 97.75 344 TRP B C 1
ATOM 5500 O O . TRP B 1 344 ? -1.223 11.703 -5.383 1 97.75 344 TRP B O 1
ATOM 5510 N N . PHE B 1 345 ? -1.766 13.492 -4.203 1 98.25 345 PHE B N 1
ATOM 5511 C CA . PHE B 1 345 ? -2.752 12.766 -3.416 1 98.25 345 PHE B CA 1
ATOM 5512 C C . PHE B 1 345 ? -4.152 12.953 -3.99 1 98.25 345 PHE B C 1
ATOM 5514 O O . PHE B 1 345 ? -5.145 12.602 -3.35 1 98.25 345 PHE B O 1
ATOM 5521 N N . ASP B 1 346 ? -4.238 13.586 -5.145 1 97.06 346 ASP B N 1
ATOM 5522 C CA . ASP B 1 346 ? -5.477 13.773 -5.891 1 97.06 346 ASP B CA 1
ATOM 5523 C C . ASP B 1 346 ? -6.508 14.539 -5.066 1 97.06 346 ASP B C 1
ATOM 5525 O O . ASP B 1 346 ? -7.641 14.086 -4.902 1 97.06 346 ASP B O 1
ATOM 5529 N N . ILE B 1 347 ? -6.047 15.586 -4.516 1 96.81 347 ILE B N 1
ATOM 5530 C CA . ILE B 1 347 ? -6.902 16.469 -3.723 1 96.81 347 ILE B CA 1
ATOM 5531 C C . ILE B 1 347 ? -7.16 17.766 -4.488 1 96.81 347 ILE B C 1
ATOM 5533 O O . ILE B 1 347 ? -6.219 18.422 -4.93 1 96.81 347 ILE B O 1
ATOM 5537 N N . GLU B 1 348 ? -8.352 18.062 -4.605 1 93.12 348 GLU B N 1
ATOM 5538 C CA . GLU B 1 348 ? -8.719 19.328 -5.242 1 93.12 348 GLU B CA 1
ATOM 5539 C C . GLU B 1 348 ? -8.789 20.453 -4.219 1 93.12 348 GLU B C 1
ATOM 5541 O O . GLU B 1 348 ? -9.68 20.469 -3.367 1 93.12 348 GLU B O 1
ATOM 5546 N N . ILE B 1 349 ? -7.926 21.266 -4.223 1 91.12 349 ILE B N 1
ATOM 5547 C CA . ILE B 1 349 ? -7.898 22.406 -3.314 1 91.12 349 ILE B CA 1
ATOM 5548 C C . ILE B 1 349 ? -7.371 23.641 -4.043 1 91.12 349 ILE B C 1
ATOM 5550 O O . ILE B 1 349 ? -6.402 23.547 -4.801 1 91.12 349 ILE B O 1
ATOM 5554 N N . ALA B 1 350 ? -8.141 24.656 -3.68 1 83 350 ALA B N 1
ATOM 5555 C CA . ALA B 1 350 ? -7.719 25.938 -4.246 1 83 350 ALA B CA 1
ATOM 5556 C C . ALA B 1 350 ? -6.715 26.641 -3.334 1 83 350 ALA B C 1
ATOM 5558 O O . ALA B 1 350 ? -6.777 26.5 -2.109 1 83 350 ALA B O 1
ATOM 5559 N N . ASN B 1 351 ? -5.617 27.141 -3.744 1 80.5 351 ASN B N 1
ATOM 5560 C CA . ASN B 1 351 ? -4.691 28.031 -3.037 1 80.5 351 ASN B CA 1
ATOM 5561 C C . ASN B 1 351 ? -3.775 27.25 -2.102 1 80.5 351 ASN B C 1
ATOM 5563 O O . ASN B 1 351 ? -3.551 27.656 -0.961 1 80.5 351 ASN B O 1
ATOM 5567 N N . TRP B 1 352 ? -3.48 26.062 -2.434 1 86.38 352 TRP B N 1
ATOM 5568 C CA . TRP B 1 352 ? -2.475 25.344 -1.668 1 86.38 352 TRP B CA 1
ATOM 5569 C C . TRP B 1 352 ? -1.12 26.031 -1.749 1 86.38 352 TRP B C 1
ATOM 5571 O O . TRP B 1 352 ? -0.679 26.422 -2.832 1 86.38 352 TRP B O 1
ATOM 5581 N N . SER B 1 353 ? -0.451 26.172 -0.596 1 72.38 353 SER B N 1
ATOM 5582 C CA . SER B 1 353 ? 0.896 26.719 -0.446 1 72.38 353 SER B CA 1
ATOM 5583 C C . SER B 1 353 ? 0.95 28.188 -0.852 1 72.38 353 SER B C 1
ATOM 5585 O O . SER B 1 353 ? 2.025 28.719 -1.136 1 72.38 353 SER B O 1
ATOM 5587 N N . SER B 1 354 ? -0.248 28.875 -1.13 1 60.16 354 SER B N 1
ATOM 5588 C CA . SER B 1 354 ? -0.233 30.312 -1.378 1 60.16 354 SER B CA 1
ATOM 5589 C C . SER B 1 354 ? -0.051 31.094 -0.082 1 60.16 354 SER B C 1
ATOM 5591 O O . SER B 1 354 ? -0.43 30.625 0.992 1 60.16 354 SER B O 1
#

Foldseek 3Di:
DPPPPPPPPPCPPPCQPQPQFDPRDGAAEDDPAEDPPAQEWEGAGRYIHRHHLVLLVVQFVQVVVQVVVFDPDDHPNHTYRYDHDHPVLVVLQVCCSVPNCVPAAAAQVRVVSLLSNLLVCLVRVRPVNVVVSVVVLCLCQPLAPVSVVVNQVVQADPVRFRDNRGGHHQLLVVCVSCVSSVPLSRNLSSLLLCLLDDLVVLQQADQGPVRDGGHDDPLLSVLSVQLLVVLVVLLVVCLVPPQPPHAADPVFPVDPDDPQSVQQNVLSVVLSVVLVVQLPPPDPGSVSSRSLVSLVCSLVSLQDWDFDDDPDTDTGHGDPRRSVVSVVVSVVSSLVSSVCRCVSSVGDDDPRND/DDDPPPPPPPPPPPCQPQPQFPPRDGAAEDDPAEDPPAQEWEGAGRYIHRHHLVLLVVQFVQVVVQVVVFDPDDHPRHTYHYDHDHPVLVVLQVCCSVPNCVPAAAAQVRVVSLLSNLLVCLVRVRPVNVVVSVVVLCCCQPLAPVSVVVNQVVQADPVRFRDRRGGHHQLLVVCVSCVSSVPLSRNLSSLLLCLLDDLVVLQQADQGPVRDGGHDDPLLSVLSVQLLVVLVVLLVCCLVPDQPPHAADPPFPVDPDDPLRCQQVVLSVVLSVVLVVQLPPPDPGSVSSRSLVSLVCSLVSLQDWDFDDDPDTDTGHGDPRRSVVSVVVSVVSSLVSSVCSCVSSVGDDDPRND

pLDDT: mean 86.15, std 16.56, range [27.75, 98.44]

Nearest PDB structures (foldseek):
  4apf-assembly1_A-2  TM=3.732E-01  e=4.674E-03  Homo sapiens
  8p2n-assembly1_B  TM=7.512E-01  e=7.368E-02  Xenopus laevis
  8rit-assembly1_B  TM=7.686E-01  e=1.015E-01  Xenopus laevis
  8rir-assembly1_B  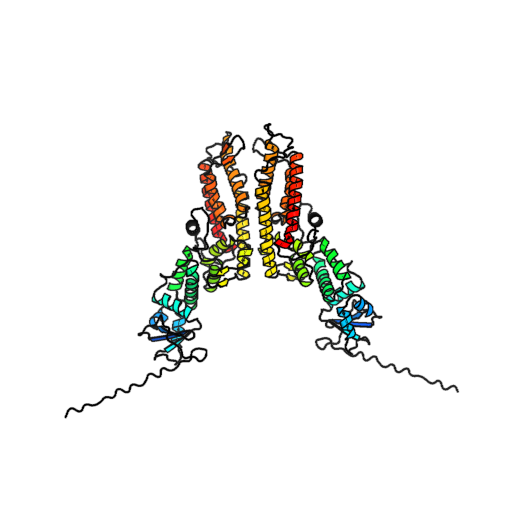TM=7.495E-01  e=3.849E-01  Xenopus laevis
  4apf-assembly1_A-2  TM=3.705E-01  e=4.603E-03  Homo sapiens